Protein AF-A0A1V6ETL9-F1 (afdb_monomer_lite)

Structure (mmCIF, N/CA/C/O backbone):
data_AF-A0A1V6ETL9-F1
#
_entry.id   AF-A0A1V6ETL9-F1
#
loop_
_atom_site.group_PDB
_atom_site.id
_atom_site.type_symbol
_atom_site.label_atom_id
_atom_site.label_alt_id
_atom_site.label_comp_id
_atom_site.label_asym_id
_atom_site.label_entity_id
_atom_site.label_seq_id
_atom_site.pdbx_PDB_ins_code
_atom_site.Cartn_x
_atom_site.Cartn_y
_atom_site.Cartn_z
_atom_site.occupancy
_atom_site.B_iso_or_equiv
_atom_site.auth_seq_id
_atom_site.auth_comp_id
_atom_site.auth_asym_id
_atom_site.auth_atom_id
_atom_site.pdbx_PDB_model_num
ATOM 1 N N . MET A 1 1 ? 26.598 -9.818 -0.416 1.00 44.31 1 MET A N 1
ATOM 2 C CA . MET A 1 1 ? 27.061 -9.008 0.733 1.00 44.31 1 MET A CA 1
ATOM 3 C C . MET A 1 1 ? 27.744 -7.713 0.305 1.00 44.31 1 MET A C 1
ATOM 5 O O . MET A 1 1 ? 27.160 -6.670 0.529 1.00 44.31 1 MET A O 1
ATOM 9 N N . VAL A 1 2 ? 28.927 -7.724 -0.332 1.00 45.59 2 VAL A N 1
ATOM 10 C CA . VAL A 1 2 ? 29.583 -6.463 -0.763 1.00 45.59 2 VAL A CA 1
ATOM 11 C C . VAL A 1 2 ? 28.734 -5.708 -1.789 1.00 45.59 2 VAL A C 1
ATOM 13 O O . VAL A 1 2 ? 28.521 -4.519 -1.621 1.00 45.59 2 VAL A O 1
ATOM 16 N N . CYS A 1 3 ? 28.168 -6.389 -2.791 1.00 44.50 3 CYS A N 1
ATOM 17 C CA . CYS A 1 3 ? 27.261 -5.746 -3.750 1.00 44.50 3 CYS A CA 1
ATOM 18 C C . CYS A 1 3 ? 25.991 -5.187 -3.086 1.00 44.50 3 CYS A C 1
ATOM 20 O O . CYS A 1 3 ? 25.572 -4.095 -3.435 1.00 44.50 3 CYS A O 1
ATOM 22 N N . ASP A 1 4 ? 25.432 -5.874 -2.088 1.00 44.09 4 ASP A N 1
ATOM 23 C CA . ASP A 1 4 ? 24.243 -5.399 -1.362 1.00 44.09 4 ASP A CA 1
ATOM 24 C C . ASP A 1 4 ? 24.560 -4.163 -0.510 1.00 44.09 4 ASP A C 1
ATOM 26 O O . ASP A 1 4 ? 23.783 -3.216 -0.486 1.00 44.09 4 ASP A O 1
ATOM 30 N N . ILE A 1 5 ? 25.736 -4.128 0.132 1.00 51.41 5 ILE A N 1
ATOM 31 C CA . ILE A 1 5 ? 26.245 -2.951 0.855 1.00 51.41 5 ILE A CA 1
ATOM 32 C C . ILE A 1 5 ? 26.462 -1.785 -0.112 1.00 51.41 5 ILE A C 1
ATOM 34 O O . ILE A 1 5 ? 26.080 -0.662 0.201 1.00 51.41 5 ILE A O 1
ATOM 38 N N . LEU A 1 6 ? 27.029 -2.046 -1.294 1.00 53.72 6 LEU A N 1
ATOM 39 C CA . LEU A 1 6 ? 27.211 -1.039 -2.338 1.00 53.72 6 LEU A CA 1
ATOM 40 C C . LEU A 1 6 ? 25.861 -0.483 -2.800 1.00 53.72 6 LEU A C 1
ATOM 42 O O . LEU A 1 6 ? 25.680 0.727 -2.801 1.00 53.72 6 LEU A O 1
ATOM 46 N N . MET A 1 7 ? 24.893 -1.343 -3.118 1.00 51.81 7 MET A N 1
ATOM 47 C CA . MET A 1 7 ? 23.551 -0.939 -3.552 1.00 51.81 7 MET A CA 1
ATOM 48 C C . MET A 1 7 ? 22.804 -0.138 -2.478 1.00 51.81 7 MET A C 1
ATOM 50 O O . MET A 1 7 ? 22.186 0.878 -2.787 1.00 51.81 7 MET A O 1
ATOM 54 N N . ASN A 1 8 ? 22.912 -0.545 -1.211 1.00 47.25 8 ASN A N 1
ATOM 55 C CA . ASN A 1 8 ? 22.304 0.153 -0.078 1.00 47.25 8 ASN A CA 1
ATOM 56 C C . ASN A 1 8 ? 22.985 1.516 0.187 1.00 47.25 8 ASN A C 1
ATOM 58 O O . ASN A 1 8 ? 22.327 2.502 0.515 1.00 47.25 8 ASN A O 1
ATOM 62 N N . TYR A 1 9 ? 24.299 1.608 -0.045 1.00 52.78 9 TYR A N 1
ATOM 63 C CA . TYR A 1 9 ? 25.056 2.862 -0.004 1.00 52.78 9 TYR A CA 1
ATOM 64 C C . TYR A 1 9 ? 24.684 3.805 -1.167 1.00 52.78 9 TYR A C 1
ATOM 66 O O . TYR A 1 9 ? 24.487 4.998 -0.943 1.00 52.78 9 TYR A O 1
ATOM 74 N N . TYR A 1 10 ? 24.509 3.275 -2.385 1.00 53.69 10 TYR A N 1
ATOM 75 C CA . TYR A 1 10 ? 24.085 4.028 -3.575 1.00 53.69 10 TYR A CA 1
ATOM 76 C C . TYR A 1 10 ? 22.643 4.561 -3.486 1.00 53.69 10 TYR A C 1
ATOM 78 O O . TYR A 1 10 ? 22.361 5.620 -4.043 1.00 53.69 10 TYR A O 1
ATOM 86 N N . GLY A 1 11 ? 21.735 3.855 -2.800 1.00 46.53 11 GLY A N 1
ATOM 87 C CA . GLY A 1 11 ? 20.334 4.270 -2.634 1.00 46.53 11 GLY A CA 1
ATOM 88 C C . GLY A 1 11 ? 20.096 5.333 -1.552 1.00 46.53 11 GLY A C 1
ATOM 89 O O . GLY A 1 11 ? 19.171 6.133 -1.679 1.00 46.53 11 GLY A O 1
ATOM 90 N N . ASN A 1 12 ? 20.934 5.375 -0.509 1.00 43.81 12 ASN A N 1
ATOM 91 C CA . ASN A 1 12 ? 20.675 6.189 0.688 1.00 43.81 12 ASN A CA 1
ATOM 92 C C . ASN A 1 12 ? 21.522 7.461 0.817 1.00 43.81 12 ASN A C 1
ATOM 94 O O . ASN A 1 12 ? 21.097 8.404 1.484 1.00 43.81 12 ASN A O 1
ATOM 98 N N . TYR A 1 13 ? 22.707 7.532 0.205 1.00 42.78 13 TYR A N 1
ATOM 99 C CA . TYR A 1 13 ? 23.596 8.675 0.415 1.00 42.78 13 TYR A CA 1
ATOM 100 C C . TYR A 1 13 ? 23.508 9.693 -0.722 1.00 42.78 13 TYR A C 1
ATOM 102 O O . TYR A 1 13 ? 24.013 9.492 -1.827 1.00 42.78 13 TYR A O 1
ATOM 110 N N . ARG A 1 14 ? 22.890 10.841 -0.405 1.00 38.94 14 ARG A N 1
ATOM 111 C CA . ARG A 1 14 ? 23.014 12.089 -1.168 1.00 38.94 14 ARG A CA 1
ATOM 112 C C . ARG A 1 14 ? 24.491 12.351 -1.450 1.00 38.94 14 ARG A C 1
ATOM 114 O O . ARG A 1 14 ? 25.249 12.563 -0.513 1.00 38.94 14 ARG A O 1
ATOM 121 N N . GLY A 1 15 ? 24.842 12.355 -2.735 1.00 45.22 15 GLY A N 1
ATOM 122 C CA . GLY A 1 15 ? 26.060 12.933 -3.295 1.00 45.22 15 GLY A CA 1
ATOM 123 C C . GLY A 1 15 ? 27.327 12.719 -2.476 1.00 45.22 15 GLY A C 1
ATOM 124 O O . GLY A 1 15 ? 27.657 13.551 -1.647 1.00 45.22 15 GLY A O 1
ATOM 125 N N . ASN A 1 16 ? 28.091 11.677 -2.784 1.00 36.69 16 ASN A N 1
ATOM 126 C CA . ASN A 1 16 ? 29.542 11.750 -2.672 1.00 36.69 16 ASN A CA 1
ATOM 127 C C . ASN A 1 16 ? 30.191 10.721 -3.592 1.00 36.69 16 ASN A C 1
ATOM 129 O O . ASN A 1 16 ? 29.656 9.639 -3.831 1.00 36.69 16 ASN A O 1
ATOM 133 N N . GLU A 1 17 ? 31.336 11.116 -4.136 1.00 44.88 17 GLU A N 1
ATOM 134 C CA . GLU A 1 17 ? 32.227 10.292 -4.936 1.00 44.88 17 GLU A CA 1
ATOM 135 C C . GLU A 1 17 ? 32.474 8.958 -4.225 1.00 44.88 17 GLU A C 1
ATOM 137 O O . GLU A 1 17 ? 33.097 8.890 -3.167 1.00 44.88 17 GLU A O 1
ATOM 142 N N . PHE A 1 18 ? 31.971 7.873 -4.808 1.00 49.97 18 PHE A N 1
ATOM 143 C CA . PHE A 1 18 ? 32.425 6.543 -4.437 1.00 49.97 18 PHE A CA 1
ATOM 144 C C . PHE A 1 18 ? 33.928 6.453 -4.758 1.00 49.97 18 PHE A C 1
ATOM 146 O O . PHE A 1 18 ? 34.322 6.939 -5.828 1.00 49.97 18 PHE A O 1
ATOM 153 N N . PRO A 1 19 ? 34.787 5.827 -3.929 1.00 55.97 19 PRO A N 1
ATOM 154 C CA . PRO A 1 19 ? 36.166 5.609 -4.330 1.00 55.97 19 PRO A CA 1
ATOM 155 C C . PRO A 1 19 ? 36.135 4.636 -5.510 1.00 55.97 19 PRO A C 1
ATOM 157 O O . PRO A 1 19 ? 35.959 3.431 -5.331 1.00 55.97 19 PRO A O 1
ATOM 160 N N . ARG A 1 20 ? 36.269 5.164 -6.736 1.00 61.97 20 ARG A N 1
ATOM 161 C CA . ARG A 1 20 ? 36.406 4.392 -7.989 1.00 61.97 20 ARG A CA 1
ATOM 162 C C . ARG A 1 20 ? 37.391 3.232 -7.817 1.00 61.97 20 ARG A C 1
ATOM 164 O O . ARG A 1 20 ? 37.166 2.150 -8.342 1.00 61.97 20 ARG A O 1
ATOM 171 N N . GLU A 1 21 ? 38.387 3.433 -6.960 1.00 66.00 21 GLU A N 1
ATOM 172 C CA . GLU A 1 21 ? 39.357 2.452 -6.483 1.00 66.00 21 GLU A CA 1
ATOM 173 C C . GLU A 1 21 ? 38.742 1.140 -5.965 1.00 66.00 21 GLU A C 1
ATOM 175 O O . GLU A 1 21 ? 39.240 0.067 -6.295 1.00 66.00 21 GLU A O 1
ATOM 180 N N . ALA A 1 22 ? 37.648 1.178 -5.200 1.00 69.88 22 ALA A N 1
ATOM 181 C CA . ALA A 1 22 ? 37.005 -0.033 -4.687 1.00 69.88 22 ALA A CA 1
ATOM 182 C C . ALA A 1 22 ? 36.289 -0.822 -5.797 1.00 69.88 22 ALA A C 1
ATOM 184 O O . ALA A 1 22 ? 36.377 -2.049 -5.829 1.00 69.88 22 ALA A O 1
ATOM 185 N N . VAL A 1 23 ? 35.648 -0.140 -6.753 1.00 74.75 23 VAL A N 1
ATOM 186 C CA . VAL A 1 23 ? 35.071 -0.797 -7.941 1.00 74.75 23 VAL A CA 1
ATOM 187 C C . VAL A 1 23 ? 36.177 -1.344 -8.839 1.00 74.75 23 VAL A C 1
ATOM 189 O O . VAL A 1 23 ? 36.079 -2.470 -9.316 1.00 74.75 23 VAL A O 1
ATOM 192 N N . ASP A 1 24 ? 37.266 -0.603 -9.024 1.00 80.44 24 ASP A N 1
ATOM 193 C CA . ASP A 1 24 ? 38.406 -1.047 -9.825 1.00 80.44 24 ASP A CA 1
ATOM 194 C C . ASP A 1 24 ? 39.110 -2.264 -9.212 1.00 80.44 24 ASP A C 1
ATOM 196 O O . ASP A 1 24 ? 39.585 -3.133 -9.944 1.00 80.44 24 ASP A O 1
ATOM 200 N N . LEU A 1 25 ? 39.141 -2.381 -7.881 1.00 79.25 25 LEU A N 1
ATOM 201 C CA . LEU A 1 25 ? 39.588 -3.594 -7.193 1.00 79.25 25 LEU A CA 1
ATOM 202 C C . LEU A 1 25 ? 38.633 -4.769 -7.434 1.00 79.25 25 LEU A C 1
ATOM 204 O O . LEU A 1 25 ? 39.093 -5.880 -7.698 1.00 79.25 25 LEU A O 1
ATOM 208 N N . LEU A 1 26 ? 37.319 -4.535 -7.398 1.00 80.81 26 LEU A N 1
ATOM 209 C CA . LEU A 1 26 ? 36.315 -5.570 -7.656 1.00 80.81 26 LEU A CA 1
ATOM 210 C C . LEU A 1 26 ? 36.333 -6.046 -9.116 1.00 80.81 26 LEU A C 1
ATOM 212 O O . LEU A 1 26 ? 36.283 -7.252 -9.350 1.00 80.81 26 LEU A O 1
ATOM 216 N N . ARG A 1 27 ? 36.514 -5.141 -10.087 1.00 85.62 27 ARG A N 1
ATOM 217 C CA . ARG A 1 27 ? 36.647 -5.453 -11.524 1.00 85.62 27 ARG A CA 1
ATOM 218 C C . ARG A 1 27 ? 37.817 -6.384 -11.844 1.00 85.62 27 ARG A C 1
ATOM 220 O O . ARG A 1 27 ? 37.773 -7.089 -12.847 1.00 85.62 27 ARG A O 1
ATOM 227 N N . ARG A 1 28 ? 38.860 -6.411 -11.004 1.00 86.62 28 ARG A N 1
ATOM 228 C CA . ARG A 1 28 ? 39.998 -7.342 -11.147 1.00 86.62 28 ARG A CA 1
ATOM 229 C C . ARG A 1 28 ? 39.635 -8.780 -10.783 1.00 86.62 28 ARG A C 1
ATOM 231 O O . ARG A 1 28 ? 40.381 -9.695 -11.125 1.00 86.62 28 ARG A O 1
ATOM 238 N N . SER A 1 29 ? 38.517 -8.994 -10.090 1.00 83.25 29 SER A N 1
ATOM 239 C CA . SER A 1 29 ? 38.016 -10.333 -9.812 1.00 83.25 29 SER A CA 1
ATOM 240 C C . SER A 1 29 ? 37.419 -10.947 -11.083 1.00 83.25 29 SER A C 1
ATOM 242 O O . SER A 1 29 ? 36.517 -10.351 -11.677 1.00 83.25 29 SER A O 1
ATOM 244 N N . PRO A 1 30 ? 37.818 -12.171 -11.474 1.00 81.88 30 PRO A N 1
ATOM 245 C CA . PRO A 1 30 ? 37.239 -12.857 -12.631 1.00 81.88 30 PRO A CA 1
ATOM 246 C C . PRO A 1 30 ? 35.741 -13.161 -12.459 1.00 81.88 30 PRO A C 1
ATOM 248 O O . PRO A 1 30 ? 35.046 -13.417 -13.438 1.00 81.88 30 PRO A O 1
ATOM 251 N N . HIS A 1 31 ? 35.221 -13.103 -11.229 1.00 80.62 31 HIS A N 1
ATOM 252 C CA . HIS A 1 31 ? 33.806 -13.330 -10.941 1.00 80.62 31 HIS A CA 1
ATOM 253 C C . HIS A 1 31 ? 32.931 -12.093 -11.185 1.00 80.62 31 HIS A C 1
ATOM 255 O O . HIS A 1 31 ? 31.740 -12.253 -11.454 1.00 80.62 31 HIS A O 1
ATOM 261 N N . TRP A 1 32 ? 33.499 -10.879 -11.162 1.00 82.31 32 TRP A N 1
ATOM 262 C CA . TRP A 1 32 ? 32.748 -9.622 -11.282 1.00 82.31 32 TRP A CA 1
ATOM 263 C C . TRP A 1 32 ? 31.901 -9.572 -12.556 1.00 82.31 32 TRP A C 1
ATOM 265 O O . TRP A 1 32 ? 30.695 -9.362 -12.489 1.00 82.31 32 TRP A O 1
ATOM 275 N N . ALA A 1 33 ? 32.491 -9.893 -13.710 1.00 76.38 33 ALA A N 1
ATOM 276 C CA . ALA A 1 33 ? 31.796 -9.863 -15.001 1.00 76.38 33 ALA A CA 1
ATOM 277 C C . ALA A 1 33 ? 30.604 -10.840 -15.099 1.00 76.38 33 ALA A C 1
ATOM 279 O O . ALA A 1 33 ? 29.715 -10.653 -15.928 1.00 76.38 33 ALA A O 1
ATOM 280 N N . THR A 1 34 ? 30.574 -11.881 -14.261 1.00 78.88 34 THR A N 1
ATOM 281 C CA . THR A 1 34 ? 29.517 -12.906 -14.276 1.00 78.88 34 THR A CA 1
ATOM 282 C C . THR A 1 34 ? 28.376 -12.621 -13.296 1.00 78.88 34 THR A C 1
ATOM 284 O O . THR A 1 34 ? 27.289 -13.181 -13.446 1.00 78.88 34 THR A O 1
ATOM 287 N N . MET A 1 35 ? 28.577 -11.719 -12.330 1.00 76.88 35 MET A N 1
ATOM 288 C CA . MET A 1 35 ? 27.582 -11.396 -11.305 1.00 76.88 35 MET A CA 1
ATOM 289 C C . MET A 1 35 ? 26.475 -10.486 -11.859 1.00 76.88 35 MET A C 1
ATOM 291 O O . MET A 1 35 ? 26.727 -9.544 -12.617 1.00 76.88 35 MET A O 1
ATOM 295 N N . LYS A 1 36 ? 25.218 -10.756 -11.486 1.00 70.25 36 LYS A N 1
ATOM 296 C CA . LYS A 1 36 ? 24.065 -9.922 -11.877 1.00 70.25 36 LYS A CA 1
ATOM 297 C C . LYS A 1 36 ? 24.149 -8.548 -11.207 1.00 70.25 36 LYS A C 1
ATOM 299 O O . LYS A 1 36 ? 23.885 -7.530 -11.837 1.00 70.25 36 LYS A O 1
ATOM 304 N N . GLU A 1 37 ? 24.583 -8.533 -9.956 1.00 68.62 37 GLU A N 1
ATOM 305 C CA . GLU A 1 37 ? 24.701 -7.355 -9.105 1.00 68.62 37 GLU A CA 1
ATOM 306 C C . GLU A 1 37 ? 25.828 -6.434 -9.592 1.00 68.62 37 GLU A C 1
ATOM 308 O O . GLU A 1 37 ? 25.653 -5.222 -9.657 1.00 68.62 37 GLU A O 1
ATOM 313 N N . ALA A 1 38 ? 26.948 -7.005 -10.046 1.00 74.19 38 ALA A N 1
ATOM 314 C CA . ALA A 1 38 ? 28.032 -6.250 -10.673 1.00 74.19 38 ALA A CA 1
ATOM 315 C C . ALA A 1 38 ? 27.551 -5.495 -11.919 1.00 74.19 38 ALA A C 1
ATOM 317 O O . ALA A 1 38 ? 27.838 -4.314 -12.075 1.00 74.19 38 ALA A O 1
ATOM 318 N N . ARG A 1 39 ? 26.735 -6.132 -12.773 1.00 73.62 39 ARG A N 1
ATOM 319 C CA . ARG A 1 39 ? 26.127 -5.462 -13.938 1.00 73.62 39 ARG A CA 1
ATOM 320 C C . ARG A 1 39 ? 25.214 -4.299 -13.551 1.00 73.62 39 ARG A C 1
ATOM 322 O O . ARG A 1 39 ? 25.076 -3.360 -14.330 1.00 73.62 39 ARG A O 1
ATOM 329 N N . MET A 1 40 ? 24.572 -4.362 -12.387 1.00 67.56 40 MET A N 1
ATOM 330 C CA . MET A 1 40 ? 23.737 -3.275 -11.874 1.00 67.56 40 MET A CA 1
ATOM 331 C C . MET A 1 40 ? 24.598 -2.107 -11.373 1.00 67.56 40 MET A C 1
ATOM 333 O O . MET A 1 40 ? 24.333 -0.967 -11.743 1.00 67.56 40 MET A O 1
ATOM 337 N N . VAL A 1 41 ? 25.685 -2.391 -10.646 1.00 72.19 41 VAL A N 1
ATOM 338 C CA . VAL A 1 41 ? 26.674 -1.380 -10.224 1.00 72.19 41 VAL A CA 1
ATOM 339 C C . VAL A 1 41 ? 27.321 -0.695 -11.433 1.00 72.19 41 VAL A C 1
ATOM 341 O O . VAL A 1 41 ? 27.388 0.528 -11.484 1.00 72.19 41 VAL A O 1
ATOM 344 N N . GLU A 1 42 ? 27.746 -1.457 -12.442 1.00 78.31 42 GLU A N 1
ATOM 345 C CA . GLU A 1 42 ? 28.337 -0.904 -13.669 1.00 78.31 42 GLU A CA 1
ATOM 346 C C . GLU A 1 42 ? 27.354 -0.008 -14.434 1.00 78.31 42 GLU A C 1
ATOM 348 O O . GLU A 1 42 ? 27.731 1.068 -14.894 1.00 78.31 42 GLU A O 1
ATOM 353 N N . ARG A 1 43 ? 26.077 -0.406 -14.531 1.00 73.50 43 ARG A N 1
ATOM 354 C CA . ARG A 1 43 ? 25.031 0.433 -15.136 1.00 73.50 43 ARG A CA 1
ATOM 355 C C . ARG A 1 43 ? 24.808 1.720 -14.350 1.00 73.50 43 ARG A C 1
ATOM 357 O O . ARG A 1 43 ? 24.688 2.775 -14.958 1.00 73.50 43 ARG A O 1
ATOM 364 N N . PHE A 1 44 ? 24.802 1.646 -13.022 1.00 70.31 44 PHE A N 1
ATOM 365 C CA . PHE A 1 44 ? 24.663 2.823 -12.169 1.00 70.31 44 PHE A CA 1
ATOM 366 C C . PHE A 1 44 ? 25.825 3.813 -12.354 1.00 70.31 44 PHE A C 1
ATOM 368 O O . PHE A 1 44 ? 25.604 5.016 -12.443 1.00 70.31 44 PHE A O 1
ATOM 375 N N . LEU A 1 45 ? 27.063 3.325 -12.488 1.00 73.81 45 LEU A N 1
ATOM 376 C CA . LEU A 1 45 ? 28.238 4.174 -12.744 1.00 73.81 45 LEU A CA 1
ATOM 377 C C . LEU A 1 45 ? 28.212 4.870 -14.112 1.00 73.81 45 LEU A C 1
ATOM 379 O O . LEU A 1 45 ? 28.902 5.872 -14.295 1.00 73.81 45 LEU A O 1
ATOM 383 N N . LEU A 1 46 ? 27.452 4.328 -15.064 1.00 78.69 46 LEU A N 1
ATOM 384 C CA . LEU A 1 46 ? 27.263 4.882 -16.406 1.00 78.69 46 LEU A CA 1
ATOM 385 C C . LEU A 1 46 ? 25.992 5.735 -16.532 1.00 78.69 46 LEU A C 1
ATOM 387 O O . LEU A 1 46 ? 25.718 6.225 -17.625 1.00 78.69 46 LEU A O 1
ATOM 391 N N . MET A 1 47 ? 25.231 5.900 -15.446 1.00 81.81 47 MET A N 1
ATOM 392 C CA . MET A 1 47 ? 23.982 6.657 -15.429 1.00 81.81 47 MET A CA 1
ATOM 393 C C . MET A 1 47 ? 24.211 8.111 -15.856 1.00 81.81 47 MET A C 1
ATOM 395 O O . MET A 1 47 ? 25.017 8.828 -15.255 1.00 81.81 47 MET A O 1
ATOM 399 N N . ASP A 1 48 ? 23.451 8.565 -16.850 1.00 85.44 48 ASP A N 1
ATOM 400 C CA . ASP A 1 48 ? 23.358 9.972 -17.229 1.00 85.44 48 ASP A CA 1
ATOM 401 C C . ASP A 1 48 ? 22.110 10.604 -16.603 1.00 85.44 48 ASP A C 1
ATOM 403 O O . ASP A 1 48 ? 21.031 10.012 -16.563 1.00 85.44 48 ASP A O 1
ATOM 407 N N . ARG A 1 49 ? 22.217 11.860 -16.157 1.00 83.25 49 ARG A N 1
ATOM 408 C CA . ARG A 1 49 ? 21.075 12.580 -15.566 1.00 83.25 49 ARG A CA 1
ATOM 409 C C . ARG A 1 49 ? 19.908 12.768 -16.538 1.00 83.25 49 ARG A C 1
ATOM 411 O O . ARG A 1 49 ? 18.810 13.072 -16.091 1.00 83.25 49 ARG A O 1
ATOM 418 N N . ASN A 1 50 ? 20.106 12.586 -17.842 1.00 88.88 50 ASN A N 1
ATOM 419 C CA . ASN A 1 50 ? 19.062 12.658 -18.860 1.00 88.88 50 ASN A CA 1
ATOM 420 C C . ASN A 1 50 ? 18.530 11.288 -19.300 1.00 88.88 50 ASN A C 1
ATOM 422 O O . ASN A 1 50 ? 17.729 11.254 -20.237 1.00 88.88 50 ASN A O 1
ATOM 426 N N . ASP A 1 51 ? 18.938 10.178 -18.679 1.00 89.50 51 ASP A N 1
ATOM 427 C CA . ASP A 1 51 ? 18.473 8.845 -19.083 1.00 89.50 51 ASP A CA 1
ATOM 428 C C . ASP A 1 51 ? 16.947 8.698 -18.975 1.00 89.50 51 ASP A C 1
ATOM 430 O O . ASP A 1 51 ? 16.344 8.034 -19.819 1.00 89.50 51 ASP A O 1
ATOM 434 N N . TRP A 1 52 ? 16.293 9.428 -18.063 1.00 91.81 52 TRP A N 1
ATOM 435 C CA . TRP A 1 52 ? 14.828 9.513 -17.989 1.00 91.81 52 TRP A CA 1
ATOM 436 C C . TRP A 1 52 ? 14.153 9.931 -19.309 1.00 91.81 52 TRP A C 1
ATOM 438 O O . TRP A 1 52 ? 12.999 9.576 -19.541 1.00 91.81 52 TRP A O 1
ATOM 448 N N . LYS A 1 53 ? 14.844 10.662 -20.199 1.00 92.94 53 LYS A N 1
ATOM 449 C CA . LYS A 1 53 ? 14.307 11.076 -21.512 1.00 92.94 53 LYS A CA 1
ATOM 450 C C . LYS A 1 53 ? 14.178 9.915 -22.496 1.00 92.94 53 LYS A C 1
ATOM 452 O O . LYS A 1 53 ? 13.511 10.058 -23.513 1.00 92.94 53 LYS A O 1
ATOM 457 N N . ARG A 1 54 ? 14.860 8.797 -22.234 1.00 93.56 54 ARG A N 1
ATOM 458 C CA . ARG A 1 54 ? 14.832 7.592 -23.077 1.00 93.56 54 ARG A CA 1
ATOM 459 C C . ARG A 1 54 ? 13.703 6.638 -22.700 1.00 93.56 54 ARG A C 1
ATOM 461 O O . ARG A 1 54 ? 13.477 5.670 -23.420 1.00 93.56 54 ARG A O 1
ATOM 468 N N . LEU A 1 55 ? 13.025 6.890 -21.582 1.00 95.06 55 LEU A N 1
ATOM 469 C CA . LEU A 1 55 ? 11.855 6.122 -21.178 1.00 95.06 55 LEU A CA 1
ATOM 470 C C . LEU A 1 55 ? 10.714 6.321 -22.194 1.00 95.06 55 LEU A C 1
ATOM 472 O O . LEU A 1 55 ? 10.585 7.412 -22.758 1.00 95.06 55 LEU A O 1
ATOM 476 N N . PRO A 1 56 ? 9.888 5.288 -22.438 1.00 96.25 56 PRO A N 1
ATOM 477 C CA . PRO A 1 56 ? 8.817 5.321 -23.434 1.00 96.25 56 PRO A CA 1
ATOM 478 C C . PRO A 1 56 ? 7.601 6.112 -22.926 1.00 96.25 56 PRO A C 1
ATOM 480 O O . PRO A 1 56 ? 6.541 5.548 -22.664 1.00 96.25 56 PRO A O 1
ATOM 483 N N . TRP A 1 57 ? 7.767 7.422 -22.745 1.00 96.44 57 TRP A N 1
ATOM 484 C CA . TRP A 1 57 ? 6.698 8.312 -22.305 1.00 96.44 57 TRP A CA 1
ATOM 485 C C . TRP A 1 57 ? 5.655 8.508 -23.403 1.00 96.44 57 TRP A C 1
ATOM 487 O O . TRP A 1 57 ? 5.972 8.946 -24.509 1.00 96.44 57 TRP A O 1
ATOM 497 N N . HIS A 1 58 ? 4.398 8.263 -23.059 1.00 96.69 58 HIS A N 1
ATOM 498 C CA . HIS A 1 58 ? 3.255 8.828 -23.764 1.00 96.69 58 HIS A CA 1
ATOM 499 C C . HIS A 1 58 ? 3.053 10.292 -23.359 1.00 96.69 58 HIS A C 1
ATOM 501 O O . HIS A 1 58 ? 3.373 10.683 -22.235 1.00 96.69 58 HIS A O 1
ATOM 507 N N . ASP A 1 59 ? 2.483 11.080 -24.264 1.00 89.31 59 ASP A N 1
ATOM 508 C CA . ASP A 1 59 ? 2.083 12.482 -24.065 1.00 89.31 59 ASP A CA 1
ATOM 509 C C . ASP A 1 59 ? 0.599 12.633 -23.670 1.00 89.31 59 ASP A C 1
ATOM 511 O O . ASP A 1 59 ? 0.158 13.698 -23.232 1.00 89.31 59 ASP A O 1
ATOM 515 N N . SER A 1 60 ? -0.179 11.552 -23.796 1.00 89.62 60 SER A N 1
ATOM 516 C CA . SER A 1 60 ? -1.609 11.516 -23.506 1.00 89.62 60 SER A CA 1
ATOM 517 C C . SER A 1 60 ? -1.985 10.326 -22.615 1.00 89.62 60 SER A C 1
ATOM 519 O O . SER A 1 60 ? -1.588 9.188 -22.887 1.00 89.62 60 SER A O 1
ATOM 521 N N . PRO A 1 61 ? -2.826 10.531 -21.582 1.00 91.25 61 PRO A N 1
ATOM 522 C CA . PRO A 1 61 ? -3.391 9.425 -20.813 1.00 91.25 61 PRO A CA 1
ATOM 523 C C . PRO A 1 61 ? -4.183 8.434 -21.673 1.00 91.25 61 PRO A C 1
ATOM 525 O O . PRO A 1 61 ? -4.176 7.241 -21.388 1.00 91.25 61 PRO A O 1
ATOM 528 N N . ASP A 1 62 ? -4.841 8.889 -22.741 1.00 91.62 62 ASP A N 1
ATOM 529 C CA . ASP A 1 62 ? -5.687 8.024 -23.568 1.00 91.62 62 ASP A CA 1
ATOM 530 C C . ASP A 1 62 ? -4.871 7.017 -24.387 1.00 91.62 62 ASP A C 1
ATOM 532 O O . ASP A 1 62 ? -5.295 5.872 -24.571 1.00 91.62 62 ASP A O 1
ATOM 536 N N . THR A 1 63 ? -3.700 7.418 -24.892 1.00 95.06 63 THR A N 1
ATOM 537 C CA . THR A 1 63 ? -2.793 6.502 -25.600 1.00 95.06 63 THR A CA 1
ATOM 538 C C . THR A 1 63 ? -2.164 5.517 -24.624 1.00 95.06 63 THR A C 1
ATOM 540 O O . THR A 1 63 ? -2.150 4.315 -24.900 1.00 95.06 63 THR A O 1
ATOM 543 N N . ALA A 1 64 ? -1.762 6.002 -23.447 1.00 96.81 64 ALA A N 1
ATOM 544 C CA . ALA A 1 64 ? -1.218 5.169 -22.385 1.00 96.81 64 ALA A CA 1
ATOM 545 C C . ALA A 1 64 ? -2.226 4.112 -21.901 1.00 96.81 64 ALA A C 1
ATOM 547 O O . ALA A 1 64 ? -1.885 2.937 -21.794 1.00 96.81 64 ALA A O 1
ATOM 548 N N . LEU A 1 65 ? -3.493 4.486 -21.689 1.00 96.62 65 LEU A N 1
ATOM 549 C CA . LEU A 1 65 ? -4.546 3.560 -21.254 1.00 96.62 65 LEU A CA 1
ATOM 550 C C . LEU A 1 65 ? -4.873 2.494 -22.310 1.00 96.62 65 LEU A C 1
ATOM 552 O O . LEU A 1 65 ? -5.162 1.347 -21.969 1.00 96.62 65 LEU A O 1
ATOM 556 N N . LYS A 1 66 ? -4.801 2.828 -23.605 1.00 96.31 66 LYS A N 1
ATOM 557 C CA . LYS A 1 66 ? -4.963 1.834 -24.683 1.00 96.31 66 LYS A CA 1
ATOM 558 C C . LYS A 1 66 ? -3.844 0.792 -24.666 1.00 96.31 66 LYS A C 1
ATOM 560 O O . LYS A 1 66 ? -4.117 -0.403 -24.811 1.00 96.31 66 LYS A O 1
ATOM 565 N N . GLU A 1 67 ? -2.601 1.227 -24.474 1.00 96.69 67 GLU A N 1
ATOM 566 C CA . GLU A 1 67 ? -1.471 0.308 -24.325 1.00 96.69 67 GLU A CA 1
ATOM 567 C C . GLU A 1 67 ? -1.598 -0.523 -23.040 1.00 96.69 67 GLU A C 1
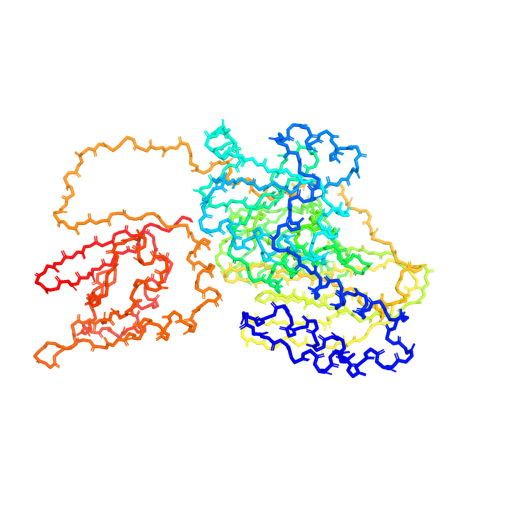ATOM 569 O O . GLU A 1 67 ? -1.437 -1.741 -23.090 1.00 96.69 67 GLU A O 1
ATOM 574 N N . ALA A 1 68 ? -1.973 0.102 -21.921 1.00 96.38 68 ALA A N 1
ATOM 575 C CA . ALA A 1 68 ? -2.134 -0.549 -20.621 1.00 96.38 68 ALA A CA 1
ATOM 576 C C . ALA A 1 68 ? -3.149 -1.696 -20.672 1.00 96.38 68 ALA A C 1
ATOM 578 O O . ALA A 1 68 ? -2.866 -2.795 -20.195 1.00 96.38 68 ALA A O 1
ATOM 579 N N . LYS A 1 69 ? -4.287 -1.495 -21.353 1.00 95.19 69 LYS A N 1
ATOM 580 C CA . LYS A 1 69 ? -5.282 -2.554 -21.611 1.00 95.19 69 LYS A CA 1
ATOM 581 C C . LYS A 1 69 ? -4.724 -3.706 -22.441 1.00 95.19 69 LYS A C 1
ATOM 583 O O . LYS A 1 69 ? -5.074 -4.856 -22.206 1.00 95.19 69 LYS A O 1
ATOM 588 N N . THR A 1 70 ? -3.856 -3.407 -23.405 1.00 95.00 70 THR A N 1
ATOM 589 C CA . THR A 1 70 ? -3.240 -4.421 -24.274 1.00 95.00 70 THR A CA 1
ATOM 590 C C . THR A 1 70 ? -2.175 -5.227 -23.527 1.00 95.00 70 THR A C 1
ATOM 592 O O . THR A 1 70 ? -2.089 -6.442 -23.690 1.00 95.00 70 THR A O 1
ATOM 595 N N . ARG A 1 71 ? -1.371 -4.558 -22.692 1.00 93.19 71 ARG A N 1
ATOM 596 C CA . ARG A 1 71 ? -0.300 -5.164 -21.884 1.00 93.19 71 ARG A CA 1
ATOM 597 C C . ARG A 1 71 ? -0.792 -5.772 -20.568 1.00 93.19 71 ARG A C 1
ATOM 599 O O . ARG A 1 71 ? -0.029 -6.495 -19.933 1.00 93.19 71 ARG A O 1
ATOM 606 N N . ASN A 1 72 ? -2.035 -5.496 -20.169 1.00 89.88 72 ASN A N 1
ATOM 607 C CA . ASN A 1 72 ? -2.600 -5.843 -18.865 1.00 89.88 72 ASN A CA 1
ATOM 608 C C . ASN A 1 72 ? -1.702 -5.381 -17.700 1.00 89.88 72 ASN A C 1
ATOM 610 O O . ASN A 1 72 ? -1.340 -6.162 -16.817 1.00 89.88 72 ASN A O 1
ATOM 614 N N . CYS A 1 73 ? -1.296 -4.111 -17.730 1.00 91.00 73 CYS A N 1
ATOM 615 C CA . CYS A 1 73 ? -0.446 -3.512 -16.707 1.00 91.00 73 CYS A CA 1
ATOM 616 C C . CYS A 1 73 ? -0.929 -2.099 -16.324 1.00 91.00 73 CYS A C 1
ATOM 618 O O . CYS A 1 73 ? -1.655 -1.476 -17.098 1.00 91.00 73 CYS A O 1
ATOM 620 N N . PRO A 1 74 ? -0.583 -1.601 -15.124 1.00 93.44 74 PRO A N 1
ATOM 621 C CA . PRO A 1 74 ? -0.963 -0.261 -14.680 1.00 93.44 74 PRO A CA 1
ATOM 622 C C . PRO A 1 74 ? -0.271 0.861 -15.473 1.00 93.44 74 PRO A C 1
ATOM 624 O O . PRO A 1 74 ? 0.765 0.665 -16.111 1.00 93.44 74 PRO A O 1
ATOM 627 N N . VAL A 1 75 ? -0.826 2.071 -15.379 1.00 95.88 75 VAL A N 1
ATOM 628 C CA . VAL A 1 75 ? -0.233 3.300 -15.926 1.00 95.88 75 VAL A CA 1
ATOM 629 C C . VAL A 1 75 ? 0.478 4.067 -14.816 1.00 95.88 75 VAL A C 1
ATOM 631 O O . VAL A 1 75 ? -0.100 4.289 -13.755 1.00 95.88 75 VAL A O 1
ATOM 634 N N . PHE A 1 76 ? 1.707 4.508 -15.077 1.00 95.06 76 PHE A N 1
ATOM 635 C CA . PHE A 1 76 ? 2.429 5.491 -14.274 1.00 95.06 76 PHE A CA 1
ATOM 636 C C . PHE A 1 76 ? 2.281 6.864 -14.935 1.00 95.06 76 PHE A C 1
ATOM 638 O O . PHE A 1 76 ? 2.870 7.116 -15.989 1.00 95.06 76 PHE A O 1
ATOM 645 N N . LEU A 1 77 ? 1.482 7.741 -14.331 1.00 94.88 77 LEU A N 1
ATOM 646 C CA . LEU A 1 77 ? 1.209 9.092 -14.808 1.00 94.88 77 LEU A CA 1
ATOM 647 C C . LEU A 1 77 ? 1.977 10.114 -13.972 1.00 94.88 77 LEU A C 1
ATOM 649 O O . LEU A 1 77 ? 1.766 10.242 -12.768 1.00 94.88 77 LEU A O 1
ATOM 653 N N . LEU A 1 78 ? 2.852 10.863 -14.639 1.00 92.62 78 LEU A N 1
ATOM 654 C CA . LEU A 1 78 ? 3.559 12.012 -14.087 1.00 92.62 78 LEU A CA 1
ATOM 655 C C . LEU A 1 78 ? 2.885 13.296 -14.576 1.00 92.62 78 LEU A C 1
ATOM 657 O O . LEU A 1 78 ? 3.060 13.684 -15.732 1.00 92.62 78 LEU A O 1
ATOM 661 N N . LEU A 1 79 ? 2.120 13.950 -13.700 1.00 86.75 79 LEU A N 1
ATOM 662 C CA . LEU A 1 79 ? 1.504 15.249 -13.979 1.00 86.75 79 LEU A CA 1
ATOM 663 C C . LEU A 1 79 ? 2.391 16.335 -13.384 1.00 86.75 79 LEU A C 1
ATOM 665 O O . LEU A 1 79 ? 2.624 16.353 -12.174 1.00 86.75 79 LEU A O 1
ATOM 669 N N . ALA A 1 80 ? 2.921 17.226 -14.214 1.00 82.00 80 ALA A N 1
ATOM 670 C CA . ALA A 1 80 ? 3.912 18.186 -13.750 1.00 82.00 80 ALA A CA 1
ATOM 671 C C . ALA A 1 80 ? 3.960 19.462 -14.591 1.00 82.00 80 ALA A C 1
ATOM 673 O O . ALA A 1 80 ? 3.515 19.482 -15.731 1.00 82.00 80 ALA A O 1
ATOM 674 N N . ILE A 1 81 ? 4.580 20.508 -14.039 1.00 76.12 81 ILE A N 1
ATOM 675 C CA . ILE A 1 81 ? 5.011 21.689 -14.799 1.00 76.12 81 ILE A CA 1
ATOM 676 C C . ILE A 1 81 ? 6.443 21.416 -15.298 1.00 76.12 81 ILE A C 1
ATOM 678 O O . ILE A 1 81 ? 7.306 21.168 -14.447 1.00 76.12 81 ILE A O 1
ATOM 682 N N . PRO A 1 82 ? 6.731 21.457 -16.617 1.00 65.25 82 PRO A N 1
ATOM 683 C CA . PRO A 1 82 ? 7.957 20.924 -17.225 1.00 65.25 82 PRO A CA 1
ATOM 684 C C . PRO A 1 82 ? 9.296 21.397 -16.647 1.00 65.25 82 PRO A C 1
ATOM 686 O O . PRO A 1 82 ? 10.271 20.653 -16.770 1.00 65.25 82 PRO A O 1
ATOM 689 N N . ASP A 1 83 ? 9.331 22.548 -15.968 1.00 68.69 83 ASP A N 1
ATOM 690 C CA . ASP A 1 83 ? 10.553 23.196 -15.474 1.00 68.69 83 ASP A CA 1
ATOM 691 C C . ASP A 1 83 ? 10.576 23.467 -13.956 1.00 68.69 83 ASP A C 1
ATOM 693 O O . ASP A 1 83 ? 11.373 24.276 -13.471 1.00 68.69 83 ASP A O 1
ATOM 697 N N . SER A 1 84 ? 9.737 22.793 -13.163 1.00 65.19 84 SER A N 1
ATOM 698 C CA . SER A 1 84 ? 9.781 22.971 -11.706 1.00 65.19 84 SER A CA 1
ATOM 699 C C . SER A 1 84 ? 11.048 22.351 -11.087 1.00 65.19 84 SER A C 1
ATOM 701 O O . SER A 1 84 ? 11.507 21.273 -11.474 1.00 65.19 84 SER A O 1
ATOM 703 N N . GLY A 1 85 ? 11.634 23.019 -10.084 1.00 60.44 85 GLY A N 1
ATOM 704 C CA . GLY A 1 85 ? 12.813 22.498 -9.370 1.00 60.44 85 GLY A CA 1
ATOM 705 C C . GLY A 1 85 ? 12.550 21.144 -8.695 1.00 60.44 85 GLY A C 1
ATOM 706 O O . GLY A 1 85 ? 13.407 20.263 -8.716 1.00 60.44 85 GLY A O 1
ATOM 707 N N . ALA A 1 86 ? 11.329 20.964 -8.189 1.00 62.28 86 ALA A N 1
ATOM 708 C CA . ALA A 1 86 ? 10.781 19.717 -7.664 1.00 62.28 86 ALA A CA 1
ATOM 709 C C . ALA A 1 86 ? 10.881 18.543 -8.655 1.00 62.28 86 ALA A C 1
ATOM 711 O O . ALA A 1 86 ? 11.338 17.453 -8.314 1.00 62.28 86 ALA A O 1
ATOM 712 N N . LEU A 1 87 ? 10.510 18.790 -9.912 1.00 74.62 87 LEU A N 1
ATOM 713 C CA . LEU A 1 87 ? 10.509 17.789 -10.973 1.00 74.62 87 LEU A CA 1
ATOM 714 C C . LEU A 1 87 ? 11.920 17.403 -11.425 1.00 74.62 87 LEU A C 1
ATOM 716 O O . LEU A 1 87 ? 12.146 16.275 -11.867 1.00 74.62 87 LEU A O 1
ATOM 720 N N . ARG A 1 88 ? 12.882 18.327 -11.306 1.00 78.50 88 ARG A N 1
ATOM 721 C CA . ARG A 1 88 ? 14.270 18.085 -11.710 1.00 78.50 88 ARG A CA 1
ATOM 722 C C . ARG A 1 88 ? 14.890 16.934 -10.928 1.00 78.50 88 ARG A C 1
ATOM 724 O O . ARG A 1 88 ? 15.506 16.070 -11.537 1.00 78.50 88 ARG A O 1
ATOM 731 N N . PHE A 1 89 ? 14.707 16.901 -9.609 1.00 79.25 89 PHE A N 1
ATOM 732 C CA . PHE A 1 89 ? 15.259 15.830 -8.780 1.00 79.25 89 PHE A CA 1
ATOM 733 C C . PHE A 1 89 ? 14.658 14.468 -9.147 1.00 79.25 89 PHE A C 1
ATOM 735 O O . PHE A 1 89 ? 15.397 13.524 -9.428 1.00 79.25 89 PHE A O 1
ATOM 742 N N . LEU A 1 90 ? 13.326 14.392 -9.228 1.00 83.75 90 LEU A N 1
ATOM 743 C CA . LEU A 1 90 ? 12.617 13.180 -9.630 1.00 83.75 90 LEU A CA 1
ATOM 744 C C . LEU A 1 90 ? 13.130 12.660 -10.983 1.00 83.75 90 LEU A C 1
ATOM 746 O O . LEU A 1 90 ? 13.463 11.489 -11.106 1.00 83.75 90 LEU A O 1
ATOM 750 N N . ARG A 1 91 ? 13.266 13.526 -11.989 1.00 88.06 91 ARG A N 1
ATOM 751 C CA . ARG A 1 91 ? 13.758 13.133 -13.316 1.00 88.06 91 ARG A CA 1
ATOM 752 C C . ARG A 1 91 ? 15.228 12.726 -13.315 1.00 88.06 91 ARG A C 1
ATOM 754 O O . ARG A 1 91 ? 15.564 11.640 -13.772 1.00 88.06 91 ARG A O 1
ATOM 761 N N . GLU A 1 92 ? 16.104 13.594 -12.816 1.00 85.75 92 GLU A N 1
ATOM 762 C CA . GLU A 1 92 ? 17.553 13.431 -12.966 1.00 85.75 92 GLU A CA 1
ATOM 763 C C . GLU A 1 92 ? 18.154 12.367 -12.048 1.00 85.75 92 GLU A C 1
ATOM 765 O O . GLU A 1 92 ? 19.229 11.851 -12.353 1.00 85.75 92 GLU A O 1
ATOM 770 N N . VAL A 1 93 ? 17.491 12.059 -10.930 1.00 80.31 93 VAL A N 1
ATOM 771 C CA . VAL A 1 93 ? 18.018 11.156 -9.899 1.00 80.31 93 VAL A CA 1
ATOM 772 C C . VAL A 1 93 ? 17.199 9.875 -9.801 1.00 80.31 93 VAL A C 1
ATOM 774 O O . VAL A 1 93 ? 17.773 8.790 -9.836 1.00 80.31 93 VAL A O 1
ATOM 777 N N . ILE A 1 94 ? 15.874 9.984 -9.685 1.00 85.56 94 ILE A N 1
ATOM 778 C CA . ILE A 1 94 ? 15.008 8.820 -9.456 1.00 85.56 94 ILE A CA 1
ATOM 779 C C . ILE A 1 94 ? 14.703 8.111 -10.775 1.00 85.56 94 ILE A C 1
ATOM 781 O O . ILE A 1 94 ? 15.023 6.938 -10.933 1.00 85.56 94 ILE A O 1
ATOM 785 N N . LEU A 1 95 ? 14.133 8.822 -11.749 1.00 89.88 95 LEU A N 1
ATOM 786 C CA . LEU A 1 95 ? 13.706 8.226 -13.015 1.00 89.88 95 LEU A CA 1
ATOM 787 C C . LEU A 1 95 ? 14.894 7.841 -13.897 1.00 89.88 95 LEU A C 1
ATOM 789 O O . LEU A 1 95 ? 14.805 6.837 -14.588 1.00 89.88 95 LEU A O 1
ATOM 793 N N . SER A 1 96 ? 16.019 8.561 -13.837 1.00 89.25 96 SER A N 1
ATOM 794 C CA . SER A 1 96 ? 17.262 8.157 -14.516 1.00 89.25 96 SER A CA 1
ATOM 795 C C . SER A 1 96 ? 17.967 6.961 -13.867 1.00 89.25 96 SER A C 1
ATOM 797 O O . SER A 1 96 ? 18.877 6.404 -14.476 1.00 89.25 96 SER A O 1
ATOM 799 N N . ASN A 1 97 ? 17.580 6.537 -12.657 1.00 85.69 97 ASN A N 1
ATOM 800 C CA . ASN A 1 97 ? 18.192 5.375 -12.021 1.00 85.69 97 ASN A CA 1
ATOM 801 C C . ASN A 1 97 ? 17.926 4.112 -12.868 1.00 85.69 97 ASN A C 1
ATOM 803 O O . ASN A 1 97 ? 16.759 3.784 -13.091 1.00 85.69 97 ASN A O 1
ATOM 807 N N . PRO A 1 98 ? 18.959 3.361 -13.302 1.00 81.94 98 PRO A N 1
ATOM 808 C CA . PRO A 1 98 ? 18.776 2.232 -14.212 1.00 81.94 98 PRO A CA 1
ATOM 809 C C . PRO A 1 98 ? 17.843 1.140 -13.683 1.00 81.94 98 PRO A C 1
ATOM 811 O O . PRO A 1 98 ? 17.060 0.592 -14.454 1.00 81.94 98 PRO A O 1
ATOM 814 N N . SER A 1 99 ? 17.896 0.840 -12.382 1.00 78.25 99 SER A N 1
ATOM 815 C CA . SER A 1 99 ? 17.045 -0.186 -11.769 1.00 78.25 99 SER A CA 1
ATOM 816 C C . SER A 1 99 ? 15.583 0.252 -11.718 1.00 78.25 99 SER A C 1
ATOM 818 O O . SER A 1 99 ? 14.693 -0.551 -11.979 1.00 78.25 99 SER A O 1
ATOM 820 N N . ILE A 1 100 ? 15.335 1.532 -11.426 1.00 85.31 100 ILE A N 1
ATOM 821 C CA . ILE A 1 100 ? 13.983 2.103 -11.406 1.00 85.31 100 ILE A CA 1
ATOM 822 C C . ILE A 1 100 ? 13.434 2.218 -12.831 1.00 85.31 100 ILE A C 1
ATOM 824 O O . ILE A 1 100 ? 12.315 1.793 -13.087 1.00 85.31 100 ILE A O 1
ATOM 828 N N . SER A 1 101 ? 14.225 2.737 -13.771 1.00 89.06 101 SER A N 1
ATOM 829 C CA . SER A 1 101 ? 13.878 2.829 -15.195 1.00 89.06 101 SER A CA 1
ATOM 830 C C . SER A 1 101 ? 13.479 1.477 -15.796 1.00 89.06 101 SER A C 1
ATOM 832 O O . SER A 1 101 ? 12.453 1.374 -16.473 1.00 89.06 101 SER A O 1
ATOM 834 N N . GLU A 1 102 ? 14.293 0.442 -15.557 1.00 85.88 102 GLU A N 1
ATOM 835 C CA . GLU A 1 102 ? 14.046 -0.922 -16.039 1.00 85.88 102 GLU A CA 1
ATOM 836 C C . GLU A 1 102 ? 12.731 -1.457 -15.463 1.00 85.88 102 GLU A C 1
ATOM 838 O O . GLU A 1 102 ? 11.853 -1.875 -16.216 1.00 85.88 102 GLU A O 1
ATOM 843 N N . PHE A 1 103 ? 12.547 -1.317 -14.150 1.00 86.25 103 PHE A N 1
ATOM 844 C CA . PHE A 1 103 ? 11.331 -1.732 -13.464 1.00 86.25 103 PHE A CA 1
ATOM 845 C C . PHE A 1 103 ? 10.073 -1.005 -13.963 1.00 86.25 103 PHE A C 1
ATOM 847 O O . PHE A 1 103 ? 9.059 -1.636 -14.260 1.00 86.25 103 PHE A O 1
ATOM 854 N N . LEU A 1 104 ? 10.130 0.325 -14.083 1.00 91.31 104 LEU A N 1
ATOM 855 C CA . LEU A 1 104 ? 9.016 1.137 -14.570 1.00 91.31 104 LEU A CA 1
ATOM 856 C C . LEU A 1 104 ? 8.607 0.713 -15.983 1.00 91.31 104 LEU A C 1
ATOM 858 O O . LEU A 1 104 ? 7.422 0.568 -16.265 1.00 91.31 104 LEU A O 1
ATOM 862 N N . THR A 1 105 ? 9.582 0.452 -16.852 1.00 92.19 105 THR A N 1
ATOM 863 C CA . THR A 1 105 ? 9.325 0.014 -18.230 1.00 92.19 105 THR A CA 1
ATOM 864 C C . THR A 1 105 ? 8.731 -1.397 -18.283 1.00 92.19 105 THR A C 1
ATOM 866 O O . THR A 1 105 ? 7.835 -1.663 -19.089 1.00 92.19 105 THR A O 1
ATOM 869 N N . GLU A 1 106 ? 9.199 -2.302 -17.420 1.00 90.12 106 GLU A N 1
ATOM 870 C CA . GLU A 1 106 ? 8.713 -3.681 -17.335 1.00 90.12 106 GLU A CA 1
ATOM 871 C C . GLU A 1 106 ? 7.260 -3.746 -16.840 1.00 90.12 106 GLU A C 1
ATOM 873 O O . GLU A 1 106 ? 6.432 -4.455 -17.418 1.00 90.12 106 GLU A O 1
ATOM 878 N N . HIS A 1 107 ? 6.928 -2.966 -15.809 1.00 90.56 107 HIS A N 1
ATOM 879 C CA . HIS A 1 107 ? 5.675 -3.121 -15.072 1.00 90.56 107 HIS A CA 1
ATOM 880 C C . HIS A 1 107 ? 4.601 -2.076 -15.368 1.00 90.56 107 HIS A C 1
ATOM 882 O O . HIS A 1 107 ? 3.442 -2.320 -15.029 1.00 90.56 107 HIS A O 1
ATOM 888 N N . PHE A 1 108 ? 4.943 -0.955 -16.006 1.00 94.38 108 PHE A N 1
ATOM 889 C CA . PHE A 1 108 ? 4.005 0.134 -16.264 1.00 94.38 108 PHE A CA 1
ATOM 890 C C . PHE A 1 108 ? 3.998 0.573 -17.730 1.00 94.38 108 PHE A C 1
ATOM 892 O O . PHE A 1 108 ? 4.958 0.392 -18.486 1.00 94.38 108 PHE A O 1
ATOM 899 N N . VAL A 1 109 ? 2.892 1.201 -18.122 1.00 97.31 109 VAL A N 1
ATOM 900 C CA . VAL A 1 109 ? 2.876 2.146 -19.243 1.00 97.31 109 VAL A CA 1
ATOM 901 C C . VAL A 1 109 ? 3.138 3.539 -18.689 1.00 97.31 109 VAL A C 1
ATOM 903 O O . VAL A 1 109 ? 2.480 3.960 -17.741 1.00 97.31 109 VAL A O 1
ATOM 906 N N . LEU A 1 110 ? 4.107 4.251 -19.258 1.00 97.62 110 LEU A N 1
ATOM 907 C CA . LEU A 1 110 ? 4.554 5.539 -18.734 1.00 97.62 110 LEU A CA 1
ATOM 908 C C . LEU A 1 110 ? 3.892 6.678 -19.500 1.00 97.62 110 LEU A C 1
ATOM 910 O O . LEU A 1 110 ? 3.916 6.696 -20.727 1.00 97.62 110 LEU A O 1
ATOM 914 N N . VAL A 1 111 ? 3.333 7.654 -18.793 1.00 96.94 111 VAL A N 1
ATOM 915 C CA . VAL A 1 111 ? 2.777 8.868 -19.395 1.00 96.94 111 VAL A CA 1
ATOM 916 C C . VAL A 1 111 ? 3.232 10.087 -18.617 1.00 96.94 111 VAL A C 1
ATOM 918 O O . VAL A 1 111 ? 3.229 10.098 -17.386 1.00 96.94 111 VAL A O 1
ATOM 921 N N . GLN A 1 112 ? 3.642 11.116 -19.347 1.00 94.06 112 GLN A N 1
ATOM 922 C CA . GLN A 1 112 ? 3.981 12.404 -18.775 1.00 94.06 112 GLN A CA 1
ATOM 923 C C . GLN A 1 112 ? 3.069 13.462 -19.378 1.00 94.06 112 GLN A C 1
ATOM 925 O O . GLN A 1 112 ? 2.969 13.586 -20.594 1.00 94.06 112 GLN A O 1
ATOM 930 N N . VAL A 1 113 ? 2.439 14.241 -18.509 1.00 91.31 113 VAL A N 1
ATOM 931 C CA . VAL A 1 113 ? 1.474 15.265 -18.890 1.00 91.31 113 VAL A CA 1
ATOM 932 C C . VAL A 1 113 ? 1.938 16.609 -18.344 1.00 91.31 113 VAL A C 1
ATOM 934 O O . VAL A 1 113 ? 2.269 16.724 -17.159 1.00 91.31 113 VAL A O 1
ATOM 937 N N . ASP A 1 114 ? 1.941 17.626 -19.203 1.00 86.19 114 ASP A N 1
ATOM 938 C CA . ASP A 1 114 ? 2.087 19.013 -18.774 1.00 86.19 114 ASP A CA 1
ATOM 939 C C . ASP A 1 114 ? 0.773 19.511 -18.154 1.00 86.19 114 ASP A C 1
ATOM 941 O O . ASP A 1 114 ? -0.257 19.620 -18.824 1.00 86.19 114 ASP A O 1
ATOM 945 N N . ALA A 1 115 ? 0.819 19.831 -16.862 1.00 80.62 115 ALA A N 1
ATOM 946 C CA . ALA A 1 115 ? -0.326 20.343 -16.118 1.00 80.62 115 ALA A CA 1
ATOM 947 C C . ALA A 1 115 ? -0.830 21.707 -16.626 1.00 80.62 115 ALA A C 1
ATOM 949 O O . ALA A 1 115 ? -1.990 22.047 -16.400 1.00 80.62 115 ALA A O 1
ATOM 950 N N . MET A 1 116 ? 0.018 22.490 -17.302 1.00 75.94 116 MET A N 1
ATOM 951 C CA . MET A 1 116 ? -0.345 23.786 -17.880 1.00 75.94 116 MET A CA 1
ATOM 952 C C . MET A 1 116 ? -1.108 23.639 -19.197 1.00 75.94 116 MET A C 1
ATOM 954 O O . MET A 1 116 ? -1.979 24.464 -19.486 1.00 75.94 116 MET A O 1
ATOM 958 N N . GLU A 1 117 ? -0.788 22.604 -19.978 1.00 80.69 117 GLU A N 1
ATOM 959 C CA . GLU A 1 117 ? -1.431 22.319 -21.264 1.00 80.69 117 GLU A CA 1
ATOM 960 C C . GLU A 1 117 ? -2.725 21.511 -21.099 1.00 80.69 117 GLU A C 1
ATOM 962 O O . GLU A 1 117 ? -3.683 21.752 -21.830 1.00 80.69 117 GLU A O 1
ATOM 967 N N . GLN A 1 118 ? -2.777 20.591 -20.128 1.00 79.56 118 GLN A N 1
ATOM 968 C CA . GLN A 1 118 ? -3.920 19.699 -19.879 1.00 79.56 118 GLN A CA 1
ATOM 969 C C . GLN A 1 118 ? -4.492 19.906 -18.464 1.00 79.56 118 GLN A C 1
ATOM 971 O O . GLN A 1 118 ? -4.442 19.031 -17.592 1.00 79.56 118 GLN A O 1
ATOM 976 N N . GLN A 1 119 ? -5.016 21.111 -18.222 1.00 74.00 119 GLN A N 1
ATOM 977 C CA . GLN A 1 119 ? -5.465 21.586 -16.903 1.00 74.00 119 GLN A CA 1
ATOM 978 C C . GLN A 1 119 ? -6.634 20.776 -16.321 1.00 74.00 119 GLN A C 1
ATOM 980 O O . GLN A 1 119 ? -6.839 20.756 -15.109 1.00 74.00 119 GLN A O 1
ATOM 985 N N . GLU A 1 120 ? -7.400 20.083 -17.161 1.00 78.69 120 GLU A N 1
ATOM 986 C CA . GLU A 1 120 ? -8.542 19.261 -16.768 1.00 78.69 120 GLU A CA 1
ATOM 987 C C . GLU A 1 120 ? -8.145 17.951 -16.074 1.00 78.69 120 GLU A C 1
ATOM 989 O O . GLU A 1 120 ? -8.952 17.372 -15.342 1.00 78.69 120 GLU A O 1
ATOM 994 N N . ILE A 1 121 ? -6.911 17.474 -16.271 1.00 78.75 121 ILE A N 1
ATOM 995 C CA . ILE A 1 121 ? -6.464 16.184 -15.731 1.00 78.75 121 ILE A CA 1
ATOM 996 C C . ILE A 1 121 ? -6.356 16.223 -14.208 1.00 78.75 121 ILE A C 1
ATOM 998 O O . ILE A 1 121 ? -6.786 15.271 -13.556 1.00 78.75 121 ILE A O 1
ATOM 1002 N N . GLY A 1 122 ? -5.830 17.316 -13.647 1.00 74.25 122 GLY A N 1
ATOM 1003 C CA . GLY A 1 122 ? -5.681 17.487 -12.200 1.00 74.25 122 GLY A CA 1
ATOM 1004 C C . GLY A 1 122 ? -7.012 17.322 -11.456 1.00 74.25 122 GLY A C 1
ATOM 1005 O O . GLY A 1 122 ? -7.160 16.366 -10.692 1.00 74.25 122 GLY A O 1
ATOM 1006 N N . PRO A 1 123 ? -8.024 18.167 -11.738 1.00 71.50 123 PRO A N 1
ATOM 1007 C CA . PRO A 1 123 ? -9.350 18.062 -11.133 1.00 71.50 123 PRO A CA 1
ATOM 1008 C C . PRO A 1 123 ? -10.044 16.725 -11.405 1.00 71.50 123 PRO A C 1
ATOM 1010 O O . PRO A 1 123 ? -10.649 16.158 -10.498 1.00 71.50 123 PRO A O 1
ATOM 1013 N N . ARG A 1 124 ? -9.930 16.184 -12.629 1.00 76.06 124 ARG A N 1
ATOM 1014 C CA . ARG A 1 124 ? -10.540 14.894 -12.994 1.00 76.06 124 ARG A CA 1
ATOM 1015 C C . ARG A 1 124 ? -10.027 13.745 -12.130 1.00 76.06 124 ARG A C 1
ATOM 1017 O O . ARG A 1 124 ? -10.787 12.834 -11.817 1.00 76.06 124 ARG A O 1
ATOM 1024 N N . LEU A 1 125 ? -8.746 13.781 -11.774 1.00 72.50 125 LEU A N 1
ATOM 1025 C CA . LEU A 1 125 ? -8.104 12.763 -10.950 1.00 72.50 125 LEU A CA 1
ATOM 1026 C C . LEU A 1 125 ? -8.089 13.133 -9.459 1.00 72.50 125 LEU A C 1
ATOM 1028 O O . LEU A 1 125 ? -7.657 12.318 -8.654 1.00 72.50 125 LEU A O 1
ATOM 1032 N N . GLY A 1 126 ? -8.574 14.315 -9.064 1.00 69.44 126 GLY A N 1
ATOM 1033 C CA . GLY A 1 126 ? -8.550 14.769 -7.670 1.00 69.44 126 GLY A CA 1
ATOM 1034 C C . GLY A 1 126 ? -7.146 15.102 -7.156 1.00 69.44 126 GLY A C 1
ATOM 1035 O O . GLY A 1 126 ? -6.868 14.893 -5.980 1.00 69.44 126 GLY A O 1
ATOM 1036 N N . ILE A 1 127 ? -6.263 15.578 -8.036 1.00 68.50 127 ILE A N 1
ATOM 1037 C CA . ILE A 1 127 ? -4.887 15.964 -7.708 1.00 68.50 127 ILE A CA 1
ATOM 1038 C C . ILE A 1 127 ? -4.884 17.405 -7.190 1.00 68.50 127 ILE A C 1
ATOM 1040 O O . ILE A 1 127 ? -5.317 18.314 -7.900 1.00 68.50 127 ILE A O 1
ATOM 1044 N N . SER A 1 128 ? -4.376 17.609 -5.974 1.00 58.44 128 SER A N 1
ATOM 1045 C CA . SER A 1 128 ? -4.233 18.928 -5.337 1.00 58.44 128 SER A CA 1
ATOM 1046 C C . SER A 1 128 ? -2.851 19.554 -5.517 1.00 58.44 128 SER A C 1
ATOM 1048 O O . SER A 1 128 ? -2.739 20.777 -5.518 1.00 58.44 128 SER A O 1
ATOM 1050 N N . ASP A 1 129 ? -1.814 18.733 -5.704 1.00 62.69 129 ASP A N 1
ATOM 1051 C CA . ASP A 1 129 ? -0.413 19.158 -5.634 1.00 62.69 129 ASP A CA 1
ATOM 1052 C C . ASP A 1 129 ? 0.391 18.693 -6.846 1.00 62.69 129 ASP A C 1
ATOM 1054 O O . ASP A 1 129 ? 0.120 17.646 -7.430 1.00 62.69 129 ASP A O 1
ATOM 1058 N N . LEU A 1 130 ? 1.410 19.470 -7.221 1.00 66.50 130 LEU A N 1
ATOM 1059 C CA . LEU A 1 130 ? 2.286 19.176 -8.354 1.00 66.50 130 LEU A CA 1
ATOM 1060 C C . LEU A 1 130 ? 3.770 19.274 -7.964 1.00 66.50 130 LEU A C 1
ATOM 1062 O O . LEU A 1 130 ? 4.142 20.148 -7.181 1.00 66.50 130 LEU A O 1
ATOM 1066 N N . PRO A 1 131 ? 4.653 18.488 -8.607 1.00 77.06 131 PRO A N 1
ATOM 1067 C CA . PRO A 1 131 ? 4.336 17.362 -9.488 1.00 77.06 131 PRO A CA 1
ATOM 1068 C C . PRO A 1 131 ? 3.667 16.190 -8.754 1.00 77.06 131 PRO A C 1
ATOM 1070 O O . PRO A 1 131 ? 4.003 15.892 -7.612 1.00 77.06 131 PRO A O 1
ATOM 1073 N N . ALA A 1 132 ? 2.739 15.519 -9.435 1.00 78.44 132 ALA A N 1
ATOM 1074 C CA . ALA A 1 132 ? 2.017 14.366 -8.911 1.00 78.44 132 ALA A CA 1
ATOM 1075 C C . ALA A 1 132 ? 2.437 13.082 -9.624 1.00 78.44 132 ALA A C 1
ATOM 1077 O O . ALA A 1 132 ? 2.523 13.039 -10.856 1.00 78.44 132 ALA A O 1
ATOM 1078 N N . LEU A 1 133 ? 2.639 12.029 -8.834 1.00 87.12 133 LEU A N 1
ATOM 1079 C CA . LEU A 1 133 ? 2.773 10.659 -9.306 1.00 87.12 133 LEU A CA 1
ATOM 1080 C C . LEU A 1 133 ? 1.447 9.944 -9.103 1.00 87.12 133 LEU A C 1
ATOM 1082 O O . LEU A 1 133 ? 0.996 9.767 -7.973 1.00 87.12 133 LEU A O 1
ATOM 1086 N N . VAL A 1 134 ? 0.818 9.521 -10.191 1.00 88.50 134 VAL A N 1
ATOM 1087 C CA . VAL A 1 134 ? -0.480 8.852 -10.147 1.00 88.50 134 VAL A CA 1
ATOM 1088 C C . VAL A 1 134 ? -0.377 7.500 -10.820 1.00 88.50 134 VAL A C 1
ATOM 1090 O O . VAL A 1 134 ? 0.066 7.390 -11.959 1.00 88.50 134 VAL A O 1
ATOM 1093 N N . LEU A 1 135 ? -0.804 6.460 -10.115 1.00 90.50 135 LEU A N 1
ATOM 1094 C CA . LEU A 1 135 ? -0.886 5.114 -10.656 1.00 90.50 135 LEU A CA 1
ATOM 1095 C C . LEU A 1 135 ? -2.339 4.808 -10.972 1.00 90.50 135 LEU A C 1
ATOM 1097 O O . LEU A 1 135 ? -3.197 4.900 -10.091 1.00 90.50 135 LEU A O 1
ATOM 1101 N N . LEU A 1 136 ? -2.599 4.452 -12.223 1.00 91.69 136 LEU A N 1
ATOM 1102 C CA . LEU A 1 136 ? -3.928 4.094 -12.703 1.00 91.69 136 LEU A CA 1
ATOM 1103 C C . LEU A 1 136 ? -3.977 2.605 -13.041 1.00 91.69 136 LEU A C 1
ATOM 1105 O O . LEU A 1 136 ? -2.968 2.022 -13.449 1.00 91.69 136 LEU A O 1
ATOM 1109 N N . ASP A 1 137 ? -5.149 1.995 -12.906 1.00 90.81 137 ASP A N 1
ATOM 1110 C CA . ASP A 1 137 ? -5.408 0.716 -13.565 1.00 90.81 137 ASP A CA 1
ATOM 1111 C C . ASP A 1 137 ? -5.588 0.907 -15.082 1.00 90.81 137 ASP A C 1
ATOM 1113 O O . ASP A 1 137 ? -5.540 2.023 -15.609 1.00 90.81 137 ASP A O 1
ATOM 1117 N N . ALA A 1 138 ? -5.767 -0.199 -15.806 1.00 90.44 138 ALA A N 1
ATOM 1118 C CA . ALA A 1 138 ? -5.942 -0.165 -17.254 1.00 90.44 138 ALA A CA 1
ATOM 1119 C C . ALA A 1 138 ? -7.261 0.521 -17.669 1.00 90.44 138 ALA A C 1
ATOM 1121 O O . ALA A 1 138 ? -7.402 0.979 -18.804 1.00 90.44 138 ALA A O 1
ATOM 1122 N N . GLU A 1 139 ? -8.231 0.618 -16.763 1.00 89.75 139 GLU A N 1
ATOM 1123 C CA . GLU A 1 139 ? -9.517 1.282 -16.955 1.00 89.75 139 GLU A CA 1
ATOM 1124 C C . GLU A 1 139 ? -9.445 2.798 -16.714 1.00 89.75 139 GLU A C 1
ATOM 1126 O O . GLU A 1 139 ? -10.334 3.520 -17.169 1.00 89.75 139 GLU A O 1
ATOM 1131 N N . GLY A 1 140 ? -8.375 3.282 -16.079 1.00 88.69 140 GLY A N 1
ATOM 1132 C CA . GLY A 1 140 ? -8.151 4.689 -15.757 1.00 88.69 140 GLY A CA 1
ATOM 1133 C C . GLY A 1 140 ? -8.614 5.090 -14.357 1.00 88.69 140 GLY A C 1
ATOM 1134 O O . GLY A 1 140 ? -8.650 6.284 -14.057 1.00 88.69 140 GLY A O 1
ATOM 1135 N N . ASN A 1 141 ? -8.958 4.131 -13.495 1.00 87.44 141 ASN A N 1
ATOM 1136 C CA . ASN A 1 141 ? -9.250 4.409 -12.095 1.00 87.44 141 ASN A CA 1
ATOM 1137 C C . ASN A 1 141 ? -7.950 4.673 -11.339 1.00 87.44 141 ASN A C 1
ATOM 1139 O O . ASN A 1 141 ? -6.936 4.005 -11.553 1.00 87.44 141 ASN A O 1
ATOM 1143 N N . VAL A 1 142 ? -7.994 5.628 -10.414 1.00 84.75 142 VAL A N 1
ATOM 1144 C CA . VAL A 1 142 ? -6.858 5.941 -9.550 1.00 84.75 142 VAL A CA 1
ATOM 1145 C C . VAL A 1 142 ? -6.643 4.792 -8.573 1.00 84.75 142 VAL A C 1
ATOM 1147 O O . VAL A 1 142 ? -7.457 4.547 -7.688 1.00 84.75 142 VAL A O 1
ATOM 1150 N N . LEU A 1 143 ? -5.511 4.109 -8.713 1.00 82.25 143 LEU A N 1
ATOM 1151 C CA . LEU A 1 143 ? -5.044 3.146 -7.726 1.00 82.25 143 LEU A CA 1
ATOM 1152 C C . LEU A 1 143 ? -4.328 3.869 -6.597 1.00 82.25 143 LEU A C 1
ATOM 1154 O O . LEU A 1 143 ? -4.570 3.569 -5.435 1.00 82.25 143 LEU A O 1
ATOM 1158 N N . ARG A 1 144 ? -3.440 4.810 -6.933 1.00 82.12 144 ARG A N 1
ATOM 1159 C CA . ARG A 1 144 ? -2.552 5.468 -5.973 1.00 82.12 144 ARG A CA 1
ATOM 1160 C C . ARG A 1 144 ? -2.172 6.869 -6.443 1.00 82.12 144 ARG A C 1
ATOM 1162 O O . ARG A 1 144 ? -2.002 7.087 -7.637 1.00 82.12 144 ARG A O 1
ATOM 1169 N N . GLN A 1 145 ? -2.004 7.787 -5.497 1.00 78.12 145 GLN A N 1
ATOM 1170 C CA . GLN A 1 145 ? -1.434 9.115 -5.721 1.00 78.12 145 GLN A CA 1
ATOM 1171 C C . GLN A 1 145 ? -0.346 9.358 -4.693 1.00 78.12 145 GLN A C 1
ATOM 1173 O O . GLN A 1 145 ? -0.538 9.044 -3.520 1.00 78.12 145 GLN A O 1
ATOM 1178 N N . GLU A 1 146 ? 0.771 9.899 -5.148 1.00 73.00 146 GLU A N 1
ATOM 1179 C CA . GLU A 1 146 ? 1.904 10.262 -4.318 1.00 73.00 146 GLU A CA 1
ATOM 1180 C C . GLU A 1 146 ? 2.480 11.604 -4.772 1.00 73.00 146 GLU A C 1
ATOM 1182 O O . GLU A 1 146 ? 2.330 12.017 -5.928 1.00 73.00 146 GLU A O 1
ATOM 1187 N N . ASN A 1 147 ? 3.159 12.282 -3.850 1.00 64.69 147 ASN A N 1
ATOM 1188 C CA . ASN A 1 147 ? 3.926 13.479 -4.174 1.00 64.69 147 ASN A CA 1
ATOM 1189 C C . ASN A 1 147 ? 5.268 13.098 -4.837 1.00 64.69 147 ASN A C 1
ATOM 1191 O O . ASN A 1 147 ? 5.491 11.957 -5.223 1.00 64.69 147 ASN A O 1
ATOM 1195 N N . TYR A 1 148 ? 6.167 14.060 -5.024 1.00 66.00 148 TYR A N 1
ATOM 1196 C CA . TYR A 1 148 ? 7.432 13.858 -5.739 1.00 66.00 148 TYR A CA 1
ATOM 1197 C C . TYR A 1 148 ? 8.660 13.726 -4.829 1.00 66.00 148 TYR A C 1
ATOM 1199 O O . TYR A 1 148 ? 9.782 13.623 -5.334 1.00 66.00 148 TYR A O 1
ATOM 1207 N N . ASN A 1 149 ? 8.485 13.793 -3.507 1.00 67.94 149 ASN A N 1
ATOM 1208 C CA . ASN A 1 149 ? 9.597 13.896 -2.569 1.00 67.94 149 ASN A CA 1
ATOM 1209 C C . ASN A 1 149 ? 10.033 12.514 -2.076 1.00 67.94 149 ASN A C 1
ATOM 1211 O O . ASN A 1 149 ? 9.748 12.134 -0.949 1.00 67.94 149 ASN A O 1
ATOM 1215 N N . PHE A 1 150 ? 10.729 11.778 -2.939 1.00 68.94 150 PHE A N 1
ATOM 1216 C CA . PHE A 1 150 ? 11.242 10.446 -2.628 1.00 68.94 150 PHE A CA 1
ATOM 1217 C C . PHE A 1 150 ? 12.762 10.408 -2.680 1.00 68.94 150 PHE A C 1
ATOM 1219 O O . PHE A 1 150 ? 13.359 10.853 -3.655 1.00 68.94 150 PHE A O 1
ATOM 1226 N N . SER A 1 151 ? 13.407 9.792 -1.697 1.00 70.88 151 SER A N 1
ATOM 1227 C CA . SER A 1 151 ? 14.725 9.188 -1.890 1.00 70.88 151 SER A CA 1
ATOM 1228 C C . SER A 1 151 ? 14.631 7.974 -2.824 1.00 70.88 151 SER A C 1
ATOM 1230 O O . SER A 1 151 ? 13.552 7.439 -3.084 1.00 70.88 151 SER A O 1
ATOM 1232 N N . ILE A 1 152 ? 15.774 7.497 -3.327 1.00 71.06 152 ILE A N 1
ATOM 1233 C CA . ILE A 1 152 ? 15.812 6.277 -4.150 1.00 71.06 152 ILE A CA 1
ATOM 1234 C C . ILE A 1 152 ? 15.273 5.087 -3.349 1.00 71.06 152 ILE A C 1
ATOM 1236 O O . ILE A 1 152 ? 14.478 4.312 -3.871 1.00 71.06 152 ILE A O 1
ATOM 1240 N N . SER A 1 153 ? 15.675 4.951 -2.084 1.00 65.25 153 SER A N 1
ATOM 1241 C CA . SER A 1 153 ? 15.237 3.851 -1.221 1.00 65.25 153 SER A CA 1
ATOM 1242 C C . SER A 1 153 ? 13.739 3.881 -0.945 1.00 65.25 153 SER A C 1
ATOM 1244 O O . SER A 1 153 ? 13.098 2.837 -1.034 1.00 65.25 153 SER A O 1
ATOM 1246 N N . GLU A 1 154 ? 13.173 5.058 -0.670 1.00 68.50 154 GLU A N 1
ATOM 1247 C CA . GLU A 1 154 ? 11.724 5.212 -0.495 1.00 68.50 154 GLU A CA 1
ATOM 1248 C C . GLU A 1 154 ? 10.989 4.897 -1.792 1.00 68.50 154 GLU A C 1
ATOM 1250 O O . GLU A 1 154 ? 10.036 4.130 -1.768 1.00 68.50 154 GLU A O 1
ATOM 1255 N N . PHE A 1 155 ? 11.465 5.387 -2.942 1.00 77.38 155 PHE A N 1
ATOM 1256 C CA . PHE A 1 155 ? 10.847 5.053 -4.224 1.00 77.38 155 PHE A CA 1
ATOM 1257 C C . PHE A 1 155 ? 10.874 3.540 -4.485 1.00 77.38 155 PHE A C 1
ATOM 1259 O O . PHE A 1 155 ? 9.872 2.953 -4.887 1.00 77.38 155 PHE A O 1
ATOM 1266 N N . CYS A 1 156 ? 12.004 2.880 -4.223 1.00 74.25 156 CYS A N 1
ATOM 1267 C CA . CYS A 1 156 ? 12.122 1.430 -4.341 1.00 74.25 156 CYS A CA 1
ATOM 1268 C C . CYS A 1 156 ? 11.160 0.703 -3.392 1.00 74.25 156 CYS A C 1
ATOM 1270 O O . CYS A 1 156 ? 10.432 -0.193 -3.813 1.00 74.25 156 CYS A O 1
ATOM 1272 N N . TRP A 1 157 ? 11.117 1.084 -2.119 1.00 68.19 157 TRP A N 1
ATOM 1273 C CA . TRP A 1 157 ? 10.197 0.473 -1.168 1.00 68.19 157 TRP A CA 1
ATOM 1274 C C . TRP A 1 157 ? 8.739 0.676 -1.586 1.00 68.19 157 TRP A C 1
ATOM 1276 O O . TRP A 1 157 ? 7.975 -0.280 -1.652 1.00 68.19 157 TRP A O 1
ATOM 1286 N N . GLU A 1 158 ? 8.362 1.896 -1.944 1.00 70.25 158 GLU A N 1
ATOM 1287 C CA . GLU A 1 158 ? 6.974 2.247 -2.211 1.00 70.25 158 GLU A CA 1
ATOM 1288 C C . GLU A 1 158 ? 6.467 1.711 -3.552 1.00 70.25 158 GLU A C 1
ATOM 1290 O O . GLU A 1 158 ? 5.328 1.250 -3.627 1.00 70.25 158 GLU A O 1
ATOM 1295 N N . PHE A 1 159 ? 7.286 1.746 -4.607 1.00 74.81 159 PHE A N 1
ATOM 1296 C CA . PHE A 1 159 ? 6.855 1.406 -5.967 1.00 74.81 159 PHE A CA 1
ATOM 1297 C C . PHE A 1 159 ? 7.323 0.028 -6.437 1.00 74.81 159 PHE A C 1
ATOM 1299 O O . PHE A 1 159 ? 6.643 -0.573 -7.269 1.00 74.81 159 PHE A O 1
ATOM 1306 N N . LEU A 1 160 ? 8.456 -0.484 -5.937 1.00 75.06 160 LEU A N 1
ATOM 1307 C CA . LEU A 1 160 ? 9.025 -1.748 -6.420 1.00 75.06 160 LEU A CA 1
ATOM 1308 C C . LEU A 1 160 ? 8.613 -2.939 -5.553 1.00 75.06 160 LEU A C 1
ATOM 1310 O O . LEU A 1 160 ? 8.309 -4.002 -6.095 1.00 75.06 160 LEU A O 1
ATOM 1314 N N . SER A 1 161 ? 8.549 -2.774 -4.228 1.00 69.81 161 SER A N 1
ATOM 1315 C CA . SER A 1 161 ? 8.316 -3.905 -3.311 1.00 69.81 161 SER A CA 1
ATOM 1316 C C . SER A 1 161 ? 6.968 -4.597 -3.528 1.00 69.81 161 SER A C 1
ATOM 1318 O O . SER A 1 161 ? 6.861 -5.813 -3.390 1.00 69.81 161 SER A O 1
ATOM 1320 N N . GLY A 1 162 ? 5.935 -3.857 -3.945 1.00 70.88 162 GLY A N 1
ATOM 1321 C CA . GLY A 1 162 ? 4.612 -4.432 -4.171 1.00 70.88 162 GLY A CA 1
ATOM 1322 C C . GLY A 1 162 ? 4.536 -5.406 -5.357 1.00 70.88 162 GLY A C 1
ATOM 1323 O O . GLY A 1 162 ? 3.586 -6.188 -5.462 1.00 70.88 162 GLY A O 1
ATOM 1324 N N . PHE A 1 163 ? 5.550 -5.401 -6.228 1.00 73.62 163 PHE A N 1
ATOM 1325 C CA . PHE A 1 163 ? 5.662 -6.306 -7.368 1.00 73.62 163 PHE A CA 1
ATOM 1326 C C . PHE A 1 163 ? 6.502 -7.555 -7.080 1.00 73.62 163 PHE A C 1
ATOM 1328 O O . PHE A 1 163 ? 6.502 -8.467 -7.912 1.00 73.62 163 PHE A O 1
ATOM 1335 N N . ASP A 1 164 ? 7.138 -7.647 -5.908 1.00 64.88 164 ASP A N 1
ATOM 1336 C CA . ASP A 1 164 ? 7.773 -8.881 -5.448 1.00 64.88 164 ASP A CA 1
ATOM 1337 C C . ASP A 1 164 ? 6.681 -9.851 -4.956 1.00 64.88 164 ASP A C 1
ATOM 1339 O O . ASP A 1 164 ? 6.103 -9.721 -3.877 1.00 64.88 164 ASP A O 1
ATOM 1343 N N . LYS A 1 165 ? 6.250 -10.736 -5.863 1.00 59.44 165 LYS A N 1
ATOM 1344 C CA . LYS A 1 165 ? 4.907 -11.351 -5.832 1.00 59.44 165 LYS A CA 1
ATOM 1345 C C . LYS A 1 165 ? 4.860 -12.801 -5.405 1.00 59.44 165 LYS A C 1
ATOM 1347 O O . LYS A 1 165 ? 3.762 -13.324 -5.237 1.00 59.44 165 LYS A O 1
ATOM 1352 N N . ALA A 1 166 ? 5.996 -13.477 -5.310 1.00 62.84 166 ALA A N 1
ATOM 1353 C CA . ALA A 1 166 ? 5.990 -14.930 -5.354 1.00 62.84 166 ALA A CA 1
ATOM 1354 C C . ALA A 1 166 ? 5.143 -15.508 -4.195 1.00 62.84 166 ALA A C 1
ATOM 1356 O O . ALA A 1 166 ? 4.264 -16.339 -4.404 1.00 62.84 166 ALA A O 1
ATOM 1357 N N . THR A 1 167 ? 5.338 -15.002 -2.980 1.00 75.31 167 THR A N 1
ATOM 1358 C CA . THR A 1 167 ? 4.762 -15.578 -1.756 1.00 75.31 167 THR A CA 1
ATOM 1359 C C . THR A 1 167 ? 3.793 -14.655 -1.019 1.00 75.31 167 THR A C 1
ATOM 1361 O O . THR A 1 167 ? 3.362 -14.976 0.090 1.00 75.31 167 THR A O 1
ATOM 1364 N N . ARG A 1 168 ? 3.449 -13.505 -1.603 1.00 84.38 168 ARG A N 1
ATOM 1365 C CA . ARG A 1 168 ? 2.590 -12.505 -0.964 1.00 84.38 168 ARG A CA 1
ATOM 1366 C C . ARG A 1 168 ? 1.110 -12.825 -1.158 1.00 84.38 168 ARG A C 1
ATOM 1368 O O . ARG A 1 168 ? 0.655 -13.085 -2.271 1.00 84.38 168 ARG A O 1
ATOM 1375 N N . LEU A 1 169 ? 0.339 -12.720 -0.078 1.00 87.94 169 LEU A N 1
ATOM 1376 C CA . LEU A 1 169 ? -1.119 -12.795 -0.128 1.00 87.94 169 LEU A CA 1
ATOM 1377 C C . LEU A 1 169 ? -1.708 -11.419 -0.459 1.00 87.94 169 LEU A C 1
ATOM 1379 O O . LEU A 1 169 ? -1.604 -10.475 0.327 1.00 87.94 169 LEU A O 1
ATOM 1383 N N . ASN A 1 170 ? -2.330 -11.309 -1.633 1.00 88.50 170 ASN A N 1
ATOM 1384 C CA . ASN A 1 170 ? -2.912 -10.055 -2.126 1.00 88.50 170 ASN A CA 1
ATOM 1385 C C . ASN A 1 170 ? -4.440 -10.054 -2.138 1.00 88.50 170 ASN A C 1
ATOM 1387 O O . ASN A 1 170 ? -5.038 -8.982 -2.104 1.00 88.50 170 ASN A O 1
ATOM 1391 N N . ASP A 1 171 ? -5.060 -11.228 -2.154 1.00 91.44 171 ASP A N 1
ATOM 1392 C CA . ASP A 1 171 ? -6.506 -11.383 -2.211 1.00 91.44 171 ASP A CA 1
ATOM 1393 C C . ASP A 1 171 ? -7.073 -11.640 -0.815 1.00 91.44 171 ASP A C 1
ATOM 1395 O O . ASP A 1 171 ? -6.714 -12.610 -0.145 1.00 91.44 171 ASP A O 1
ATOM 1399 N N . TRP A 1 172 ? -7.972 -10.758 -0.386 1.00 95.12 172 TRP A N 1
ATOM 1400 C CA . TRP A 1 172 ? -8.529 -10.739 0.958 1.00 95.12 172 TRP A CA 1
ATOM 1401 C C . TRP A 1 172 ? -10.046 -10.573 0.939 1.00 95.12 172 TRP A C 1
ATOM 1403 O O . TRP A 1 172 ? -10.606 -9.765 0.201 1.00 95.12 172 TRP A O 1
ATOM 1413 N N . CYS A 1 173 ? -10.723 -11.288 1.826 1.00 96.19 173 CYS A N 1
ATOM 1414 C CA . CYS A 1 173 ? -12.027 -10.888 2.336 1.00 96.19 173 CYS A CA 1
ATOM 1415 C C . CYS A 1 173 ? -11.775 -9.995 3.549 1.00 96.19 173 CYS A C 1
ATOM 1417 O O . CYS A 1 173 ? -11.079 -10.416 4.466 1.00 96.19 173 CYS A O 1
ATOM 1419 N N . ILE A 1 174 ? -12.309 -8.778 3.575 1.00 96.38 174 ILE A N 1
ATOM 1420 C CA . ILE A 1 174 ? -12.098 -7.818 4.664 1.00 96.38 174 ILE A CA 1
ATOM 1421 C C . ILE A 1 174 ? -13.447 -7.431 5.264 1.00 96.38 174 ILE A C 1
ATOM 1423 O O . ILE A 1 174 ? -14.409 -7.199 4.532 1.00 96.38 174 ILE A O 1
ATOM 1427 N N . ILE A 1 175 ? -13.508 -7.329 6.590 1.00 95.81 175 ILE A N 1
ATOM 1428 C CA . ILE A 1 175 ? -14.670 -6.831 7.329 1.00 95.81 175 ILE A CA 1
ATOM 1429 C C . ILE A 1 175 ? -14.237 -5.847 8.418 1.00 95.81 175 ILE A C 1
ATOM 1431 O O . ILE A 1 175 ? -13.246 -6.050 9.120 1.00 95.81 175 ILE A O 1
ATOM 1435 N N . GLY A 1 176 ? -14.994 -4.764 8.554 1.00 93.25 176 GLY A N 1
ATOM 1436 C CA . GLY A 1 176 ? -14.737 -3.694 9.508 1.00 93.25 176 GLY A CA 1
ATOM 1437 C C . GLY A 1 176 ? -15.475 -2.411 9.119 1.00 93.25 176 GLY A C 1
ATOM 1438 O O . GLY A 1 176 ? -16.158 -2.368 8.099 1.00 93.25 176 GLY A O 1
ATOM 1439 N N . LEU A 1 177 ? -15.387 -1.350 9.915 1.00 92.75 177 LEU A N 1
ATOM 1440 C CA . LEU A 1 177 ? -14.613 -1.249 11.159 1.00 92.75 177 LEU A CA 1
ATOM 1441 C C . LEU A 1 177 ? -15.445 -1.643 12.386 1.00 92.75 177 LEU A C 1
ATOM 1443 O O . LEU A 1 177 ? -16.643 -1.374 12.453 1.00 92.75 177 LEU A O 1
ATOM 1447 N N . PHE A 1 178 ? -14.792 -2.249 13.372 1.00 95.00 178 PHE A N 1
ATOM 1448 C CA . PHE A 1 178 ? -15.318 -2.530 14.707 1.00 95.00 178 PHE A CA 1
ATOM 1449 C C . PHE A 1 178 ? -14.693 -1.580 15.733 1.00 95.00 178 PHE A C 1
ATOM 1451 O O . PHE A 1 178 ? -13.667 -0.949 15.466 1.00 95.00 178 PHE A O 1
ATOM 1458 N N . GLY A 1 179 ? -15.315 -1.478 16.909 1.00 91.75 179 GLY A N 1
ATOM 1459 C CA . GLY A 1 179 ? -14.700 -0.823 18.065 1.00 91.75 179 GLY A CA 1
ATOM 1460 C C . GLY A 1 179 ? -13.468 -1.586 18.583 1.00 91.75 179 GLY A C 1
ATOM 1461 O O . GLY A 1 179 ? -13.157 -2.664 18.071 1.00 91.75 179 GLY A O 1
ATOM 1462 N N . PRO A 1 180 ? -12.785 -1.065 19.617 1.00 89.50 180 PRO A N 1
ATOM 1463 C CA . PRO A 1 180 ? -11.538 -1.641 20.136 1.00 89.50 180 PRO A CA 1
ATOM 1464 C C . PRO A 1 180 ? -11.680 -3.090 20.628 1.00 89.50 180 PRO A C 1
ATOM 1466 O O . PRO A 1 180 ? -10.740 -3.870 20.507 1.00 89.50 180 PRO A O 1
ATOM 1469 N N . GLU A 1 181 ? -12.866 -3.472 21.108 1.00 90.56 181 GLU A N 1
ATOM 1470 C CA . GLU A 1 181 ? -13.170 -4.841 21.554 1.00 90.56 181 GLU A CA 1
ATOM 1471 C C . GLU A 1 181 ? -13.219 -5.861 20.400 1.00 90.56 181 GLU A C 1
ATOM 1473 O O . GLU A 1 181 ? -13.122 -7.069 20.619 1.00 90.56 181 GLU A O 1
ATOM 1478 N N . GLY A 1 182 ? -13.366 -5.397 19.154 1.00 93.88 182 GLY A N 1
ATOM 1479 C CA . GLY A 1 182 ? -13.513 -6.264 17.990 1.00 93.88 182 GLY A CA 1
ATOM 1480 C C . GLY A 1 182 ? -14.829 -7.055 17.980 1.00 93.88 182 GLY A C 1
ATOM 1481 O O . GLY A 1 182 ? -15.871 -6.575 18.426 1.00 93.88 182 GLY A O 1
ATOM 1482 N N . CYS A 1 183 ? -14.794 -8.266 17.423 1.00 96.12 183 CYS A N 1
ATOM 1483 C CA . CYS A 1 183 ? -15.927 -9.181 17.334 1.00 96.12 183 CYS A CA 1
ATOM 1484 C C . CYS A 1 183 ? -15.482 -10.627 17.614 1.00 96.12 183 CYS A C 1
ATOM 1486 O O . CYS A 1 183 ? -14.875 -11.282 16.765 1.00 96.12 183 CYS A O 1
ATOM 1488 N N . ALA A 1 184 ? -15.816 -11.141 18.801 1.00 94.94 184 ALA A N 1
ATOM 1489 C CA . ALA A 1 184 ? -15.387 -12.466 19.255 1.00 94.94 184 ALA A CA 1
ATOM 1490 C C . ALA A 1 184 ? -15.852 -13.609 18.335 1.00 94.94 184 ALA A C 1
ATOM 1492 O O . ALA A 1 184 ? -15.093 -14.538 18.071 1.00 94.94 184 ALA A O 1
ATOM 1493 N N . GLU A 1 185 ? -17.074 -13.531 17.808 1.00 94.75 185 GLU A N 1
ATOM 1494 C CA . GLU A 1 185 ? -17.633 -14.569 16.936 1.00 94.75 185 GLU A CA 1
ATOM 1495 C C . GLU A 1 185 ? -16.899 -14.642 15.587 1.00 94.75 185 GLU A C 1
ATOM 1497 O O . GLU A 1 185 ? -16.570 -15.739 15.124 1.00 94.75 185 GLU A O 1
ATOM 1502 N N . ILE A 1 186 ? -16.559 -13.489 14.991 1.00 96.06 186 ILE A N 1
ATOM 1503 C CA . ILE A 1 186 ? -15.708 -13.415 13.791 1.00 96.06 186 ILE A CA 1
ATOM 1504 C C . ILE A 1 186 ? -14.315 -13.962 14.093 1.00 96.06 186 ILE A C 1
ATOM 1506 O O . ILE A 1 186 ? -13.747 -14.686 13.282 1.00 96.06 186 ILE A O 1
ATOM 1510 N N . GLU A 1 187 ? -13.756 -13.659 15.262 1.00 95.44 187 GLU A N 1
ATOM 1511 C CA . GLU A 1 187 ? -12.449 -14.186 15.637 1.00 95.44 187 GLU A CA 1
ATOM 1512 C C . GLU A 1 187 ? -12.454 -15.710 15.789 1.00 95.44 187 GLU A C 1
ATOM 1514 O O . GLU A 1 187 ? -11.541 -16.374 15.304 1.00 95.44 187 GLU A O 1
ATOM 1519 N N . THR A 1 188 ? -13.465 -16.288 16.438 1.00 94.50 188 THR A N 1
ATOM 1520 C CA . THR A 1 188 ? -13.586 -17.746 16.588 1.00 94.50 188 THR A CA 1
ATOM 1521 C C . THR A 1 188 ? -13.782 -18.443 15.238 1.00 94.50 188 THR A C 1
ATOM 1523 O O . THR A 1 188 ? -13.110 -19.437 14.941 1.00 94.50 188 THR A O 1
ATOM 1526 N N . SER A 1 189 ? -14.679 -17.922 14.402 1.00 93.69 189 SER A N 1
ATOM 1527 C CA . SER A 1 189 ? -14.961 -18.484 13.075 1.00 93.69 189 SER A CA 1
ATOM 1528 C C . SER A 1 189 ? -13.786 -18.303 12.109 1.00 93.69 189 SER A C 1
ATOM 1530 O O . SER A 1 189 ? -13.388 -19.257 11.443 1.00 93.69 189 SER A O 1
ATOM 1532 N N . GLY A 1 190 ? -13.154 -17.130 12.103 1.00 92.12 190 GLY A N 1
ATOM 1533 C CA . GLY A 1 190 ? -11.987 -16.814 11.282 1.00 92.12 190 GLY A CA 1
ATOM 1534 C C . GLY A 1 190 ? -10.778 -17.688 11.600 1.00 92.12 190 GLY A C 1
ATOM 1535 O O . GLY A 1 190 ? -10.192 -18.272 10.691 1.00 92.12 190 GLY A O 1
ATOM 1536 N N . LYS A 1 191 ? -10.457 -17.872 12.890 1.00 92.69 191 LYS A N 1
ATOM 1537 C CA . LYS A 1 191 ? -9.362 -18.756 13.338 1.00 92.69 191 LYS A CA 1
ATOM 1538 C C . LYS A 1 191 ? -9.586 -20.217 12.932 1.00 92.69 191 LYS A C 1
ATOM 1540 O O . LYS A 1 191 ? -8.619 -20.933 12.713 1.00 92.69 191 LYS A O 1
ATOM 1545 N N . SER A 1 192 ? -10.837 -20.665 12.821 1.00 87.88 192 SER A N 1
ATOM 1546 C CA . SER A 1 192 ? -11.170 -22.039 12.414 1.00 87.88 192 SER A CA 1
ATOM 1547 C C . SER A 1 192 ? -11.446 -22.206 10.915 1.00 87.88 192 SER A C 1
ATOM 1549 O O . SER A 1 192 ? -11.683 -23.328 10.475 1.00 87.88 192 SER A O 1
ATOM 1551 N N . GLY A 1 193 ? -11.435 -21.121 10.131 1.00 86.50 193 GLY A N 1
ATOM 1552 C CA . GLY A 1 193 ? -11.788 -21.131 8.707 1.00 86.50 193 GLY A CA 1
ATOM 1553 C C . GLY A 1 193 ? -13.288 -21.292 8.410 1.00 86.50 193 GLY A C 1
ATOM 1554 O O . GLY A 1 193 ? -13.674 -21.333 7.245 1.00 86.50 193 GLY A O 1
ATOM 1555 N N . ASN A 1 194 ? -14.145 -21.347 9.434 1.00 89.75 194 ASN A N 1
ATOM 1556 C CA . ASN A 1 194 ? -15.591 -21.563 9.312 1.00 89.75 194 ASN A CA 1
ATOM 1557 C C . ASN A 1 194 ? -16.360 -20.234 9.271 1.00 89.75 194 ASN A C 1
ATOM 1559 O O . ASN A 1 194 ? -17.195 -19.962 10.133 1.00 89.75 194 ASN A O 1
ATOM 1563 N N . LEU A 1 195 ? -16.038 -19.383 8.297 1.00 90.56 195 LEU A N 1
ATOM 1564 C CA . LEU A 1 195 ? -16.658 -18.067 8.136 1.00 90.56 195 LEU A CA 1
ATOM 1565 C C . LEU A 1 195 ? -17.970 -18.135 7.348 1.00 90.56 195 LEU A C 1
ATOM 1567 O O . LEU A 1 195 ? -18.029 -18.731 6.273 1.00 90.56 195 LEU A O 1
ATOM 1571 N N . ASP A 1 196 ? -18.993 -17.438 7.845 1.00 90.75 196 ASP A N 1
ATOM 1572 C CA . ASP A 1 196 ? -20.183 -17.094 7.066 1.00 90.75 196 ASP A CA 1
ATOM 1573 C C . ASP A 1 196 ? -20.003 -15.702 6.444 1.00 90.75 196 ASP A C 1
ATOM 1575 O O . ASP A 1 196 ? -20.064 -14.673 7.123 1.00 90.75 196 ASP A O 1
ATOM 1579 N N . PHE A 1 197 ? -19.773 -15.670 5.131 1.00 93.38 197 PHE A N 1
ATOM 1580 C CA . PHE A 1 197 ? -19.593 -14.422 4.392 1.00 93.38 197 PHE A CA 1
ATOM 1581 C C . PHE A 1 197 ? -20.902 -13.663 4.127 1.00 93.38 197 PHE A C 1
ATOM 1583 O O . PHE A 1 197 ? -20.850 -12.495 3.745 1.00 93.38 197 PHE A O 1
ATOM 1590 N N . SER A 1 198 ? -22.062 -14.299 4.320 1.00 90.44 198 SER A N 1
ATOM 1591 C CA . SER A 1 198 ? -23.379 -13.692 4.082 1.00 90.44 198 SER A CA 1
ATOM 1592 C C . SER A 1 198 ? -23.897 -12.883 5.275 1.00 90.44 198 SER A C 1
ATOM 1594 O O . SER A 1 198 ? -24.789 -12.045 5.127 1.00 90.44 198 SER A O 1
ATOM 1596 N N . GLN A 1 199 ? -23.335 -13.114 6.463 1.00 92.62 199 GLN A N 1
ATOM 1597 C CA . GLN A 1 199 ? -23.782 -12.487 7.696 1.00 92.62 199 GLN A CA 1
ATOM 1598 C C . GLN A 1 199 ? -23.335 -11.021 7.798 1.00 92.62 199 GLN A C 1
ATOM 1600 O O . GLN A 1 199 ? -22.196 -10.656 7.499 1.00 92.62 199 GLN A O 1
ATOM 1605 N N . THR A 1 200 ? -24.236 -10.177 8.307 1.00 94.81 200 THR A N 1
ATOM 1606 C CA . THR A 1 200 ? -23.938 -8.791 8.691 1.00 94.81 200 THR A CA 1
ATOM 1607 C C . THR A 1 200 ? -23.721 -8.670 10.192 1.00 94.81 200 THR A C 1
ATOM 1609 O O . THR A 1 200 ? -24.434 -9.303 10.971 1.00 94.81 200 THR A O 1
ATOM 1612 N N . TRP A 1 201 ? -22.834 -7.767 10.592 1.00 95.12 201 TRP A N 1
ATOM 1613 C CA . TRP A 1 201 ? -22.411 -7.585 11.976 1.00 95.12 201 TRP A CA 1
ATOM 1614 C C . TRP A 1 201 ? -22.597 -6.139 12.435 1.00 95.12 201 TRP A C 1
ATOM 1616 O O . TRP A 1 201 ? -22.490 -5.229 11.611 1.00 95.12 201 TRP A O 1
ATOM 1626 N N . PRO A 1 202 ? -22.861 -5.884 13.727 1.00 94.81 202 PRO A N 1
ATOM 1627 C CA . PRO A 1 202 ? -22.767 -4.536 14.270 1.00 94.81 202 PRO A CA 1
ATOM 1628 C C . PRO A 1 202 ? -21.298 -4.091 14.257 1.00 94.81 202 PRO A C 1
ATOM 1630 O O . PRO A 1 202 ? -20.455 -4.672 14.936 1.00 94.81 202 PRO A O 1
ATOM 1633 N N . GLY A 1 203 ? -20.989 -3.081 13.450 1.00 93.31 203 GLY A N 1
ATOM 1634 C CA . GLY A 1 203 ? -19.700 -2.400 13.436 1.00 93.31 203 GLY A CA 1
ATOM 1635 C C . GLY A 1 203 ? -19.748 -1.093 14.223 1.00 93.31 203 GLY A C 1
ATOM 1636 O O . GLY A 1 203 ? -20.739 -0.754 14.869 1.00 93.31 203 GLY A O 1
ATOM 1637 N N . LYS A 1 204 ? -18.653 -0.342 14.149 1.00 89.50 204 LYS A N 1
ATOM 1638 C CA . LYS A 1 204 ? -18.435 0.888 14.914 1.00 89.50 204 LYS A CA 1
ATOM 1639 C C . LYS A 1 204 ? -19.361 2.036 14.508 1.00 89.50 204 LYS A C 1
ATOM 1641 O O . LYS A 1 204 ? -19.889 2.729 15.368 1.00 89.50 204 LYS A O 1
ATOM 1646 N N . GLU A 1 205 ? -19.556 2.220 13.206 1.00 86.12 205 GLU A N 1
ATOM 1647 C CA . GLU A 1 205 ? -20.341 3.329 12.631 1.00 86.12 205 GLU A CA 1
ATOM 1648 C C . GLU A 1 205 ? -21.603 2.834 11.906 1.00 86.12 205 GLU A C 1
ATOM 1650 O O . GLU A 1 205 ? -22.287 3.583 11.215 1.00 86.12 205 GLU A O 1
ATOM 1655 N N . GLY A 1 206 ? -21.932 1.550 12.056 1.00 89.94 206 GLY A N 1
ATOM 1656 C CA . GLY A 1 206 ? -23.062 0.928 11.380 1.00 89.94 206 GLY A CA 1
ATOM 1657 C C . GLY A 1 206 ? -22.854 -0.562 11.170 1.00 89.94 206 GLY A C 1
ATOM 1658 O O . GLY A 1 206 ? -21.880 -1.147 11.638 1.00 89.94 206 GLY A O 1
ATOM 1659 N N . LYS A 1 207 ? -23.788 -1.198 10.460 1.00 94.38 207 LYS A N 1
ATOM 1660 C CA . LYS A 1 207 ? -23.645 -2.611 10.104 1.00 94.38 207 LYS A CA 1
ATOM 1661 C C . LYS A 1 207 ? -22.524 -2.793 9.083 1.00 94.38 207 LYS A C 1
ATOM 1663 O O . LYS A 1 207 ? -22.449 -2.050 8.109 1.00 94.38 207 LYS A O 1
ATOM 1668 N N . VAL A 1 208 ? -21.708 -3.816 9.286 1.00 94.56 208 VAL A N 1
ATOM 1669 C CA . VAL A 1 208 ? -20.592 -4.187 8.412 1.00 94.56 208 VAL A CA 1
ATOM 1670 C C . VAL A 1 208 ? -20.794 -5.601 7.877 1.00 94.56 208 VAL A C 1
ATOM 1672 O O . VAL A 1 208 ? -21.509 -6.412 8.467 1.00 94.56 208 VAL A O 1
ATOM 1675 N N . GLN A 1 209 ? -20.178 -5.892 6.738 1.00 95.69 209 GLN A N 1
ATOM 1676 C CA . GLN A 1 209 ? -20.221 -7.193 6.074 1.00 95.69 209 GLN A CA 1
ATOM 1677 C C . GLN A 1 209 ? -18.879 -7.465 5.399 1.00 95.69 209 GLN A C 1
ATOM 1679 O O . GLN A 1 209 ? -18.100 -6.535 5.174 1.00 95.69 209 GLN A O 1
ATOM 1684 N N . TRP A 1 210 ? -18.624 -8.725 5.058 1.00 96.50 210 TRP A N 1
ATOM 1685 C CA . TRP A 1 210 ? -17.426 -9.104 4.322 1.00 96.50 210 TRP A CA 1
ATOM 1686 C C . TRP A 1 210 ? -17.424 -8.505 2.919 1.00 96.50 210 TRP A C 1
ATOM 1688 O O . TRP A 1 210 ? -18.436 -8.491 2.217 1.00 96.50 210 TRP A O 1
ATOM 1698 N N . ARG A 1 211 ? -16.258 -8.020 2.501 1.00 95.62 211 ARG A N 1
ATOM 1699 C CA . ARG A 1 211 ? -16.034 -7.462 1.171 1.00 95.62 211 ARG A CA 1
ATOM 1700 C C . ARG A 1 211 ? -14.767 -8.034 0.561 1.00 95.62 211 ARG A C 1
ATOM 1702 O O . ARG A 1 211 ? -13.778 -8.229 1.260 1.00 95.62 211 ARG A O 1
ATOM 1709 N N . ALA A 1 212 ? -14.792 -8.281 -0.741 1.00 95.19 212 ALA A N 1
ATOM 1710 C CA . ALA A 1 212 ? -13.628 -8.761 -1.477 1.00 95.19 212 ALA A CA 1
ATOM 1711 C C . ALA A 1 212 ? -12.680 -7.598 -1.794 1.00 95.19 212 ALA A C 1
ATOM 1713 O O . ALA A 1 212 ? -13.122 -6.547 -2.258 1.00 95.19 212 ALA A O 1
ATOM 1714 N N . TYR A 1 213 ? -11.384 -7.787 -1.583 1.00 93.19 213 TYR A N 1
ATOM 1715 C CA . TYR A 1 213 ? -10.342 -6.825 -1.910 1.00 93.19 213 TYR A CA 1
ATOM 1716 C C . TYR A 1 213 ? -9.123 -7.546 -2.476 1.00 93.19 213 TYR A C 1
ATOM 1718 O O . TYR A 1 213 ? -8.566 -8.428 -1.830 1.00 93.19 213 TYR A O 1
ATOM 1726 N N . SER A 1 214 ? -8.682 -7.122 -3.653 1.00 90.12 214 SER A N 1
ATOM 1727 C CA . SER A 1 214 ? -7.399 -7.526 -4.220 1.00 90.12 214 SER A CA 1
ATOM 1728 C C . SER A 1 214 ? -6.458 -6.342 -4.097 1.00 90.12 214 SER A C 1
ATOM 1730 O O . SER A 1 214 ? -6.680 -5.318 -4.741 1.00 90.12 214 SER A O 1
ATOM 1732 N N . CYS A 1 215 ? -5.431 -6.461 -3.256 1.00 88.75 215 CYS A N 1
ATOM 1733 C CA . CYS A 1 215 ? -4.427 -5.423 -3.080 1.00 88.75 215 CYS A CA 1
ATOM 1734 C C . CYS A 1 215 ? -3.691 -5.203 -4.405 1.00 88.75 215 CYS A C 1
ATOM 1736 O O . CYS A 1 215 ? -3.004 -6.120 -4.869 1.00 88.75 215 CYS A O 1
ATOM 1738 N N . PRO A 1 216 ? -3.795 -4.012 -5.021 1.00 85.12 216 PRO A N 1
ATOM 1739 C CA . PRO A 1 216 ? -3.055 -3.734 -6.236 1.00 85.12 216 PRO A CA 1
ATOM 1740 C C . PRO A 1 216 ? -1.546 -3.875 -5.980 1.00 85.12 216 PRO A C 1
ATOM 1742 O O . PRO A 1 216 ? -1.069 -3.461 -4.919 1.00 85.12 216 PRO A O 1
ATOM 1745 N N . PRO A 1 217 ? -0.769 -4.394 -6.947 1.00 79.50 217 PRO A N 1
ATOM 1746 C CA . PRO A 1 217 ? 0.678 -4.581 -6.789 1.00 79.50 217 PRO A CA 1
ATOM 1747 C C . PRO A 1 217 ? 1.438 -3.260 -6.635 1.00 79.50 217 PRO A C 1
ATOM 1749 O O . PRO A 1 217 ? 2.596 -3.246 -6.250 1.00 79.50 217 PRO A O 1
ATOM 1752 N N . VAL A 1 218 ? 0.778 -2.136 -6.904 1.00 80.25 218 VAL A N 1
ATOM 1753 C CA . VAL A 1 218 ? 1.315 -0.794 -6.686 1.00 80.25 218 VAL A CA 1
ATOM 1754 C C . VAL A 1 218 ? 1.336 -0.363 -5.214 1.00 80.25 218 VAL A C 1
ATOM 1756 O O . VAL A 1 218 ? 1.766 0.749 -4.905 1.00 80.25 218 VAL A O 1
ATOM 1759 N N . PHE A 1 219 ? 0.849 -1.215 -4.309 1.00 81.38 219 PHE A N 1
ATOM 1760 C CA . PHE A 1 219 ? 0.899 -0.992 -2.872 1.00 81.38 219 PHE A CA 1
ATOM 1761 C C . PHE A 1 219 ? 1.814 -2.005 -2.179 1.00 81.38 219 PHE A C 1
ATOM 1763 O O . PHE A 1 219 ? 1.634 -3.218 -2.362 1.00 81.38 219 PHE A O 1
ATOM 1770 N N . PRO A 1 220 ? 2.721 -1.546 -1.299 1.00 76.69 220 PRO A N 1
ATOM 1771 C CA . PRO A 1 220 ? 3.524 -2.445 -0.485 1.00 76.69 220 PRO A CA 1
ATOM 1772 C C . PRO A 1 220 ? 2.658 -3.222 0.507 1.00 76.69 220 PRO A C 1
ATOM 1774 O O . PRO A 1 220 ? 2.977 -4.357 0.805 1.00 76.69 220 PRO A O 1
ATOM 1777 N N . ASN A 1 221 ? 1.524 -2.686 0.962 1.00 86.56 221 ASN A N 1
ATOM 1778 C CA . ASN A 1 221 ? 0.663 -3.299 1.977 1.00 86.56 221 ASN A CA 1
ATOM 1779 C C . ASN A 1 221 ? -0.828 -3.050 1.702 1.00 86.56 221 ASN A C 1
ATOM 1781 O O . ASN A 1 221 ? -1.202 -2.147 0.953 1.00 86.56 221 ASN A O 1
ATOM 1785 N N . VAL A 1 222 ? -1.700 -3.819 2.356 1.00 89.06 222 VAL A N 1
ATOM 1786 C CA . VAL A 1 222 ? -3.119 -3.463 2.453 1.00 89.06 222 VAL A CA 1
ATOM 1787 C C . VAL A 1 222 ? -3.226 -2.260 3.385 1.00 89.06 222 VAL A C 1
ATOM 1789 O O . VAL A 1 222 ? -2.808 -2.339 4.539 1.00 89.06 222 VAL A O 1
ATOM 1792 N N . CYS A 1 223 ? -3.760 -1.145 2.888 1.00 86.25 223 CYS A N 1
ATOM 1793 C CA . CYS A 1 223 ? -3.910 0.098 3.642 1.00 86.25 223 CYS A CA 1
ATOM 1794 C C . CYS A 1 223 ? -5.393 0.340 3.936 1.00 86.25 223 CYS A C 1
ATOM 1796 O O . CYS A 1 223 ? -6.111 0.914 3.117 1.00 86.25 223 CYS A O 1
ATOM 1798 N N . LEU A 1 224 ? -5.878 -0.122 5.093 1.00 86.31 224 LEU A N 1
ATOM 1799 C CA . LEU A 1 224 ? -7.296 0.000 5.447 1.00 86.31 224 LEU A CA 1
ATOM 1800 C C . LEU A 1 224 ? -7.797 1.456 5.498 1.00 86.31 224 LEU A C 1
ATOM 1802 O O . LEU A 1 224 ? -8.934 1.669 5.076 1.00 86.31 224 LEU A O 1
ATOM 1806 N N . PRO A 1 225 ? -6.996 2.465 5.906 1.00 82.12 225 PRO A N 1
ATOM 1807 C CA . PRO A 1 225 ? -7.407 3.868 5.818 1.00 82.12 225 PRO A CA 1
ATOM 1808 C C . PRO A 1 225 ? -7.703 4.378 4.404 1.00 82.12 225 PRO A C 1
ATOM 1810 O O . PRO A 1 225 ? -8.444 5.342 4.253 1.00 82.12 225 PRO A O 1
ATOM 1813 N N . LYS A 1 226 ? -7.169 3.731 3.360 1.00 78.81 226 LYS A N 1
ATOM 1814 C CA . LYS A 1 226 ? -7.509 4.043 1.960 1.00 78.81 226 LYS A CA 1
ATOM 1815 C C . LYS A 1 226 ? -8.786 3.331 1.482 1.00 78.81 226 LYS A C 1
ATOM 1817 O O . LYS A 1 226 ? -9.311 3.662 0.421 1.00 78.81 226 LYS A O 1
ATOM 1822 N N . LEU A 1 227 ? -9.282 2.352 2.244 1.00 81.56 227 LEU A N 1
ATOM 1823 C CA . LEU A 1 227 ? -10.452 1.524 1.911 1.00 81.56 227 LEU A CA 1
ATOM 1824 C C . LEU A 1 227 ? -11.697 1.875 2.738 1.00 81.56 227 LEU A C 1
ATOM 1826 O O . LEU A 1 227 ? -12.820 1.618 2.304 1.00 81.56 227 LEU A O 1
ATOM 1830 N N . TYR A 1 228 ? -11.501 2.445 3.926 1.00 78.69 228 TYR A N 1
ATOM 1831 C CA . TYR A 1 228 ? -12.545 2.820 4.873 1.00 78.69 228 TYR A CA 1
ATOM 1832 C C . TYR A 1 228 ? -12.299 4.233 5.401 1.00 78.69 228 TYR A C 1
ATOM 1834 O O . TYR A 1 228 ? -11.152 4.650 5.542 1.00 78.69 228 TYR A O 1
ATOM 1842 N N . SER A 1 229 ? -13.366 4.927 5.799 1.00 73.75 229 SER A N 1
ATOM 1843 C CA . SER A 1 229 ? -13.280 6.126 6.640 1.00 73.75 229 SER A CA 1
ATOM 1844 C C . SER A 1 229 ? -12.744 5.738 8.023 1.00 73.75 229 SER A C 1
ATOM 1846 O O . SER A 1 229 ? -13.498 5.426 8.940 1.00 73.75 229 SER A O 1
ATOM 1848 N N . TRP A 1 230 ? -11.420 5.652 8.151 1.00 70.88 230 TRP A N 1
ATOM 1849 C CA . TRP A 1 230 ? -10.773 5.101 9.337 1.00 70.88 230 TRP A CA 1
ATOM 1850 C C . TRP A 1 230 ? -10.879 6.040 10.535 1.00 70.88 230 TRP A C 1
ATOM 1852 O O . TRP A 1 230 ? -10.281 7.118 10.556 1.00 70.88 230 TRP A O 1
ATOM 1862 N N . SER A 1 231 ? -11.603 5.604 11.566 1.00 69.88 231 SER A N 1
ATOM 1863 C CA . SER A 1 231 ? -11.695 6.314 12.841 1.00 69.88 231 SER A CA 1
ATOM 1864 C C . SER A 1 231 ? -10.745 5.715 13.893 1.00 69.88 231 SER A C 1
ATOM 1866 O O . SER A 1 231 ? -10.491 4.508 13.868 1.00 69.88 231 SER A O 1
ATOM 1868 N N . PRO A 1 232 ? -10.209 6.501 14.845 1.00 77.88 232 PRO A N 1
ATOM 1869 C CA . PRO A 1 232 ? -9.247 5.998 15.828 1.00 77.88 232 PRO A CA 1
ATOM 1870 C C . PRO A 1 232 ? -9.779 4.869 16.707 1.00 77.88 232 PRO A C 1
ATOM 1872 O O . PRO A 1 232 ? -10.956 4.881 17.051 1.00 77.88 232 PRO A O 1
ATOM 1875 N N . GLN A 1 233 ? -8.913 3.934 17.114 1.00 80.31 233 GLN A N 1
ATOM 1876 C CA . GLN A 1 233 ? -9.276 2.743 17.901 1.00 80.31 233 GLN A CA 1
ATOM 1877 C C . GLN A 1 233 ? -10.260 1.850 17.137 1.00 80.31 233 GLN A C 1
ATOM 1879 O O . GLN A 1 233 ? -11.339 1.505 17.623 1.00 80.31 233 GLN A O 1
ATOM 1884 N N . SER A 1 234 ? -9.910 1.539 15.892 1.00 89.19 234 SER A N 1
ATOM 1885 C CA . SER A 1 234 ? -10.695 0.644 15.047 1.00 89.19 234 SER A CA 1
ATOM 1886 C C . SER A 1 234 ? -10.021 -0.708 14.914 1.00 89.19 234 SER A C 1
ATOM 1888 O O . SER A 1 234 ? -8.794 -0.804 14.831 1.00 89.19 234 SER A O 1
ATOM 1890 N N . VAL A 1 235 ? -10.854 -1.744 14.857 1.00 94.56 235 VAL A N 1
ATOM 1891 C CA . VAL A 1 235 ? -10.446 -3.113 14.548 1.00 94.56 235 VAL A CA 1
ATOM 1892 C C . VAL A 1 235 ? -11.056 -3.528 13.215 1.00 94.56 235 VAL A C 1
ATOM 1894 O O . VAL A 1 235 ? -12.217 -3.240 12.927 1.00 94.56 235 VAL A O 1
ATOM 1897 N N . ALA A 1 236 ? -10.276 -4.224 12.402 1.00 96.12 236 ALA A N 1
ATOM 1898 C CA . ALA A 1 236 ? -10.731 -4.879 11.189 1.00 96.12 236 ALA A CA 1
ATOM 1899 C C . ALA A 1 236 ? -10.163 -6.294 11.122 1.00 96.12 236 ALA A C 1
ATOM 1901 O O . ALA A 1 236 ? -9.131 -6.600 11.725 1.00 96.12 236 ALA A O 1
ATOM 1902 N N . TYR A 1 237 ? -10.831 -7.138 10.348 1.00 97.31 237 TYR A N 1
ATOM 1903 C CA . TYR A 1 237 ? -10.403 -8.505 10.106 1.00 97.31 237 TYR A CA 1
ATOM 1904 C C . TYR A 1 237 ? -10.216 -8.731 8.615 1.00 97.31 237 TYR A C 1
ATOM 1906 O O . TYR A 1 237 ? -11.021 -8.269 7.804 1.00 97.31 237 TYR A O 1
ATOM 1914 N N . ALA A 1 238 ? -9.162 -9.459 8.268 1.00 97.25 238 ALA A N 1
ATOM 1915 C CA . ALA A 1 238 ? -8.917 -9.925 6.919 1.00 97.25 238 ALA A CA 1
ATOM 1916 C C . ALA A 1 238 ? -8.784 -11.446 6.915 1.00 97.25 238 ALA A C 1
ATOM 1918 O O . ALA A 1 238 ? -8.172 -12.042 7.800 1.00 97.25 238 ALA A O 1
ATOM 1919 N N . TYR A 1 239 ? -9.373 -12.070 5.908 1.00 97.12 239 TYR A N 1
ATOM 1920 C CA . TYR A 1 239 ? -9.332 -13.501 5.690 1.00 97.12 239 TYR A CA 1
ATOM 1921 C C . TYR A 1 239 ? -8.843 -13.790 4.275 1.00 97.12 239 TYR A C 1
ATOM 1923 O O . TYR A 1 239 ? -9.329 -13.202 3.309 1.00 97.12 239 TYR A O 1
ATOM 1931 N N . GLY A 1 240 ? -7.902 -14.715 4.160 1.00 94.94 240 GLY A N 1
ATOM 1932 C CA . GLY A 1 240 ? -7.427 -15.266 2.900 1.00 94.94 240 GLY A CA 1
ATOM 1933 C C . GLY A 1 240 ? -7.327 -16.782 3.003 1.00 94.94 240 GLY A C 1
ATOM 1934 O O . GLY A 1 240 ? -7.374 -17.356 4.091 1.00 94.94 240 GLY A O 1
ATOM 1935 N N . CYS A 1 241 ? -7.177 -17.456 1.870 1.00 92.38 241 CYS A N 1
ATOM 1936 C CA . CYS A 1 241 ? -6.801 -18.862 1.879 1.00 92.38 241 CYS A CA 1
ATOM 1937 C C . CYS A 1 241 ? -5.942 -19.218 0.675 1.00 92.38 241 CYS A C 1
ATOM 1939 O O . CYS A 1 241 ? -5.874 -18.479 -0.311 1.00 92.38 241 CYS A O 1
ATOM 1941 N N . PHE A 1 242 ? -5.276 -20.360 0.775 1.00 91.44 242 PHE A N 1
ATOM 1942 C CA . PHE A 1 242 ? -4.468 -20.916 -0.295 1.00 91.44 242 PHE A CA 1
ATOM 1943 C C . PHE A 1 242 ? -4.447 -22.438 -0.223 1.00 91.44 242 PHE A C 1
ATOM 1945 O O . PHE A 1 242 ? -4.599 -23.026 0.846 1.00 91.44 242 PHE A O 1
ATOM 1952 N N . ASP A 1 243 ? -4.225 -23.068 -1.367 1.00 90.62 243 ASP A N 1
ATOM 1953 C CA . ASP A 1 243 ? -4.093 -24.509 -1.497 1.00 90.62 243 ASP A CA 1
ATOM 1954 C C . ASP A 1 243 ? -2.613 -24.886 -1.694 1.00 90.62 243 ASP A C 1
ATOM 1956 O O . ASP A 1 243 ? -1.864 -24.222 -2.420 1.00 90.62 243 ASP A O 1
ATOM 1960 N N . THR A 1 244 ? -2.189 -25.972 -1.046 1.00 90.00 244 THR A N 1
ATOM 1961 C CA . THR A 1 244 ? -0.870 -26.593 -1.194 1.00 90.00 244 THR A CA 1
ATOM 1962 C C . THR A 1 244 ? -0.994 -27.946 -1.892 1.00 90.00 244 THR A C 1
ATOM 1964 O O . THR A 1 244 ? -1.855 -28.771 -1.574 1.00 90.00 244 THR A O 1
ATOM 1967 N N . THR A 1 245 ? -0.128 -28.218 -2.870 1.00 89.06 245 THR A N 1
ATOM 1968 C CA . THR A 1 245 ? -0.177 -29.483 -3.637 1.00 89.06 245 THR A CA 1
ATOM 1969 C C . THR A 1 245 ? 0.532 -30.645 -2.940 1.00 89.06 245 THR A C 1
ATOM 1971 O O . THR A 1 245 ? 0.283 -31.811 -3.265 1.00 89.06 245 THR A O 1
ATOM 1974 N N . GLN A 1 246 ? 1.379 -30.332 -1.963 1.00 88.38 246 GLN A N 1
ATOM 1975 C CA . GLN A 1 246 ? 2.190 -31.252 -1.172 1.00 88.38 246 GLN A CA 1
ATOM 1976 C C . GLN A 1 246 ? 2.459 -30.649 0.210 1.00 88.38 246 GLN A C 1
ATOM 1978 O O . GLN A 1 246 ? 2.152 -29.484 0.446 1.00 88.38 246 GLN A O 1
ATOM 1983 N N . GLU A 1 247 ? 3.050 -31.434 1.108 1.00 90.19 247 GLU A N 1
ATOM 1984 C CA . GLU A 1 247 ? 3.544 -30.898 2.375 1.00 90.19 247 GLU A CA 1
ATOM 1985 C C . GLU A 1 247 ? 4.651 -29.864 2.124 1.00 90.19 247 GLU A C 1
ATOM 1987 O O . GLU A 1 247 ? 5.571 -30.101 1.335 1.00 90.19 247 GLU A O 1
ATOM 1992 N N . ILE A 1 248 ? 4.544 -28.706 2.774 1.00 87.19 248 ILE A N 1
ATOM 1993 C CA . ILE A 1 248 ? 5.504 -27.609 2.650 1.00 87.19 248 ILE A CA 1
ATOM 1994 C C . ILE A 1 248 ? 5.832 -27.017 4.017 1.00 87.19 248 ILE A C 1
ATOM 1996 O O . ILE A 1 248 ? 4.992 -26.973 4.909 1.00 87.19 248 ILE A O 1
ATOM 2000 N N . THR A 1 249 ? 7.047 -26.498 4.164 1.00 87.81 249 THR A N 1
ATOM 2001 C CA . THR A 1 249 ? 7.415 -25.635 5.290 1.00 87.81 249 THR A CA 1
ATOM 2002 C C . THR A 1 249 ? 7.460 -24.192 4.806 1.00 87.81 249 THR A C 1
ATOM 2004 O O . THR A 1 249 ? 8.053 -23.916 3.760 1.00 87.81 249 THR A O 1
ATOM 2007 N N . ILE A 1 250 ? 6.830 -23.299 5.564 1.00 87.12 250 ILE A N 1
ATOM 2008 C CA . ILE A 1 250 ? 6.787 -21.854 5.322 1.00 87.12 250 ILE A CA 1
ATOM 2009 C C . ILE A 1 250 ? 7.456 -21.091 6.471 1.00 87.12 250 ILE A C 1
ATOM 2011 O O . ILE A 1 250 ? 7.484 -21.579 7.602 1.00 87.12 250 ILE A O 1
ATOM 2015 N N . GLU A 1 251 ? 7.940 -19.890 6.176 1.00 88.31 251 GLU A N 1
ATOM 2016 C CA . GLU A 1 251 ? 8.382 -18.837 7.096 1.00 88.31 251 GLU A CA 1
ATOM 2017 C C . GLU A 1 251 ? 7.420 -17.647 6.929 1.00 88.31 251 GLU A C 1
ATOM 2019 O O . GLU A 1 251 ? 7.622 -16.793 6.068 1.00 88.31 251 GLU A O 1
ATOM 2024 N N . PRO A 1 252 ? 6.290 -17.642 7.655 1.00 88.19 252 PRO A N 1
ATOM 2025 C CA . PRO A 1 252 ? 5.282 -16.605 7.511 1.00 88.19 252 PRO A CA 1
ATOM 2026 C C . PRO A 1 252 ? 5.776 -15.291 8.116 1.00 88.19 252 PRO A C 1
ATOM 2028 O O . PRO A 1 252 ? 6.181 -15.241 9.279 1.00 88.19 252 PRO A O 1
ATOM 2031 N N . GLU A 1 253 ? 5.674 -14.218 7.343 1.00 87.00 253 GLU A N 1
ATOM 2032 C CA . GLU A 1 253 ? 5.990 -12.864 7.773 1.00 87.00 253 GLU A CA 1
ATOM 2033 C C . GLU A 1 253 ? 4.717 -12.023 7.845 1.00 87.00 253 GLU A C 1
ATOM 2035 O O . GLU A 1 253 ? 3.859 -12.061 6.957 1.00 87.00 253 GLU A O 1
ATOM 2040 N N . LEU A 1 254 ? 4.604 -11.265 8.934 1.00 89.25 254 LEU A N 1
ATOM 2041 C CA . LEU A 1 254 ? 3.541 -10.301 9.163 1.00 89.25 254 LEU A CA 1
ATOM 2042 C C . LEU A 1 254 ? 4.171 -8.921 9.301 1.00 89.25 254 LEU A C 1
ATOM 2044 O O . LEU A 1 254 ? 4.844 -8.644 10.293 1.00 89.25 254 LEU A O 1
ATOM 2048 N N . GLU A 1 255 ? 3.893 -8.038 8.350 1.00 87.81 255 GLU A N 1
ATOM 2049 C CA . GLU A 1 255 ? 4.104 -6.612 8.555 1.00 87.81 255 GLU A CA 1
ATOM 2050 C C . GLU A 1 255 ? 2.799 -5.992 9.039 1.00 87.81 255 GLU A C 1
ATOM 2052 O O . GLU A 1 255 ? 1.731 -6.209 8.465 1.00 87.81 255 GLU A O 1
ATOM 2057 N N . LEU A 1 256 ? 2.892 -5.207 10.103 1.00 87.44 256 LEU A N 1
ATOM 2058 C CA . LEU A 1 256 ? 1.803 -4.397 10.622 1.00 87.44 256 LEU A CA 1
ATOM 2059 C C . LEU A 1 256 ? 2.319 -2.969 10.771 1.00 87.44 256 LEU A C 1
ATOM 2061 O O . LEU A 1 256 ? 3.496 -2.757 11.084 1.00 87.44 256 LEU A O 1
ATOM 2065 N N . TRP A 1 257 ? 1.420 -1.990 10.712 1.00 79.62 257 TRP A N 1
ATOM 2066 C CA . TRP A 1 257 ? 1.740 -0.621 11.131 1.00 79.62 257 TRP A CA 1
ATOM 2067 C C . TRP A 1 257 ? 1.483 -0.358 12.625 1.00 79.62 257 TRP A C 1
ATOM 2069 O O . TRP A 1 257 ? 2.343 0.204 13.301 1.00 79.62 257 TRP A O 1
ATOM 2079 N N . GLU A 1 258 ? 0.382 -0.874 13.188 1.00 85.31 258 GLU A N 1
ATOM 2080 C CA . GLU A 1 258 ? 0.075 -0.800 14.632 1.00 85.31 258 GLU A CA 1
ATOM 2081 C C . GLU A 1 258 ? -0.241 -2.173 15.252 1.00 85.31 258 GLU A C 1
ATOM 2083 O O . GLU A 1 258 ? 0.533 -3.109 15.103 1.00 85.31 258 GLU A O 1
ATOM 2088 N N . GLY A 1 259 ? -1.329 -2.338 15.990 1.00 89.69 259 GLY A N 1
ATOM 2089 C CA . GLY A 1 259 ? -1.677 -3.612 16.603 1.00 89.69 259 GLY A CA 1
ATOM 2090 C C . GLY A 1 259 ? -2.180 -4.634 15.585 1.00 89.69 259 GLY A C 1
ATOM 2091 O O . GLY A 1 259 ? -2.748 -4.300 14.541 1.00 89.69 259 GLY A O 1
ATOM 2092 N N . GLY A 1 260 ? -2.005 -5.910 15.901 1.00 93.75 260 GLY A N 1
ATOM 2093 C CA . GLY A 1 260 ? -2.579 -6.983 15.111 1.00 93.75 260 GLY A CA 1
ATOM 2094 C C . GLY A 1 260 ? -2.036 -8.363 15.434 1.00 93.75 260 GLY A C 1
ATOM 2095 O O . GLY A 1 260 ? -1.077 -8.538 16.185 1.00 93.75 260 GLY A O 1
ATOM 2096 N N . GLU A 1 261 ? -2.683 -9.356 14.845 1.00 95.50 261 GLU A N 1
ATOM 2097 C CA . GLU A 1 261 ? -2.424 -10.773 15.070 1.00 95.50 261 GLU A CA 1
ATOM 2098 C C . GLU A 1 261 ? -2.588 -11.530 13.742 1.00 95.50 261 GLU A C 1
ATOM 2100 O O . GLU A 1 261 ? -3.476 -11.213 12.946 1.00 95.50 261 GLU A O 1
ATOM 2105 N N . LEU A 1 262 ? -1.732 -12.528 13.509 1.00 95.94 262 LEU A N 1
ATOM 2106 C CA . LEU A 1 262 ? -1.782 -13.433 12.357 1.00 95.94 262 LEU A CA 1
ATOM 2107 C C . LEU A 1 262 ? -2.002 -14.867 12.829 1.00 95.94 262 LEU A C 1
ATOM 2109 O O . LEU A 1 262 ? -1.228 -15.390 13.638 1.00 95.94 262 LEU A O 1
ATOM 2113 N N . TRP A 1 263 ? -2.992 -15.526 12.233 1.00 96.38 263 TRP A N 1
ATOM 2114 C CA . TRP A 1 263 ? -3.233 -16.954 12.390 1.00 96.38 263 TRP A CA 1
ATOM 2115 C C . TRP A 1 263 ? -3.209 -17.672 11.050 1.00 96.38 263 TRP A C 1
ATOM 2117 O O . TRP A 1 263 ? -3.761 -17.178 10.065 1.00 96.38 263 TRP A O 1
ATOM 2127 N N . ILE A 1 264 ? -2.631 -18.873 11.048 1.00 94.81 264 ILE A N 1
ATOM 2128 C CA . ILE A 1 264 ? -2.766 -19.839 9.955 1.00 94.81 264 ILE A CA 1
ATOM 2129 C C . ILE A 1 264 ? -3.297 -21.145 10.539 1.00 94.81 264 ILE A C 1
ATOM 2131 O O . ILE A 1 264 ? -2.739 -21.656 11.509 1.00 94.81 264 ILE A O 1
ATOM 2135 N N . ASP A 1 265 ? -4.400 -21.655 9.989 1.00 93.81 265 ASP A N 1
ATOM 2136 C CA . ASP A 1 265 ? -5.095 -22.867 10.460 1.00 93.81 265 ASP A CA 1
ATOM 2137 C C . ASP A 1 265 ? -5.332 -22.886 11.985 1.00 93.81 265 ASP A C 1
ATOM 2139 O O . ASP A 1 265 ? -5.151 -23.895 12.668 1.00 93.81 265 ASP A O 1
ATOM 2143 N N . GLY A 1 266 ? -5.693 -21.726 12.541 1.00 93.75 266 GLY A N 1
ATOM 2144 C CA . GLY A 1 266 ? -5.958 -21.533 13.970 1.00 93.75 266 GLY A CA 1
ATOM 2145 C C . GLY A 1 266 ? -4.720 -21.406 14.858 1.00 93.75 266 GLY A C 1
ATOM 2146 O O . GLY A 1 266 ? -4.856 -21.097 16.043 1.00 93.75 266 GLY A O 1
ATOM 2147 N N . VAL A 1 267 ? -3.514 -21.577 14.314 1.00 94.50 267 VAL A N 1
ATOM 2148 C CA . VAL A 1 267 ? -2.253 -21.387 15.041 1.00 94.50 267 VAL A CA 1
ATOM 2149 C C . VAL A 1 267 ? -1.875 -19.908 15.020 1.00 94.50 267 VAL A C 1
ATOM 2151 O O . VAL A 1 267 ? -1.727 -19.327 13.949 1.00 94.50 267 VAL A O 1
ATOM 2154 N N . LEU A 1 268 ? -1.706 -19.291 16.196 1.00 94.81 268 LEU A N 1
ATOM 2155 C CA . LEU A 1 268 ? -1.238 -17.904 16.321 1.00 94.81 268 LEU A CA 1
ATOM 2156 C C . LEU A 1 268 ? 0.264 -17.832 16.028 1.00 94.81 268 LEU A C 1
ATOM 2158 O O . LEU A 1 268 ? 1.070 -18.332 16.813 1.00 94.81 268 LEU A O 1
ATOM 2162 N N . LEU A 1 269 ? 0.637 -17.166 14.940 1.00 93.25 269 LEU A N 1
ATOM 2163 C CA . LEU A 1 269 ? 2.022 -17.111 14.469 1.00 93.25 269 LEU A CA 1
ATOM 2164 C C . LEU A 1 269 ? 2.746 -15.844 14.898 1.00 93.25 269 LEU A C 1
ATOM 2166 O O . LEU A 1 269 ? 3.905 -15.912 15.307 1.00 93.25 269 LEU A O 1
ATOM 2170 N N . ALA A 1 270 ? 2.066 -14.705 14.813 1.00 92.19 270 ALA A N 1
ATOM 2171 C CA . ALA A 1 270 ? 2.642 -13.415 15.141 1.00 92.19 270 ALA A CA 1
ATOM 2172 C C . ALA A 1 270 ? 1.606 -12.504 15.792 1.00 92.19 270 ALA A C 1
ATOM 2174 O O . ALA A 1 270 ? 0.417 -12.568 15.471 1.00 92.19 270 ALA A O 1
ATOM 2175 N N . LYS A 1 271 ? 2.073 -11.662 16.712 1.00 93.38 271 LYS A N 1
ATOM 2176 C CA . LYS A 1 271 ? 1.240 -10.722 17.453 1.00 93.38 271 LYS A CA 1
ATOM 2177 C C . LYS A 1 271 ? 2.007 -9.456 17.808 1.00 93.38 271 LYS A C 1
ATOM 2179 O O . LYS A 1 271 ? 3.160 -9.522 18.227 1.00 93.38 271 LYS A O 1
ATOM 2184 N N . ARG A 1 272 ? 1.331 -8.315 17.722 1.00 90.44 272 ARG A N 1
ATOM 2185 C CA . ARG A 1 272 ? 1.770 -7.046 18.299 1.00 90.44 272 ARG A CA 1
ATOM 2186 C C . ARG A 1 272 ? 0.576 -6.343 18.932 1.00 90.44 272 ARG A C 1
ATOM 2188 O O . ARG A 1 272 ? -0.436 -6.172 18.259 1.00 90.44 272 ARG A O 1
ATOM 2195 N N . GLU A 1 273 ? 0.683 -5.927 20.192 1.00 82.44 273 GLU A N 1
ATOM 2196 C CA . GLU A 1 273 ? -0.416 -5.205 20.853 1.00 82.44 273 GLU A CA 1
ATOM 2197 C C . GLU A 1 273 ? -0.496 -3.759 20.339 1.00 82.44 273 GLU A C 1
ATOM 2199 O O . GLU A 1 273 ? -1.565 -3.294 19.947 1.00 82.44 273 GLU A O 1
ATOM 2204 N N . PHE A 1 274 ? 0.648 -3.063 20.252 1.00 76.12 274 PHE A N 1
ATOM 2205 C CA . PHE A 1 274 ? 0.722 -1.652 19.849 1.00 76.12 274 PHE A CA 1
ATOM 2206 C C . PHE A 1 274 ? 1.956 -1.332 18.994 1.00 76.12 274 PHE A C 1
ATOM 2208 O O . PHE A 1 274 ? 2.944 -2.061 19.005 1.00 76.12 274 PHE A O 1
ATOM 2215 N N . ARG A 1 275 ? 1.934 -0.192 18.283 1.00 70.88 275 ARG A N 1
ATOM 2216 C CA . ARG A 1 275 ? 3.000 0.251 17.353 1.00 70.88 275 ARG A CA 1
ATOM 2217 C C . ARG A 1 275 ? 4.416 0.194 17.934 1.00 70.88 275 ARG A C 1
ATOM 2219 O O . ARG A 1 275 ? 5.341 -0.184 17.226 1.00 70.88 275 ARG A O 1
ATOM 2226 N N . ASN A 1 276 ? 4.575 0.590 19.196 1.00 73.50 276 ASN A N 1
ATOM 2227 C CA . ASN A 1 276 ? 5.885 0.709 19.844 1.00 73.50 276 ASN A CA 1
ATOM 2228 C C . ASN A 1 276 ? 6.369 -0.605 20.473 1.00 73.50 276 ASN A C 1
ATOM 2230 O O . ASN A 1 276 ? 7.451 -0.640 21.057 1.00 73.50 276 ASN A O 1
ATOM 2234 N N . GLU A 1 277 ? 5.581 -1.673 20.375 1.00 78.88 277 GLU A N 1
ATOM 2235 C CA . GLU A 1 277 ? 5.970 -2.987 20.860 1.00 78.88 277 GLU A CA 1
ATOM 2236 C C . GLU A 1 277 ? 6.634 -3.818 19.764 1.00 78.88 277 GLU A C 1
ATOM 2238 O O . GLU A 1 277 ? 6.357 -3.686 18.569 1.00 78.88 277 GLU A O 1
ATOM 2243 N N . ILE A 1 278 ? 7.524 -4.711 20.190 1.00 81.25 278 ILE A N 1
ATOM 2244 C CA . ILE A 1 278 ? 8.182 -5.659 19.297 1.00 81.25 278 ILE A CA 1
ATOM 2245 C C . ILE A 1 278 ? 7.140 -6.675 18.824 1.00 81.25 278 ILE A C 1
ATOM 2247 O O . ILE A 1 278 ? 6.397 -7.242 19.627 1.00 81.25 278 ILE A O 1
ATOM 2251 N N . LEU A 1 279 ? 7.115 -6.932 17.515 1.00 84.81 279 LEU A N 1
ATOM 2252 C CA . LEU A 1 279 ? 6.326 -8.019 16.948 1.00 84.81 279 LEU A CA 1
ATOM 2253 C C . LEU A 1 279 ? 6.791 -9.348 17.560 1.00 84.81 279 LEU A C 1
ATOM 2255 O O . LEU A 1 279 ? 7.916 -9.796 17.336 1.00 84.81 279 LEU A O 1
ATOM 2259 N N . SER A 1 280 ? 5.918 -9.977 18.339 1.00 86.38 280 SER A N 1
ATOM 2260 C CA . SER A 1 280 ? 6.164 -11.287 18.928 1.00 86.38 280 SER A CA 1
ATOM 2261 C C . SER A 1 280 ? 5.928 -12.359 17.875 1.00 86.38 280 SER A C 1
ATOM 2263 O O . SER A 1 280 ? 4.818 -12.488 17.361 1.00 86.38 280 SER A O 1
ATOM 2265 N N . ILE A 1 281 ? 6.971 -13.125 17.555 1.00 87.56 281 ILE A N 1
ATOM 2266 C CA . ILE A 1 281 ? 6.912 -14.249 16.617 1.00 87.56 281 ILE A CA 1
ATOM 2267 C C . ILE A 1 281 ? 6.870 -15.540 17.434 1.00 87.56 281 ILE A C 1
ATOM 2269 O O . ILE A 1 281 ? 7.870 -15.939 18.030 1.00 87.56 281 ILE A O 1
ATOM 2273 N N . ASN A 1 282 ? 5.715 -16.202 17.455 1.00 82.62 282 ASN A N 1
ATOM 2274 C CA . ASN A 1 282 ? 5.524 -17.457 18.185 1.00 82.62 282 ASN A CA 1
ATOM 2275 C C . ASN A 1 282 ? 6.115 -18.649 17.426 1.00 82.62 282 ASN A C 1
ATOM 2277 O O . ASN A 1 282 ? 6.627 -19.590 18.030 1.00 82.62 282 ASN A O 1
ATOM 2281 N N . HIS A 1 283 ? 6.056 -18.602 16.093 1.00 81.81 283 HIS A N 1
ATOM 2282 C CA . HIS A 1 283 ? 6.536 -19.664 15.218 1.00 81.81 283 HIS A CA 1
ATOM 2283 C C . HIS A 1 283 ? 7.267 -19.060 14.023 1.00 81.81 283 HIS A C 1
ATOM 2285 O O . HIS A 1 283 ? 6.650 -18.465 13.147 1.00 81.81 283 HIS A O 1
ATOM 2291 N N . LYS A 1 284 ? 8.593 -19.239 13.978 1.00 83.56 284 LYS A N 1
ATOM 2292 C CA . LYS A 1 284 ? 9.412 -18.787 12.844 1.00 83.56 284 LYS A CA 1
ATOM 2293 C C . LYS A 1 284 ? 9.135 -19.595 11.572 1.00 83.56 284 LYS A C 1
ATOM 2295 O O . LYS A 1 284 ? 9.213 -19.062 10.476 1.00 83.56 284 LYS A O 1
ATOM 2300 N N . THR A 1 285 ? 8.822 -20.880 11.728 1.00 88.75 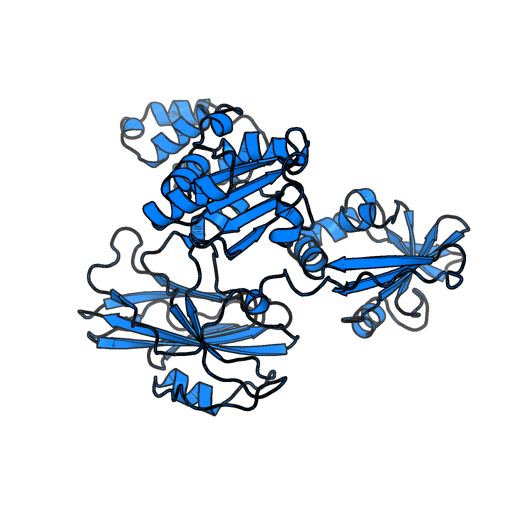285 THR A N 1
ATOM 2301 C CA . THR A 1 285 ? 8.461 -21.786 10.636 1.00 88.75 285 THR A CA 1
ATOM 2302 C C . THR A 1 285 ? 7.190 -22.556 10.978 1.00 88.75 285 THR A C 1
ATOM 2304 O O . THR A 1 285 ? 6.907 -22.827 12.147 1.00 88.75 285 THR A O 1
ATOM 2307 N N . MET A 1 286 ? 6.440 -22.954 9.951 1.00 89.94 286 MET A N 1
ATOM 2308 C CA . MET A 1 286 ? 5.261 -23.812 10.075 1.00 89.94 286 MET A CA 1
ATOM 2309 C C . MET A 1 286 ? 5.261 -24.859 8.961 1.00 89.94 286 MET A C 1
ATOM 2311 O O . MET A 1 286 ? 5.515 -24.533 7.804 1.00 89.94 286 MET A O 1
ATOM 2315 N N . THR A 1 287 ? 4.983 -26.120 9.304 1.00 91.06 287 THR A N 1
ATOM 2316 C CA . THR A 1 287 ? 4.805 -27.191 8.310 1.00 91.06 287 THR A CA 1
ATOM 2317 C C . THR A 1 287 ? 3.322 -27.385 8.034 1.00 91.06 287 THR A C 1
ATOM 2319 O O . THR A 1 287 ? 2.546 -27.676 8.943 1.00 91.06 287 THR A O 1
ATOM 2322 N N . LEU A 1 288 ? 2.948 -27.216 6.773 1.00 90.88 288 LEU A N 1
ATOM 2323 C CA . LEU A 1 288 ? 1.597 -27.312 6.253 1.00 90.88 288 LEU A CA 1
ATOM 2324 C C . LEU A 1 288 ? 1.460 -28.601 5.453 1.00 90.88 288 LEU A C 1
ATOM 2326 O O . LEU A 1 288 ? 2.281 -28.891 4.585 1.00 90.88 288 LEU A O 1
ATOM 2330 N N . ARG A 1 289 ? 0.420 -29.381 5.742 1.00 92.88 289 ARG A N 1
ATOM 2331 C CA . ARG A 1 289 ? 0.091 -30.590 4.974 1.00 92.88 289 ARG A CA 1
ATOM 2332 C C . ARG A 1 289 ? -0.474 -30.209 3.613 1.00 92.88 289 ARG A C 1
ATOM 2334 O O . ARG A 1 289 ? -1.018 -29.133 3.474 1.00 92.88 289 ARG A O 1
ATOM 2341 N N . LYS A 1 290 ? -0.466 -31.136 2.655 1.00 93.06 290 LYS A N 1
ATOM 2342 C CA . LYS A 1 290 ? -1.229 -30.974 1.409 1.00 93.06 290 LYS A CA 1
ATOM 2343 C C . LYS A 1 290 ? -2.697 -30.636 1.708 1.00 93.06 290 LYS A C 1
ATOM 2345 O O . LYS A 1 290 ? -3.373 -31.429 2.367 1.00 93.06 290 LYS A O 1
ATOM 2350 N N . GLY A 1 291 ? -3.204 -29.548 1.139 1.00 93.06 291 GLY A N 1
ATOM 2351 C CA . GLY A 1 291 ? -4.613 -29.178 1.232 1.00 93.06 291 GLY A CA 1
ATOM 2352 C C . GLY A 1 291 ? -4.835 -27.674 1.288 1.00 93.06 291 GLY A C 1
ATOM 2353 O O . GLY A 1 291 ? -3.970 -26.893 0.906 1.00 93.06 291 GLY A O 1
ATOM 2354 N N . ARG A 1 292 ? -6.027 -27.287 1.740 1.00 92.94 292 ARG A N 1
ATOM 2355 C CA . ARG A 1 292 ? -6.405 -25.888 1.929 1.00 92.94 292 ARG A CA 1
ATOM 2356 C C . ARG A 1 292 ? -5.932 -25.382 3.282 1.00 92.94 292 ARG A C 1
ATOM 2358 O O . ARG A 1 292 ? -6.127 -26.070 4.281 1.00 92.94 292 ARG A O 1
ATOM 2365 N N . HIS A 1 293 ? -5.405 -24.165 3.290 1.00 93.38 293 HIS A N 1
ATOM 2366 C CA . HIS A 1 293 ? -4.984 -23.453 4.487 1.00 93.38 293 HIS A CA 1
ATOM 2367 C C . HIS A 1 293 ? -5.653 -22.095 4.574 1.00 93.38 293 HIS A C 1
ATOM 2369 O O . HIS A 1 293 ? -5.828 -21.397 3.572 1.00 93.38 293 HIS A O 1
ATOM 2375 N N . HIS A 1 294 ? -6.004 -21.724 5.794 1.00 94.06 294 HIS A N 1
ATOM 2376 C CA . HIS A 1 294 ? -6.770 -20.533 6.108 1.00 94.06 294 HIS A CA 1
ATOM 2377 C C . HIS A 1 294 ? -5.874 -19.520 6.798 1.00 94.06 294 HIS A C 1
ATOM 2379 O O . HIS A 1 294 ? -5.199 -19.849 7.770 1.00 94.06 294 HIS A O 1
ATOM 2385 N N . VAL A 1 295 ? -5.895 -18.284 6.312 1.00 95.88 295 VAL A N 1
ATOM 2386 C CA . VAL A 1 295 ? -5.142 -17.166 6.875 1.00 95.88 295 VAL A CA 1
ATOM 2387 C C . VAL A 1 295 ? -6.129 -16.167 7.435 1.00 95.88 295 VAL A C 1
ATOM 2389 O O . VAL A 1 295 ? -7.007 -15.683 6.725 1.00 95.88 295 VAL A O 1
ATOM 2392 N N . PHE A 1 296 ? -5.977 -15.850 8.711 1.00 97.62 296 PHE A N 1
ATOM 2393 C CA . PHE A 1 296 ? -6.804 -14.872 9.393 1.00 97.62 296 PHE A CA 1
ATOM 2394 C C . PHE A 1 296 ? -5.906 -13.804 10.001 1.00 97.62 296 PHE A C 1
ATOM 2396 O O . PHE A 1 296 ? -4.881 -14.117 10.606 1.00 97.62 296 PHE A O 1
ATOM 2403 N N . VAL A 1 297 ? -6.277 -12.543 9.818 1.00 97.50 297 VAL A N 1
ATOM 2404 C CA . VAL A 1 297 ? -5.531 -11.389 10.313 1.00 97.50 297 VAL A CA 1
ATOM 2405 C C . VAL A 1 297 ? -6.488 -10.493 11.076 1.00 97.50 297 VAL A C 1
ATOM 2407 O O . VAL A 1 297 ? -7.547 -10.123 10.568 1.00 97.50 297 VAL A O 1
ATOM 2410 N N . LYS A 1 298 ? -6.095 -10.115 12.288 1.00 96.81 298 LYS A N 1
ATOM 2411 C CA . LYS A 1 298 ? -6.709 -9.026 13.047 1.00 96.81 298 LYS A CA 1
ATOM 2412 C C . LYS A 1 298 ? -5.801 -7.819 12.917 1.00 96.81 298 LYS A C 1
ATOM 2414 O O . LYS A 1 298 ? -4.602 -7.930 13.151 1.00 96.81 298 LYS A O 1
ATOM 2419 N N . VAL A 1 299 ? -6.374 -6.675 12.576 1.00 95.06 299 VAL A N 1
ATOM 2420 C CA . VAL A 1 299 ? -5.660 -5.400 12.494 1.00 95.06 299 VAL A CA 1
ATOM 2421 C C . VAL A 1 299 ? -6.342 -4.431 13.440 1.00 95.06 299 VAL A C 1
ATOM 2423 O O . VAL A 1 299 ? -7.550 -4.222 13.346 1.00 95.06 299 VAL A O 1
ATOM 2426 N N . ALA A 1 300 ? -5.575 -3.852 14.354 1.00 90.94 300 ALA A N 1
ATOM 2427 C CA . ALA A 1 300 ? -6.046 -2.877 15.322 1.00 90.94 300 ALA A CA 1
ATOM 2428 C C . ALA A 1 300 ? -5.170 -1.628 15.230 1.00 90.94 300 ALA A C 1
ATOM 2430 O O . ALA A 1 300 ? -3.946 -1.718 15.246 1.00 90.94 300 ALA A O 1
ATOM 2431 N N . GLY A 1 301 ? -5.776 -0.451 15.128 1.00 79.00 301 GLY A N 1
ATOM 2432 C CA . GLY A 1 301 ? -4.996 0.772 14.970 1.00 79.00 301 GLY A CA 1
ATOM 2433 C C . GLY A 1 301 ? -5.707 2.023 15.454 1.00 79.00 301 GLY A C 1
ATOM 2434 O O . GLY A 1 301 ? -6.924 2.183 15.320 1.00 79.00 301 GLY A O 1
ATOM 2435 N N . ARG A 1 302 ? -4.917 2.936 16.010 1.00 71.38 302 ARG A N 1
ATOM 2436 C CA . ARG A 1 302 ? -5.302 4.294 16.373 1.00 71.38 302 ARG A CA 1
ATOM 2437 C C . ARG A 1 302 ? -5.254 5.230 15.169 1.00 71.38 302 ARG A C 1
ATOM 2439 O O . ARG A 1 302 ? -6.162 6.034 15.009 1.00 71.38 302 ARG A O 1
ATOM 2446 N N . TRP A 1 303 ? -4.247 5.112 14.318 1.00 64.06 303 TRP A N 1
ATOM 2447 C CA . TRP A 1 303 ? -4.002 6.040 13.215 1.00 64.06 303 TRP A CA 1
ATOM 2448 C C . TRP A 1 303 ? -4.015 5.348 11.863 1.00 64.06 303 TRP A C 1
ATOM 2450 O O . TRP A 1 303 ? -4.542 5.910 10.908 1.00 64.06 303 TRP A O 1
ATOM 2460 N N . ASP A 1 304 ? -3.461 4.1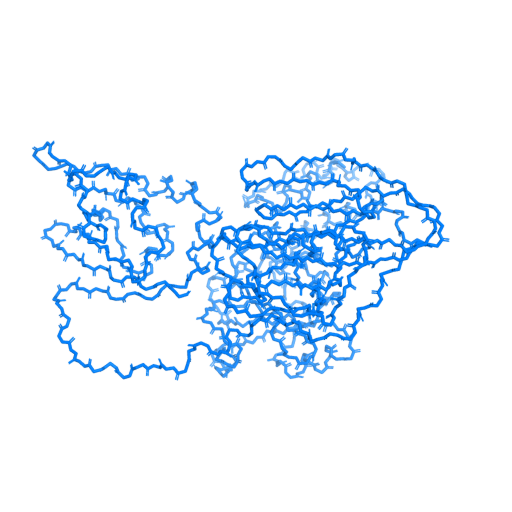39 11.783 1.00 69.00 304 ASP A N 1
ATOM 2461 C CA . ASP A 1 304 ? -3.314 3.438 10.512 1.00 69.00 304 ASP A CA 1
ATOM 2462 C C . ASP A 1 304 ? -3.341 1.912 10.699 1.00 69.00 304 ASP A C 1
ATOM 2464 O O . ASP A 1 304 ? -2.485 1.306 11.348 1.00 69.00 304 ASP A O 1
ATOM 2468 N N . GLY A 1 305 ? -4.385 1.294 10.142 1.00 79.06 305 GLY A N 1
ATOM 2469 C CA . GLY A 1 305 ? -4.556 -0.151 10.066 1.00 79.06 305 GLY A CA 1
ATOM 2470 C C . GLY A 1 305 ? -3.973 -0.697 8.770 1.00 79.06 305 GLY A C 1
ATOM 2471 O O . GLY A 1 305 ? -4.712 -1.012 7.841 1.00 79.06 305 GLY A O 1
ATOM 2472 N N . SER A 1 306 ? -2.654 -0.806 8.694 1.00 87.06 306 SER A N 1
ATOM 2473 C CA . SER A 1 306 ? -1.968 -1.355 7.524 1.00 87.06 306 SER A CA 1
ATOM 2474 C C . SER A 1 306 ? -1.336 -2.707 7.833 1.00 87.06 306 SER A C 1
ATOM 2476 O O . SER A 1 306 ? -0.765 -2.885 8.912 1.00 87.06 306 SER A O 1
ATOM 2478 N N . PHE A 1 307 ? -1.441 -3.654 6.896 1.00 92.19 307 PHE A N 1
ATOM 2479 C CA . PHE A 1 307 ? -0.862 -4.988 7.055 1.00 92.19 307 PHE A CA 1
ATOM 2480 C C . PHE A 1 307 ? -0.368 -5.607 5.742 1.00 92.19 307 PHE A C 1
ATOM 2482 O O . PHE A 1 307 ? -0.871 -5.302 4.656 1.00 92.19 307 PHE A O 1
ATOM 2489 N N . ARG A 1 308 ? 0.592 -6.525 5.854 1.00 91.62 308 ARG A N 1
ATOM 2490 C CA . ARG A 1 308 ? 1.071 -7.395 4.775 1.00 91.62 308 ARG A CA 1
ATOM 2491 C C . ARG A 1 308 ? 1.356 -8.782 5.326 1.00 91.62 308 ARG A C 1
ATOM 2493 O O . ARG A 1 308 ? 1.912 -8.907 6.412 1.00 91.62 308 ARG A O 1
ATOM 2500 N N . VAL A 1 309 ? 0.978 -9.806 4.565 1.00 91.44 309 VAL A N 1
ATOM 2501 C CA . VAL A 1 309 ? 1.304 -11.199 4.879 1.00 91.44 309 VAL A CA 1
ATOM 2502 C C . VAL A 1 309 ? 2.062 -11.812 3.715 1.00 91.44 309 VAL A C 1
ATOM 2504 O O . VAL A 1 309 ? 1.587 -11.802 2.574 1.00 91.44 309 VAL A O 1
ATOM 2507 N N . GLU A 1 310 ? 3.220 -12.375 4.029 1.00 88.38 310 GLU A N 1
ATOM 2508 C CA . GLU A 1 310 ? 4.061 -13.111 3.094 1.00 88.38 310 GLU A CA 1
ATOM 2509 C C . GLU A 1 310 ? 4.351 -14.507 3.627 1.00 88.38 310 GLU A C 1
ATOM 2511 O O . GLU A 1 310 ? 4.501 -14.726 4.825 1.00 88.38 310 GLU A O 1
ATOM 2516 N N . LEU A 1 311 ? 4.407 -15.475 2.720 1.00 85.62 311 LEU A N 1
ATOM 2517 C CA . LEU A 1 311 ? 4.644 -16.880 3.032 1.00 85.62 311 LEU A CA 1
ATOM 2518 C C . LEU A 1 311 ? 6.032 -17.271 2.536 1.00 85.62 311 LEU A C 1
ATOM 2520 O O . LEU A 1 311 ? 6.171 -18.004 1.557 1.00 85.62 311 LEU A O 1
ATOM 2524 N N . VAL A 1 312 ? 7.070 -16.714 3.150 1.00 74.88 312 VAL A N 1
ATOM 2525 C CA . VAL A 1 312 ? 8.429 -16.827 2.626 1.00 74.88 312 VAL A CA 1
ATOM 2526 C C . VAL A 1 312 ? 8.917 -18.272 2.736 1.00 74.88 312 VAL A C 1
ATOM 2528 O O . VAL A 1 312 ? 8.775 -18.956 3.743 1.00 74.88 312 VAL A O 1
ATOM 2531 N N . ARG A 1 313 ? 9.510 -18.767 1.659 1.00 66.94 313 ARG A N 1
ATOM 2532 C CA . ARG A 1 313 ? 10.405 -19.926 1.636 1.00 66.94 313 ARG A CA 1
ATOM 2533 C C . ARG A 1 313 ? 11.477 -19.520 0.650 1.00 66.94 313 ARG A C 1
ATOM 2535 O O . ARG A 1 313 ? 11.082 -19.222 -0.467 1.00 66.94 313 ARG A O 1
ATOM 2542 N N . ASP A 1 314 ? 12.743 -19.443 1.079 1.00 61.75 314 ASP A N 1
ATOM 2543 C CA . ASP A 1 314 ? 13.912 -18.989 0.293 1.00 61.75 314 ASP A CA 1
ATOM 2544 C C . ASP A 1 314 ? 13.539 -18.404 -1.083 1.00 61.75 314 ASP A C 1
ATOM 2546 O O . ASP A 1 314 ? 13.287 -19.156 -2.025 1.00 61.75 314 ASP A O 1
ATOM 2550 N N . ALA A 1 315 ? 13.495 -17.071 -1.196 1.00 54.28 315 ALA A N 1
ATOM 2551 C CA . ALA A 1 315 ? 13.000 -16.335 -2.367 1.00 54.28 315 ALA A CA 1
ATOM 2552 C C . ALA A 1 315 ? 13.600 -16.788 -3.720 1.00 54.28 315 ALA A C 1
ATOM 2554 O O . ALA A 1 315 ? 13.034 -16.518 -4.777 1.00 54.28 315 ALA A O 1
ATOM 2555 N N . ARG A 1 316 ? 14.730 -17.512 -3.710 1.00 52.72 316 ARG A N 1
ATOM 2556 C CA . ARG A 1 316 ? 15.381 -18.090 -4.897 1.00 52.72 316 ARG A CA 1
ATOM 2557 C C . ARG A 1 316 ? 14.817 -19.446 -5.351 1.00 52.72 316 ARG A C 1
ATOM 2559 O O . ARG A 1 316 ? 15.156 -19.884 -6.448 1.00 52.72 316 ARG A O 1
ATOM 2566 N N . THR A 1 317 ? 13.991 -20.120 -4.548 1.00 51.53 317 THR A N 1
ATOM 2567 C CA . THR A 1 317 ? 13.465 -21.480 -4.806 1.00 51.53 317 THR A CA 1
ATOM 2568 C C . THR A 1 317 ? 11.932 -21.610 -4.714 1.00 51.53 317 THR A C 1
ATOM 2570 O O . THR A 1 317 ? 11.404 -22.726 -4.725 1.00 51.53 317 THR A O 1
ATOM 2573 N N . ALA A 1 318 ? 11.180 -20.507 -4.656 1.00 54.44 318 ALA A N 1
ATOM 2574 C CA . ALA A 1 318 ? 9.748 -20.533 -4.346 1.00 54.44 318 ALA A CA 1
ATOM 2575 C C . ALA A 1 318 ? 8.797 -20.875 -5.532 1.00 54.44 318 ALA A C 1
ATOM 2577 O O . ALA A 1 318 ? 8.973 -20.399 -6.649 1.00 54.44 318 ALA A O 1
ATOM 2578 N N . LEU A 1 319 ? 7.725 -21.628 -5.198 1.00 58.47 319 LEU A N 1
ATOM 2579 C CA . LEU A 1 319 ? 6.399 -21.772 -5.864 1.00 58.47 319 LEU A CA 1
ATOM 2580 C C . LEU A 1 319 ? 6.086 -22.880 -6.884 1.00 58.47 319 LEU A C 1
ATOM 2582 O O . LEU A 1 319 ? 5.245 -22.700 -7.759 1.00 58.47 319 LEU A O 1
ATOM 2586 N N . ALA A 1 320 ? 6.577 -24.103 -6.695 1.00 57.38 320 ALA A N 1
ATOM 2587 C CA . ALA A 1 320 ? 6.015 -25.251 -7.428 1.00 57.38 320 ALA A CA 1
ATOM 2588 C C . ALA A 1 320 ? 4.705 -25.838 -6.832 1.00 57.38 320 ALA A C 1
ATOM 2590 O O . ALA A 1 320 ? 4.253 -26.886 -7.288 1.00 57.38 320 ALA A O 1
ATOM 2591 N N . GLY A 1 321 ? 4.082 -25.237 -5.805 1.00 68.75 321 GLY A N 1
ATOM 2592 C CA . GLY A 1 321 ? 2.977 -25.915 -5.104 1.00 68.75 321 GLY A CA 1
ATOM 2593 C C . GLY A 1 321 ? 2.046 -25.075 -4.241 1.00 68.75 321 GLY A C 1
ATOM 2594 O O . GLY A 1 321 ? 1.464 -25.633 -3.318 1.00 68.75 321 GLY A O 1
ATOM 2595 N N . PHE A 1 322 ? 1.918 -23.778 -4.516 1.00 77.44 322 PHE A N 1
ATOM 2596 C CA . PHE A 1 322 ? 1.022 -22.875 -3.796 1.00 77.44 322 PHE A CA 1
ATOM 2597 C C . PHE A 1 322 ? 0.064 -22.202 -4.780 1.00 77.44 322 PHE A C 1
ATOM 2599 O O . PHE A 1 322 ? 0.476 -21.769 -5.857 1.00 77.44 322 PHE A O 1
ATOM 2606 N N . THR A 1 323 ? -1.217 -22.126 -4.435 1.00 85.25 323 THR A N 1
ATOM 2607 C CA . THR A 1 323 ? -2.228 -21.458 -5.260 1.00 85.25 323 THR A CA 1
ATOM 2608 C C . THR A 1 323 ? -3.190 -20.696 -4.352 1.00 85.25 323 THR A C 1
ATOM 2610 O O . THR A 1 323 ? -3.858 -21.336 -3.541 1.00 85.25 323 THR A O 1
ATOM 2613 N N . PRO A 1 324 ? -3.277 -19.355 -4.449 1.00 85.62 324 PRO A N 1
ATOM 2614 C CA . PRO A 1 324 ? -4.290 -18.592 -3.730 1.00 85.62 324 PRO A CA 1
ATOM 2615 C C . PRO A 1 324 ? -5.690 -19.113 -4.044 1.00 85.62 324 PRO A C 1
ATOM 2617 O O . PRO A 1 324 ? -5.996 -19.467 -5.185 1.00 85.62 324 PRO A O 1
ATOM 2620 N N . CYS A 1 325 ? -6.551 -19.144 -3.036 1.00 86.56 325 CYS A N 1
ATOM 2621 C CA . CYS A 1 325 ? -7.957 -19.420 -3.259 1.00 86.56 325 CYS A CA 1
ATOM 2622 C C . CYS A 1 325 ? -8.598 -18.318 -4.115 1.00 86.56 325 CYS A C 1
ATOM 2624 O O . CYS A 1 325 ? -8.275 -17.142 -3.931 1.00 86.56 325 CYS A O 1
ATOM 2626 N N . PRO A 1 326 ? -9.583 -18.652 -4.964 1.00 85.19 326 PRO A N 1
ATOM 2627 C CA . PRO A 1 326 ? -10.428 -17.631 -5.563 1.00 85.19 326 PRO A CA 1
ATOM 2628 C C . PRO A 1 326 ? -11.212 -16.892 -4.471 1.00 85.19 326 PRO A C 1
ATOM 2630 O O . PRO A 1 326 ? -11.711 -17.509 -3.525 1.00 85.19 326 PRO A O 1
ATOM 2633 N N . LEU A 1 327 ? -11.345 -15.573 -4.622 1.00 84.06 327 LEU A N 1
ATOM 2634 C CA . LEU A 1 327 ? -12.201 -14.778 -3.747 1.00 84.06 327 LEU A CA 1
ATOM 2635 C C . LEU A 1 327 ? -13.670 -15.197 -3.921 1.00 84.06 327 LEU A C 1
ATOM 2637 O O . LEU A 1 327 ? -14.117 -15.376 -5.058 1.00 84.06 327 LEU A O 1
ATOM 2641 N N . PRO A 1 328 ? -14.437 -15.333 -2.825 1.00 87.06 328 PRO A N 1
ATOM 2642 C CA . PRO A 1 328 ? -15.876 -15.537 -2.909 1.00 87.06 328 PRO A CA 1
ATOM 2643 C C . PRO A 1 328 ? -16.560 -14.330 -3.566 1.00 87.06 328 PRO A C 1
ATOM 2645 O O . PRO A 1 328 ? -16.040 -13.210 -3.552 1.00 87.06 328 PRO A O 1
ATOM 2648 N N . GLU A 1 329 ? -17.749 -14.552 -4.128 1.00 90.00 329 GLU A N 1
ATOM 2649 C CA . GLU A 1 329 ? -18.570 -13.487 -4.712 1.00 90.00 329 GLU A CA 1
ATOM 2650 C C . GLU A 1 329 ? -19.089 -12.548 -3.614 1.00 90.00 329 GLU A C 1
ATOM 2652 O O . GLU A 1 329 ? -20.143 -12.763 -3.020 1.00 90.00 329 GLU A O 1
ATOM 2657 N N . LEU A 1 330 ? -18.314 -11.501 -3.330 1.00 92.38 330 LEU A N 1
ATOM 2658 C CA . LEU A 1 330 ? -18.630 -10.475 -2.343 1.00 92.38 330 LEU A CA 1
ATOM 2659 C C . LEU A 1 330 ? -18.619 -9.082 -2.973 1.00 92.38 330 LEU A C 1
ATOM 2661 O O . LEU A 1 330 ? -17.921 -8.853 -3.968 1.00 92.38 330 LEU A O 1
ATOM 2665 N N . PRO A 1 331 ? -19.325 -8.109 -2.368 1.00 92.19 331 PRO A N 1
ATOM 2666 C CA . PRO A 1 331 ? -19.181 -6.711 -2.744 1.00 92.19 331 PRO A CA 1
ATOM 2667 C C . PRO A 1 331 ? -17.707 -6.300 -2.688 1.00 92.19 331 PRO A C 1
ATOM 2669 O O . PRO A 1 331 ? -17.033 -6.522 -1.681 1.00 92.19 331 PRO A O 1
ATOM 2672 N N . ARG A 1 332 ? -17.190 -5.695 -3.760 1.00 90.00 332 ARG A N 1
ATOM 2673 C CA . ARG A 1 332 ? -15.776 -5.305 -3.824 1.00 90.00 332 ARG A CA 1
ATOM 2674 C C . ARG A 1 332 ? -15.500 -4.069 -2.981 1.00 90.00 332 ARG A C 1
ATOM 2676 O O . ARG A 1 332 ? -16.292 -3.128 -2.991 1.00 90.00 332 ARG A O 1
ATOM 2683 N N . LEU A 1 333 ? -14.383 -4.063 -2.266 1.00 87.12 333 LEU A N 1
ATOM 2684 C CA . LEU A 1 333 ? -13.717 -2.855 -1.789 1.00 87.12 333 LEU A CA 1
ATOM 2685 C C . LEU A 1 333 ? -12.856 -2.304 -2.919 1.00 87.12 333 LEU A C 1
ATOM 2687 O O . LEU A 1 333 ? -12.131 -3.046 -3.578 1.00 87.12 333 LEU A O 1
ATOM 2691 N N . SER A 1 334 ? -12.919 -0.998 -3.105 1.00 76.31 334 SER A N 1
ATOM 2692 C CA . SER A 1 334 ? -11.983 -0.246 -3.927 1.00 76.31 334 SER A CA 1
ATOM 2693 C C . SER A 1 334 ? -11.357 0.828 -3.053 1.00 76.31 334 SER A C 1
ATOM 2695 O O . SER A 1 334 ? -11.942 1.225 -2.042 1.00 76.31 334 SER A O 1
ATOM 2697 N N . VAL A 1 335 ? -10.183 1.305 -3.453 1.00 68.88 335 VAL A N 1
ATOM 2698 C CA . VAL A 1 335 ? -9.627 2.534 -2.888 1.00 68.88 335 VAL A CA 1
ATOM 2699 C C . VAL A 1 335 ? -10.680 3.628 -3.050 1.00 68.88 335 VAL A C 1
ATOM 2701 O O . VAL A 1 335 ? -11.286 3.756 -4.117 1.00 68.88 335 VAL A O 1
ATOM 2704 N N . ALA A 1 336 ? -10.979 4.343 -1.968 1.00 57.75 336 ALA A N 1
ATOM 2705 C CA . ALA A 1 336 ? -11.900 5.462 -2.046 1.00 57.75 336 ALA A CA 1
ATOM 2706 C C . ALA A 1 336 ? -11.277 6.512 -2.973 1.00 57.75 336 ALA A C 1
ATOM 2708 O O . ALA A 1 336 ? -10.191 7.021 -2.697 1.00 57.75 336 ALA A O 1
ATOM 2709 N N . ASN A 1 337 ? -11.947 6.822 -4.085 1.00 44.72 337 ASN A N 1
ATOM 2710 C CA . ASN A 1 337 ? -11.551 7.956 -4.905 1.00 44.72 337 ASN A CA 1
ATOM 2711 C C . ASN A 1 337 ? -11.679 9.212 -4.032 1.00 44.72 337 ASN A C 1
ATOM 2713 O O . ASN A 1 337 ? -12.770 9.524 -3.559 1.00 44.72 337 ASN A O 1
ATOM 2717 N N . SER A 1 338 ? -10.586 9.956 -3.852 1.00 38.00 338 SER A N 1
ATOM 2718 C CA . SER A 1 338 ? -10.608 11.311 -3.274 1.00 38.00 338 SER A CA 1
ATOM 2719 C C . SER A 1 338 ? -11.484 12.277 -4.090 1.00 38.00 338 SER A C 1
ATOM 2721 O O . SER A 1 338 ? -11.870 13.344 -3.609 1.00 38.00 338 SER A O 1
ATOM 2723 N N . VAL A 1 339 ? -11.858 11.880 -5.312 1.00 32.38 339 VAL A N 1
ATOM 2724 C CA . VAL A 1 339 ? -12.835 12.540 -6.182 1.00 32.38 339 VAL A CA 1
ATOM 2725 C C . VAL A 1 339 ? -14.245 12.385 -5.593 1.00 32.38 339 VAL A C 1
ATOM 2727 O O . VAL A 1 339 ? -15.037 11.547 -6.020 1.00 32.38 339 VAL A O 1
ATOM 2730 N N . GLY A 1 340 ? -14.551 13.178 -4.567 1.00 27.27 340 GLY A N 1
ATOM 2731 C CA . GLY A 1 340 ? -15.882 13.206 -3.956 1.00 27.27 340 GLY A CA 1
ATOM 2732 C C . GLY A 1 340 ? -16.055 14.080 -2.714 1.00 27.27 340 GLY A C 1
ATOM 2733 O O . GLY A 1 340 ? -17.196 14.294 -2.316 1.00 27.27 340 GLY A O 1
ATOM 2734 N N . ALA A 1 341 ? -14.984 14.612 -2.113 1.00 26.44 341 ALA A N 1
ATOM 2735 C CA . ALA A 1 341 ? -15.110 15.436 -0.904 1.00 26.44 341 ALA A CA 1
ATOM 2736 C C . ALA A 1 341 ? -15.167 16.956 -1.151 1.00 26.44 341 ALA A C 1
ATOM 2738 O O . ALA A 1 341 ? -15.618 17.669 -0.267 1.00 26.44 341 ALA A O 1
ATOM 2739 N N . ASN A 1 342 ? -14.804 17.466 -2.336 1.00 28.41 342 ASN A N 1
ATOM 2740 C CA . ASN A 1 342 ? -14.743 18.914 -2.586 1.00 28.41 342 ASN A CA 1
ATOM 2741 C C . ASN A 1 342 ? -15.450 19.334 -3.885 1.00 28.41 342 ASN A C 1
ATOM 2743 O O . ASN A 1 342 ? -14.820 19.659 -4.886 1.00 28.41 342 ASN A O 1
ATOM 2747 N N . THR A 1 343 ? -16.786 19.383 -3.863 1.00 24.23 343 THR A N 1
ATOM 2748 C CA . THR A 1 343 ? -17.580 20.206 -4.807 1.00 24.23 343 THR A CA 1
ATOM 2749 C C . THR A 1 343 ? -18.465 21.223 -4.090 1.00 24.23 343 THR A C 1
ATOM 2751 O O . THR A 1 343 ? -19.503 21.631 -4.604 1.00 24.23 343 THR A O 1
ATOM 2754 N N . GLY A 1 344 ? -18.062 21.655 -2.899 1.00 22.94 344 GLY A N 1
ATOM 2755 C CA . GLY A 1 344 ? -18.672 22.788 -2.223 1.00 22.94 344 GLY A CA 1
ATOM 2756 C C . GLY A 1 344 ? -17.602 23.805 -1.895 1.00 22.94 344 GLY A C 1
ATOM 2757 O O . GLY A 1 344 ? -17.147 23.828 -0.765 1.00 22.94 344 GLY A O 1
ATOM 2758 N N . MET A 1 345 ? -17.208 24.653 -2.851 1.00 22.62 345 MET A N 1
ATOM 2759 C CA . MET A 1 345 ? -16.734 25.977 -2.452 1.00 22.62 345 MET A CA 1
ATOM 2760 C C . MET A 1 345 ? -17.940 26.681 -1.825 1.00 22.62 345 MET A C 1
ATOM 2762 O O . MET A 1 345 ? -18.907 26.949 -2.549 1.00 22.62 345 MET A O 1
ATOM 2766 N N . PRO A 1 346 ? -17.952 26.981 -0.515 1.00 24.61 346 PRO A N 1
ATOM 2767 C CA . PRO A 1 346 ? -18.906 27.938 -0.007 1.00 24.61 346 PRO A CA 1
ATOM 2768 C C . PRO A 1 346 ? -18.476 29.282 -0.588 1.00 24.61 346 PRO A C 1
ATOM 2770 O O . PRO A 1 346 ? -17.324 29.692 -0.441 1.00 24.61 346 PRO A O 1
ATOM 2773 N N . ASN A 1 347 ? -19.400 29.959 -1.270 1.00 23.44 347 ASN A N 1
ATOM 2774 C CA . ASN A 1 347 ? -19.285 31.392 -1.497 1.00 23.44 347 ASN A CA 1
ATOM 2775 C C . ASN A 1 347 ? -18.865 32.033 -0.172 1.00 23.44 347 ASN A C 1
ATOM 2777 O O . ASN A 1 347 ? -19.603 31.941 0.810 1.00 23.44 347 ASN A O 1
ATOM 2781 N N . LEU A 1 348 ? -17.682 32.646 -0.152 1.00 27.78 348 LEU A N 1
ATOM 2782 C CA . LEU A 1 348 ? -17.243 33.493 0.944 1.00 27.78 348 LEU A CA 1
ATOM 2783 C C . LEU A 1 348 ? -18.189 34.695 0.983 1.00 27.78 348 LEU A C 1
ATOM 2785 O O . LEU A 1 348 ? -17.982 35.697 0.303 1.00 27.78 348 LEU A O 1
ATOM 2789 N N . SER A 1 349 ? -19.272 34.566 1.745 1.00 25.59 349 SER A N 1
ATOM 2790 C CA . SER A 1 349 ? -19.970 35.717 2.287 1.00 25.59 349 SER A CA 1
ATOM 2791 C C . SER A 1 349 ? -19.016 36.394 3.262 1.00 25.59 349 SER A C 1
ATOM 2793 O O . SER A 1 349 ? -18.560 35.780 4.227 1.00 25.59 349 SER A O 1
ATOM 2795 N N . GLU A 1 350 ? -18.692 37.646 2.956 1.00 32.47 350 GLU A N 1
ATOM 2796 C CA . GLU A 1 350 ? -17.949 38.567 3.803 1.00 32.47 350 GLU A CA 1
ATOM 2797 C C . GLU A 1 350 ? -18.639 38.713 5.166 1.00 32.47 350 GLU A C 1
ATOM 2799 O O . GLU A 1 350 ? -19.504 39.566 5.343 1.00 32.47 350 GLU A O 1
ATOM 2804 N N . ASP A 1 351 ? -18.225 37.914 6.146 1.00 28.67 351 ASP A N 1
ATOM 2805 C CA . ASP A 1 351 ? -18.488 38.195 7.551 1.00 28.67 351 ASP A CA 1
ATOM 2806 C C . ASP A 1 351 ? -17.165 38.492 8.261 1.00 28.67 351 ASP A C 1
ATOM 2808 O O . ASP A 1 351 ? -16.241 37.684 8.324 1.00 28.67 351 ASP A O 1
ATOM 2812 N N . ARG A 1 352 ? -17.082 39.740 8.728 1.00 35.78 352 ARG A N 1
ATOM 2813 C CA . ARG A 1 352 ? -15.984 40.433 9.419 1.00 35.78 352 ARG A CA 1
ATOM 2814 C C . ARG A 1 352 ? -15.046 39.518 10.224 1.00 35.78 352 ARG A C 1
ATOM 2816 O O . ARG A 1 352 ? -15.260 39.283 11.413 1.00 35.78 352 ARG A O 1
ATOM 2823 N N . VAL A 1 353 ? -13.947 39.104 9.596 1.00 38.47 353 VAL A N 1
ATOM 2824 C CA . VAL A 1 353 ? -12.800 38.473 10.260 1.00 38.47 353 VAL A CA 1
ATOM 2825 C C . VAL A 1 353 ? -12.076 39.533 11.099 1.00 38.47 353 VAL A C 1
ATOM 2827 O O . VAL A 1 353 ? -11.791 40.631 10.618 1.00 38.47 353 VAL A O 1
ATOM 2830 N N . ALA A 1 354 ? -11.814 39.230 12.373 1.00 46.72 354 ALA A N 1
ATOM 2831 C CA . ALA A 1 354 ? -10.995 40.078 13.237 1.00 46.72 354 ALA A CA 1
ATOM 2832 C C . ALA A 1 354 ? -9.613 40.316 12.587 1.00 46.72 354 ALA A C 1
ATOM 2834 O O . ALA A 1 354 ? -9.087 39.401 11.948 1.00 46.72 354 ALA A O 1
ATOM 2835 N N . PRO A 1 355 ? -9.005 41.510 12.719 1.00 53.69 355 PRO A N 1
ATOM 2836 C CA . PRO A 1 355 ? -7.670 41.744 12.175 1.00 53.69 355 PRO A CA 1
ATOM 2837 C C . PRO A 1 355 ? -6.696 40.682 12.717 1.00 53.69 355 PRO A C 1
ATOM 2839 O O . PRO A 1 355 ? -6.691 40.412 13.915 1.00 53.69 355 PRO A O 1
ATOM 2842 N N . ASN A 1 356 ? -5.904 40.077 11.825 1.00 74.44 356 ASN A N 1
ATOM 2843 C CA . ASN A 1 356 ? -4.897 39.034 12.097 1.00 74.44 356 ASN A CA 1
ATOM 2844 C C . ASN A 1 356 ? -5.406 37.607 12.397 1.00 74.44 356 ASN A C 1
ATOM 2846 O O . ASN A 1 356 ? -4.646 36.792 12.929 1.00 74.44 356 ASN A O 1
ATOM 2850 N N . THR A 1 357 ? -6.639 37.259 12.014 1.00 79.31 357 THR A N 1
ATOM 2851 C CA . THR A 1 357 ? -7.085 35.853 11.998 1.00 79.31 357 THR A CA 1
ATOM 2852 C C . THR A 1 357 ? -6.874 35.219 10.621 1.00 79.31 357 THR A C 1
ATOM 2854 O O . THR A 1 357 ? -7.330 35.746 9.608 1.00 79.31 357 THR A O 1
ATOM 2857 N N . VAL A 1 358 ? -6.207 34.065 10.588 1.00 79.00 358 VAL A N 1
ATOM 2858 C CA . VAL A 1 358 ? -5.936 33.258 9.394 1.00 79.00 358 VAL A CA 1
ATOM 2859 C C . VAL A 1 358 ? -6.665 31.925 9.532 1.00 79.00 358 VAL A C 1
ATOM 2861 O O . VAL A 1 358 ? -6.448 31.192 10.496 1.00 79.00 358 VAL A O 1
ATOM 2864 N N . HIS A 1 359 ? -7.524 31.602 8.570 1.00 74.44 359 HIS A N 1
ATOM 2865 C CA . HIS A 1 359 ? -8.164 30.292 8.481 1.00 74.44 359 HIS A CA 1
ATOM 2866 C C . HIS A 1 359 ? -7.350 29.397 7.552 1.00 74.44 359 HIS A C 1
ATOM 2868 O O . HIS A 1 359 ? -7.026 29.793 6.433 1.00 74.44 359 HIS A O 1
ATOM 2874 N N . LEU A 1 360 ? -7.009 28.209 8.035 1.00 73.88 360 LEU A N 1
ATOM 2875 C CA . LEU A 1 360 ? -6.214 27.214 7.337 1.00 73.88 360 LEU A CA 1
ATOM 2876 C C . LEU A 1 360 ? -7.036 25.937 7.209 1.00 73.88 360 LEU A C 1
ATOM 2878 O O . LEU A 1 360 ? -7.636 25.500 8.187 1.00 73.88 360 LEU A O 1
ATOM 2882 N N . THR A 1 361 ? -7.008 25.319 6.036 1.00 73.75 361 THR A N 1
ATOM 2883 C CA . THR A 1 361 ? -7.460 23.940 5.845 1.00 73.75 361 THR A CA 1
ATOM 2884 C C . THR A 1 361 ? -6.234 23.115 5.516 1.00 73.75 361 THR A C 1
ATOM 2886 O O . THR A 1 361 ? -5.511 23.436 4.576 1.00 73.75 361 THR A O 1
ATOM 2889 N N . VAL A 1 362 ? -5.973 22.087 6.314 1.00 65.31 362 VAL A N 1
ATOM 2890 C CA . VAL A 1 362 ? -4.789 21.243 6.193 1.00 65.31 362 VAL A CA 1
ATOM 2891 C C . VAL A 1 362 ? -5.241 19.804 6.028 1.00 65.31 362 VAL A C 1
ATOM 2893 O O . VAL A 1 362 ? -6.013 19.291 6.837 1.00 65.31 362 VAL A O 1
ATOM 2896 N N . ASN A 1 363 ? -4.741 19.136 4.992 1.00 71.69 363 ASN A N 1
ATOM 2897 C CA . ASN A 1 363 ? -5.032 17.728 4.785 1.00 71.69 363 ASN A CA 1
ATOM 2898 C C . ASN A 1 363 ? -4.386 16.896 5.902 1.00 71.69 363 ASN A C 1
ATOM 2900 O O . ASN A 1 363 ? -3.183 16.989 6.166 1.00 71.69 363 ASN A O 1
ATOM 2904 N N . LYS A 1 364 ? -5.174 16.041 6.549 1.00 66.31 364 LYS A N 1
ATOM 2905 C CA . LYS A 1 364 ? -4.726 15.152 7.620 1.00 66.31 364 LYS A CA 1
ATOM 2906 C C . LYS A 1 364 ? -3.570 14.262 7.176 1.00 66.31 364 LYS A C 1
ATOM 2908 O O . LYS A 1 364 ? -2.675 13.996 7.975 1.00 66.31 364 LYS A O 1
ATOM 2913 N N . ASN A 1 365 ? -3.557 13.818 5.920 1.00 59.88 365 ASN A N 1
ATOM 2914 C CA . ASN A 1 365 ? -2.475 12.991 5.394 1.00 59.88 365 ASN A CA 1
ATOM 2915 C C . ASN A 1 365 ? -1.176 13.780 5.217 1.00 59.88 365 ASN A C 1
ATOM 2917 O O . ASN A 1 365 ? -0.113 13.194 5.393 1.00 59.88 365 ASN A O 1
ATOM 2921 N N . ASP A 1 366 ? -1.234 15.086 4.946 1.00 62.22 366 ASP A N 1
ATOM 2922 C CA . ASP A 1 366 ? -0.035 15.927 4.861 1.00 62.22 366 ASP A CA 1
ATOM 2923 C C . ASP A 1 366 ? 0.597 16.115 6.241 1.00 62.22 366 ASP A C 1
ATOM 2925 O O . ASP A 1 366 ? 1.803 15.917 6.394 1.00 62.22 366 ASP A O 1
ATOM 2929 N N . ILE A 1 367 ? -0.228 16.384 7.264 1.00 65.75 367 ILE A N 1
ATOM 2930 C CA . ILE A 1 367 ? 0.222 16.441 8.664 1.00 65.75 367 ILE A CA 1
ATOM 2931 C C . ILE A 1 367 ? 0.824 15.098 9.061 1.00 65.75 367 ILE A C 1
ATOM 2933 O O . ILE A 1 367 ? 1.947 15.039 9.556 1.00 65.75 367 ILE A O 1
ATOM 2937 N N . LEU A 1 368 ? 0.083 14.008 8.839 1.00 58.41 368 LEU A N 1
ATOM 2938 C CA . LEU A 1 368 ? 0.519 12.678 9.234 1.00 58.41 368 LEU A CA 1
ATOM 2939 C C . LEU A 1 368 ? 1.782 12.250 8.498 1.00 58.41 368 LEU A C 1
ATOM 2941 O O . LEU A 1 368 ? 2.594 11.598 9.130 1.00 58.41 368 LEU A O 1
ATOM 2945 N N . ARG A 1 369 ? 1.975 12.597 7.223 1.00 59.16 369 ARG A N 1
ATOM 2946 C CA . ARG A 1 369 ? 3.178 12.258 6.448 1.00 59.16 369 ARG A CA 1
ATOM 2947 C C . ARG A 1 369 ? 4.399 13.033 6.935 1.00 59.16 369 ARG A C 1
ATOM 2949 O O . ARG A 1 369 ? 5.392 12.416 7.306 1.00 59.16 369 ARG A O 1
ATOM 2956 N N . GLU A 1 370 ? 4.292 14.358 7.038 1.00 60.03 370 GLU A N 1
ATOM 2957 C CA . GLU A 1 370 ? 5.397 15.214 7.491 1.00 60.03 370 GLU A CA 1
ATOM 2958 C C . GLU A 1 370 ? 5.806 14.874 8.932 1.00 60.03 370 GLU A C 1
ATOM 2960 O O . GLU A 1 370 ? 6.990 14.732 9.236 1.00 60.03 370 GLU A O 1
ATOM 2965 N N . TRP A 1 371 ? 4.831 14.606 9.806 1.00 62.31 371 TRP A N 1
ATOM 2966 C CA . TRP A 1 371 ? 5.108 14.132 11.160 1.00 62.31 371 TRP A CA 1
ATOM 2967 C C . TRP A 1 371 ? 5.606 12.680 11.189 1.00 62.31 371 TRP A C 1
ATOM 2969 O O . TRP A 1 371 ? 6.469 12.360 11.997 1.00 62.31 371 TRP A O 1
ATOM 2979 N N . ARG A 1 372 ? 5.113 11.778 10.333 1.00 52.06 372 ARG A N 1
ATOM 2980 C CA . ARG A 1 372 ? 5.520 10.357 10.305 1.00 52.06 372 ARG A CA 1
ATOM 2981 C C . ARG A 1 372 ? 6.986 10.182 9.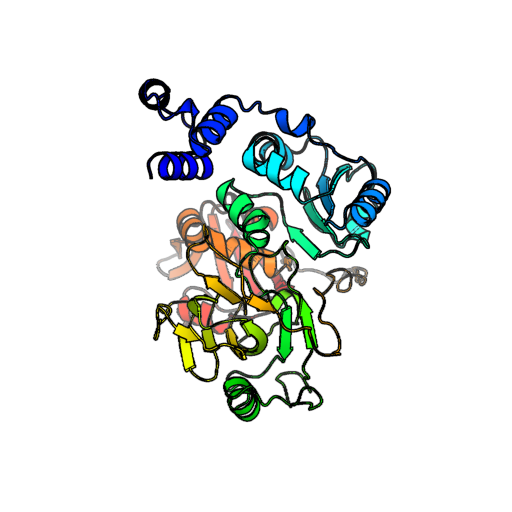926 1.00 52.06 372 ARG A C 1
ATOM 2983 O O . ARG A 1 372 ? 7.637 9.318 10.508 1.00 52.06 372 ARG A O 1
ATOM 2990 N N . GLU A 1 373 ? 7.474 10.971 8.978 1.00 48.00 373 GLU A N 1
ATOM 2991 C CA . GLU A 1 373 ? 8.807 10.813 8.384 1.00 48.00 373 GLU A CA 1
ATOM 2992 C C . GLU A 1 373 ? 9.864 11.664 9.085 1.00 48.00 373 GLU A C 1
ATOM 2994 O O . GLU A 1 373 ? 11.025 11.266 9.173 1.00 48.00 373 GLU A O 1
ATOM 2999 N N . HIS A 1 374 ? 9.461 12.806 9.645 1.00 56.03 374 HIS A N 1
ATOM 3000 C CA . HIS A 1 374 ? 10.403 13.794 10.147 1.00 56.03 374 HIS A CA 1
ATOM 3001 C C . HIS A 1 374 ? 10.143 14.215 11.589 1.00 56.03 374 HIS A C 1
ATOM 3003 O O . HIS A 1 374 ? 10.731 15.197 12.001 1.00 56.03 374 HIS A O 1
ATOM 3009 N N . TYR A 1 375 ? 9.336 13.519 12.405 1.00 58.09 375 TYR A N 1
ATOM 3010 C CA . TYR A 1 375 ? 9.041 13.970 13.782 1.00 58.09 375 TYR A CA 1
ATOM 3011 C C . TYR A 1 375 ? 10.290 14.378 14.583 1.00 58.09 375 TYR A C 1
ATOM 3013 O O . TYR A 1 375 ? 10.331 15.455 15.177 1.00 58.09 375 TYR A O 1
ATOM 3021 N N . GLY A 1 376 ? 11.326 13.531 14.571 1.00 57.91 376 GLY A N 1
ATOM 3022 C CA . GLY A 1 376 ? 12.591 13.812 15.251 1.00 57.91 376 GLY A CA 1
ATOM 3023 C C . GLY A 1 376 ? 13.333 15.010 14.654 1.00 57.91 376 GLY A C 1
ATOM 3024 O O . GLY A 1 376 ? 13.799 15.869 15.399 1.00 57.91 376 GLY A O 1
ATOM 3025 N N . ASP A 1 377 ? 13.383 15.103 13.325 1.00 64.19 377 ASP A N 1
ATOM 3026 C CA . ASP A 1 377 ? 14.056 16.184 12.598 1.00 64.19 377 ASP A CA 1
ATOM 3027 C C . ASP A 1 377 ? 13.296 17.512 12.693 1.00 64.19 377 ASP A C 1
ATOM 3029 O O . ASP A 1 377 ? 13.914 18.563 12.804 1.00 64.19 377 ASP A O 1
ATOM 3033 N N . ILE A 1 378 ? 11.965 17.472 12.716 1.00 65.69 378 ILE A N 1
ATOM 3034 C CA . ILE A 1 378 ? 11.051 18.595 12.922 1.00 65.69 378 ILE A CA 1
ATOM 3035 C C . ILE A 1 378 ? 11.242 19.135 14.328 1.00 65.69 378 ILE A C 1
ATOM 3037 O O . ILE A 1 378 ? 11.456 20.329 14.481 1.00 65.69 378 ILE A O 1
ATOM 3041 N N . LEU A 1 379 ? 11.222 18.285 15.359 1.00 67.38 379 LEU A N 1
ATOM 3042 C CA . LEU A 1 379 ? 11.467 18.735 16.730 1.00 67.38 379 LEU A CA 1
ATOM 3043 C C . LEU A 1 379 ? 12.885 19.291 16.903 1.00 67.38 379 LEU A C 1
ATOM 3045 O O . LEU A 1 379 ? 13.064 20.315 17.565 1.00 67.38 379 LEU A O 1
ATOM 3049 N N . ALA A 1 380 ? 13.883 18.655 16.287 1.00 70.12 380 ALA A N 1
ATOM 3050 C CA . ALA A 1 380 ? 15.263 19.126 16.319 1.00 70.12 380 ALA A CA 1
ATOM 3051 C C . ALA A 1 380 ? 15.450 20.449 15.555 1.00 70.12 380 ALA A C 1
ATOM 3053 O O . ALA A 1 380 ? 16.181 21.324 16.017 1.00 70.12 380 ALA A O 1
ATOM 3054 N N . ALA A 1 381 ? 14.781 20.617 14.412 1.00 68.81 381 ALA A N 1
ATOM 3055 C CA . ALA A 1 381 ? 14.833 21.827 13.598 1.00 68.81 381 ALA A CA 1
ATOM 3056 C C . ALA A 1 381 ? 14.059 22.981 14.241 1.00 68.81 381 ALA A C 1
ATOM 3058 O O . ALA A 1 381 ? 14.604 24.083 14.330 1.00 68.81 381 ALA A O 1
ATOM 3059 N N . LEU A 1 382 ? 12.841 22.712 14.733 1.00 70.12 382 LEU A N 1
ATOM 3060 C CA . LEU A 1 382 ? 12.011 23.677 15.460 1.00 70.12 382 LEU A CA 1
ATOM 3061 C C . LEU A 1 382 ? 12.704 24.193 16.706 1.00 70.12 382 LEU A C 1
ATOM 3063 O O . LEU A 1 382 ? 12.462 25.331 17.102 1.00 70.12 382 LEU A O 1
ATOM 3067 N N . ASN A 1 383 ? 13.517 23.333 17.330 1.00 74.81 383 ASN A N 1
ATOM 3068 C CA . ASN A 1 383 ? 14.219 23.601 18.574 1.00 74.81 383 ASN A CA 1
ATOM 3069 C C . ASN A 1 383 ? 13.329 24.390 19.556 1.00 74.81 383 ASN A C 1
ATOM 3071 O O . ASN A 1 383 ? 13.672 25.521 19.906 1.00 74.81 383 ASN A O 1
ATOM 3075 N N . PRO A 1 384 ? 12.152 23.857 19.938 1.00 80.94 384 PRO A N 1
ATOM 3076 C CA . PRO A 1 384 ? 11.161 24.615 20.686 1.00 80.94 384 PRO A CA 1
ATOM 3077 C C . PRO A 1 384 ? 11.748 25.062 22.024 1.00 80.94 384 PRO A C 1
ATOM 3079 O O . PRO A 1 384 ? 12.127 24.234 22.854 1.00 80.94 384 PRO A O 1
ATOM 3082 N N . GLN A 1 385 ? 11.822 26.375 22.238 1.00 82.94 385 GLN A N 1
ATOM 3083 C CA . GLN A 1 385 ? 12.367 26.947 23.467 1.00 82.94 385 GLN A CA 1
ATOM 3084 C C . GLN A 1 385 ? 11.257 27.612 24.282 1.00 82.94 385 GLN A C 1
ATOM 3086 O O . GLN A 1 385 ? 10.485 28.404 23.732 1.00 82.94 385 GLN A O 1
ATOM 3091 N N . PRO A 1 386 ? 11.168 27.351 25.598 1.00 87.25 386 PRO A N 1
ATOM 3092 C CA . PRO A 1 386 ? 10.277 28.103 26.467 1.00 87.25 386 PRO A CA 1
ATOM 3093 C C . PRO A 1 386 ? 10.613 29.596 26.396 1.00 87.25 386 PRO A C 1
ATOM 3095 O O . PRO A 1 386 ? 11.774 29.992 26.522 1.00 87.25 386 PRO A O 1
ATOM 3098 N N . PHE A 1 387 ? 9.599 30.431 26.204 1.00 88.56 387 PHE A N 1
ATOM 3099 C CA . PHE A 1 387 ? 9.753 31.876 26.167 1.00 88.56 387 PHE A CA 1
ATOM 3100 C C . PHE A 1 387 ? 9.171 32.509 27.428 1.00 88.56 387 PHE A C 1
ATOM 3102 O O . PHE A 1 387 ? 7.996 32.313 27.745 1.00 88.56 387 PHE A O 1
ATOM 3109 N N . PHE A 1 388 ? 10.001 33.281 28.128 1.00 87.06 388 PHE A N 1
ATOM 3110 C CA . PHE A 1 388 ? 9.639 33.946 29.373 1.00 87.06 388 PHE A CA 1
ATOM 3111 C C . PHE A 1 388 ? 9.608 35.466 29.196 1.00 87.06 388 PHE A C 1
ATOM 3113 O O . PHE A 1 388 ? 10.539 36.041 28.632 1.00 87.06 388 PHE A O 1
ATOM 3120 N N . GLU A 1 389 ? 8.588 36.112 29.756 1.00 86.25 389 GLU A N 1
ATOM 3121 C CA . GLU A 1 389 ? 8.555 37.560 29.997 1.00 86.25 389 GLU A CA 1
ATOM 3122 C C . GLU A 1 389 ? 8.398 37.773 31.506 1.00 86.25 389 GLU A C 1
ATOM 3124 O O . GLU A 1 389 ? 7.602 37.092 32.153 1.00 86.25 389 GLU A O 1
ATOM 3129 N N . ASP A 1 390 ? 9.218 38.648 32.094 1.00 86.75 390 ASP A N 1
ATOM 3130 C CA . ASP A 1 390 ? 9.206 38.963 33.533 1.00 86.75 390 ASP A CA 1
ATOM 3131 C C . ASP A 1 390 ? 9.259 37.734 34.467 1.00 86.75 390 ASP A C 1
ATOM 3133 O O . ASP A 1 390 ? 8.687 37.712 35.556 1.00 86.75 390 ASP A O 1
ATOM 3137 N N . GLY A 1 391 ? 9.962 36.681 34.037 1.00 82.31 391 GLY A N 1
ATOM 3138 C CA . GLY A 1 391 ? 10.109 35.431 34.791 1.00 82.31 391 GLY A CA 1
ATOM 3139 C C . GLY A 1 391 ? 8.902 34.488 34.723 1.00 82.31 391 GLY A C 1
ATOM 3140 O O . GLY A 1 391 ? 8.952 33.411 35.316 1.00 82.31 391 GLY A O 1
ATOM 3141 N N . LYS A 1 392 ? 7.844 34.840 33.981 1.00 83.75 392 LYS A N 1
ATOM 3142 C CA . LYS A 1 392 ? 6.682 33.981 33.728 1.00 83.75 392 LYS A CA 1
ATOM 3143 C C . LYS A 1 392 ? 6.778 33.356 32.338 1.00 83.75 392 LYS A C 1
ATOM 3145 O O . LYS A 1 392 ? 7.147 34.026 31.379 1.00 83.75 392 LYS A O 1
ATOM 3150 N N . LEU A 1 393 ? 6.451 32.068 32.229 1.00 84.12 393 LEU A N 1
ATOM 3151 C CA . LEU A 1 393 ? 6.328 31.398 30.934 1.00 84.12 393 LEU A CA 1
ATOM 3152 C C . LEU A 1 393 ? 5.152 32.020 30.168 1.00 84.12 393 LEU A C 1
ATOM 3154 O O . LEU A 1 393 ? 4.048 32.082 30.700 1.00 84.12 393 LEU A O 1
ATOM 3158 N N . VAL A 1 394 ? 5.404 32.491 28.950 1.00 85.81 394 VAL A N 1
ATOM 3159 C CA . VAL A 1 394 ? 4.401 33.126 28.074 1.00 85.81 394 VAL A CA 1
ATOM 3160 C C . VAL A 1 394 ? 4.067 32.246 26.873 1.00 85.81 394 VAL A C 1
ATOM 3162 O O . VAL A 1 394 ? 2.984 32.346 26.302 1.00 85.81 394 VAL A O 1
ATOM 3165 N N . GLY A 1 395 ? 4.994 31.384 26.460 1.00 90.38 395 GLY A N 1
ATOM 3166 C CA . GLY A 1 395 ? 4.799 30.573 25.271 1.00 90.38 395 GLY A CA 1
ATOM 3167 C C . GLY A 1 395 ? 5.965 29.665 24.944 1.00 90.38 395 GLY A C 1
ATOM 3168 O O . GLY A 1 395 ? 6.947 29.573 25.682 1.00 90.38 395 GLY A O 1
ATOM 3169 N N . ILE A 1 396 ? 5.851 29.016 23.794 1.00 89.88 396 ILE A N 1
ATOM 3170 C CA . ILE A 1 396 ? 6.913 28.222 23.187 1.00 89.88 396 ILE A CA 1
ATOM 3171 C C . ILE A 1 396 ? 7.343 28.947 21.920 1.00 89.88 396 ILE A C 1
ATOM 3173 O O . ILE A 1 396 ? 6.537 29.159 21.014 1.00 89.88 396 ILE A O 1
ATOM 3177 N N . ARG A 1 397 ? 8.609 29.351 21.859 1.00 89.69 397 ARG A N 1
ATOM 3178 C CA . ARG A 1 397 ? 9.190 29.932 20.656 1.00 89.69 397 ARG A CA 1
ATOM 3179 C C . ARG A 1 397 ? 9.596 28.822 19.700 1.00 89.69 397 ARG A C 1
ATOM 3181 O O . ARG A 1 397 ? 10.321 27.909 20.096 1.00 89.69 397 ARG A O 1
ATOM 3188 N N . ALA A 1 398 ? 9.151 28.940 18.457 1.00 80.75 398 ALA A N 1
ATOM 3189 C CA . ALA A 1 398 ? 9.569 28.079 17.366 1.00 80.75 398 ALA A CA 1
ATOM 3190 C C . ALA A 1 398 ? 10.688 28.762 16.565 1.00 80.75 398 ALA A C 1
ATOM 3192 O O . ALA A 1 398 ? 10.535 29.892 16.095 1.00 80.75 398 ALA A O 1
ATOM 3193 N N . GLU A 1 399 ? 11.820 28.078 16.423 1.00 78.88 399 GLU A N 1
ATOM 3194 C CA . GLU A 1 399 ? 12.963 28.525 15.627 1.00 78.88 399 GLU A CA 1
ATOM 3195 C C . GLU A 1 399 ? 13.048 27.703 14.330 1.00 78.88 399 GLU A C 1
ATOM 3197 O O . GLU A 1 399 ? 12.585 26.574 14.260 1.00 78.88 399 GLU A O 1
ATOM 3202 N N . ASN A 1 400 ? 13.643 28.254 13.277 1.00 73.38 400 ASN A N 1
ATOM 3203 C CA . ASN A 1 400 ? 13.775 27.647 11.950 1.00 73.38 400 ASN A CA 1
ATOM 3204 C C . ASN A 1 400 ? 12.467 27.113 11.339 1.00 73.38 400 A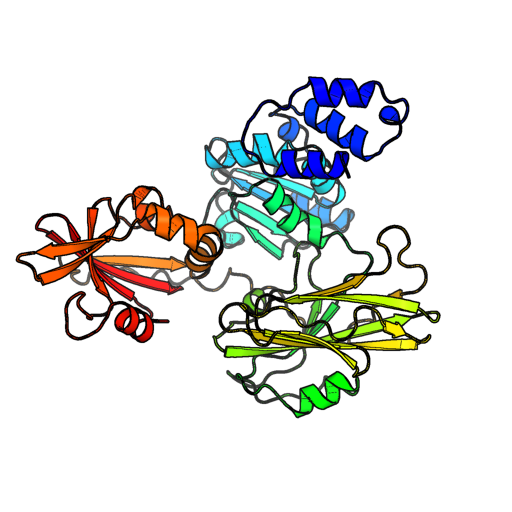SN A C 1
ATOM 3206 O O . ASN A 1 400 ? 12.479 26.115 10.614 1.00 73.38 400 ASN A O 1
ATOM 3210 N N . VAL A 1 401 ? 11.342 27.758 11.629 1.00 72.00 401 VAL A N 1
ATOM 3211 C CA . VAL A 1 401 ? 10.008 27.358 11.156 1.00 72.00 401 VAL A CA 1
ATOM 3212 C C . VAL A 1 401 ? 9.961 27.209 9.633 1.00 72.00 401 VAL A C 1
ATOM 3214 O O . VAL A 1 401 ? 9.307 26.319 9.103 1.00 72.00 401 VAL A O 1
ATOM 3217 N N . GLU A 1 402 ? 10.724 28.035 8.926 1.00 70.25 402 GLU A N 1
ATOM 3218 C CA . GLU A 1 402 ? 10.876 28.025 7.477 1.00 70.25 402 GLU A CA 1
ATOM 3219 C C . GLU A 1 402 ? 11.501 26.745 6.903 1.00 70.25 402 GLU A C 1
ATOM 3221 O O . GLU A 1 402 ? 11.408 26.506 5.701 1.00 70.25 402 GLU A O 1
ATOM 3226 N N . LYS A 1 403 ? 12.138 25.916 7.739 1.00 66.81 403 LYS A N 1
ATOM 3227 C CA . LYS A 1 403 ? 12.668 24.605 7.333 1.00 66.81 403 LYS A CA 1
ATOM 3228 C C . LYS A 1 403 ? 11.592 23.523 7.289 1.00 66.81 403 LYS A C 1
ATOM 3230 O O . LYS A 1 403 ? 11.871 22.429 6.807 1.00 66.81 403 LYS A O 1
ATOM 3235 N N . ILE A 1 404 ? 10.395 23.818 7.790 1.00 66.69 404 ILE A N 1
ATOM 3236 C CA . ILE A 1 404 ? 9.261 22.898 7.828 1.00 66.69 404 ILE A CA 1
ATOM 3237 C C . ILE A 1 404 ? 8.245 23.405 6.826 1.00 66.69 404 ILE A C 1
ATOM 3239 O O . ILE A 1 404 ? 7.659 24.477 6.998 1.00 66.69 404 ILE A O 1
ATOM 3243 N N . ALA A 1 405 ? 8.087 22.641 5.749 1.00 65.38 405 ALA A N 1
ATOM 3244 C CA . ALA A 1 405 ? 7.328 23.054 4.581 1.00 65.38 405 ALA A CA 1
ATOM 3245 C C . ALA A 1 405 ? 5.879 23.380 4.955 1.00 65.38 405 ALA A C 1
ATOM 3247 O O . ALA A 1 405 ? 5.371 24.421 4.536 1.00 65.38 405 ALA A O 1
ATOM 3248 N N . LEU A 1 406 ? 5.253 22.568 5.817 1.00 68.50 406 LEU A N 1
ATOM 3249 C CA . LEU A 1 406 ? 3.898 22.828 6.301 1.00 68.50 406 LEU A CA 1
ATOM 3250 C C . LEU A 1 406 ? 3.781 24.205 6.963 1.00 68.50 406 LEU A C 1
ATOM 3252 O O . LEU A 1 406 ? 2.896 24.991 6.639 1.00 68.50 406 LEU A O 1
ATOM 3256 N N . LEU A 1 407 ? 4.687 24.520 7.888 1.00 74.50 407 LEU A N 1
ATOM 3257 C CA . LEU A 1 407 ? 4.601 25.737 8.691 1.00 74.50 407 LEU A CA 1
ATOM 3258 C C . LEU A 1 407 ? 4.944 26.989 7.873 1.00 74.50 407 LEU A C 1
ATOM 3260 O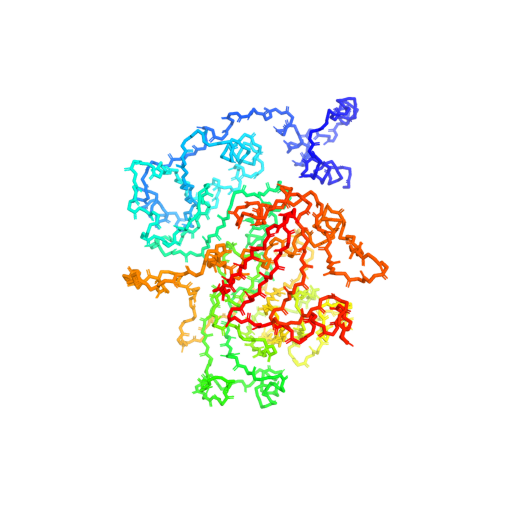 O . LEU A 1 407 ? 4.258 28.006 7.998 1.00 74.50 407 LEU A O 1
ATOM 3264 N N . ALA A 1 408 ? 5.949 26.900 6.995 1.00 69.81 408 ALA A N 1
ATOM 3265 C CA . ALA A 1 408 ? 6.285 27.960 6.044 1.00 69.81 408 ALA A CA 1
ATOM 3266 C C . ALA A 1 408 ? 5.110 28.295 5.116 1.00 69.81 408 ALA A C 1
ATOM 3268 O O . ALA A 1 408 ? 4.769 29.469 4.952 1.00 69.81 408 ALA A O 1
ATOM 3269 N N . ASN A 1 409 ? 4.475 27.272 4.537 1.00 69.12 409 ASN A N 1
ATOM 3270 C CA . ASN A 1 409 ? 3.379 27.446 3.583 1.00 69.12 409 ASN A CA 1
ATOM 3271 C C . ASN A 1 409 ? 2.164 28.134 4.210 1.00 69.12 409 ASN A C 1
ATOM 3273 O O . ASN A 1 409 ? 1.469 28.896 3.540 1.00 69.12 409 ASN A O 1
ATOM 3277 N N . TYR A 1 410 ? 1.940 27.915 5.506 1.00 71.31 410 TYR A N 1
ATOM 3278 C CA . TYR A 1 410 ? 0.801 28.469 6.229 1.00 71.31 410 TYR A CA 1
ATOM 3279 C C . TYR A 1 410 ? 1.104 29.757 7.008 1.00 71.31 410 TYR A C 1
ATOM 3281 O O . TYR A 1 410 ? 0.278 30.221 7.791 1.00 71.31 410 TYR A O 1
ATOM 3289 N N . GLY A 1 411 ? 2.251 30.392 6.748 1.00 74.69 411 GLY A N 1
ATOM 3290 C CA . GLY A 1 411 ? 2.525 31.762 7.189 1.00 74.69 411 GLY A CA 1
ATOM 3291 C C . GLY A 1 411 ? 3.094 31.900 8.603 1.00 74.69 411 GLY A C 1
ATOM 3292 O O . GLY A 1 411 ? 3.190 33.029 9.113 1.00 74.69 411 GLY A O 1
ATOM 3293 N N . PHE A 1 412 ? 3.516 30.793 9.219 1.00 83.75 412 PHE A N 1
ATOM 3294 C CA . PHE A 1 412 ? 4.375 30.847 10.398 1.00 83.75 412 PHE A CA 1
ATOM 3295 C C . PHE A 1 412 ? 5.782 31.316 9.998 1.00 83.75 412 PHE A C 1
ATOM 3297 O O . PHE A 1 412 ? 6.246 31.098 8.877 1.00 83.75 412 PHE A O 1
ATOM 3304 N N . LYS A 1 413 ? 6.461 32.011 10.907 1.00 84.31 413 LYS A N 1
ATOM 3305 C CA . LYS A 1 413 ? 7.768 32.634 10.681 1.00 84.31 413 LYS A CA 1
ATOM 3306 C C . LYS A 1 413 ? 8.727 32.309 11.813 1.00 84.31 413 LYS A C 1
ATOM 3308 O O . LYS A 1 413 ? 8.319 32.018 12.936 1.00 84.31 413 LYS A O 1
ATOM 3313 N N . ASN A 1 414 ? 10.018 32.411 11.509 1.00 83.25 414 ASN A N 1
ATOM 3314 C CA . ASN A 1 414 ? 11.055 32.247 12.511 1.00 83.25 414 ASN A CA 1
ATOM 3315 C C . ASN A 1 414 ? 10.860 33.205 13.695 1.00 83.25 414 ASN A C 1
ATOM 3317 O O . ASN A 1 414 ? 10.683 34.409 13.491 1.00 83.25 414 ASN A O 1
ATOM 3321 N N . GLY A 1 415 ? 10.947 32.679 14.918 1.00 83.69 415 GLY A N 1
ATOM 3322 C CA . GLY A 1 415 ? 10.817 33.460 16.146 1.00 83.69 415 GLY A CA 1
ATOM 3323 C C . GLY A 1 415 ? 9.376 33.715 16.591 1.00 83.69 415 GLY A C 1
ATOM 3324 O O . GLY A 1 415 ? 9.178 34.423 17.582 1.00 83.69 415 GLY A O 1
ATOM 3325 N N . ASP A 1 416 ? 8.383 33.144 15.904 1.00 90.56 416 ASP A N 1
ATOM 3326 C CA . ASP A 1 416 ? 6.999 33.143 16.373 1.00 90.56 416 ASP A CA 1
ATOM 3327 C C . ASP A 1 416 ? 6.890 32.432 17.730 1.00 90.56 416 ASP A C 1
ATOM 3329 O O . ASP A 1 416 ? 7.524 31.402 17.987 1.00 90.56 416 ASP A O 1
ATOM 3333 N N . ILE A 1 417 ? 6.075 33.001 18.617 1.00 92.56 417 ILE A N 1
ATOM 3334 C CA . ILE A 1 417 ? 5.888 32.511 19.982 1.00 92.56 417 ILE A CA 1
ATOM 3335 C C . ILE A 1 417 ? 4.466 31.997 20.098 1.00 92.56 417 ILE A C 1
ATOM 3337 O O . ILE A 1 417 ? 3.528 32.788 20.105 1.00 92.56 417 ILE A O 1
ATOM 3341 N N . VAL A 1 418 ? 4.292 30.684 20.195 1.00 91.44 418 VAL A N 1
ATOM 3342 C CA . VAL A 1 418 ? 2.975 30.087 20.407 1.00 91.44 418 VAL A CA 1
ATOM 3343 C C . VAL A 1 418 ? 2.567 30.326 21.852 1.00 91.44 418 VAL A C 1
ATOM 3345 O O . VAL A 1 418 ? 3.247 29.868 22.770 1.00 91.44 418 VAL A O 1
ATOM 3348 N N . THR A 1 419 ? 1.476 31.059 22.057 1.00 91.62 419 THR A N 1
ATOM 3349 C CA . THR A 1 419 ? 1.002 31.466 23.388 1.00 91.62 419 THR A CA 1
ATOM 3350 C C . THR A 1 419 ? -0.181 30.630 23.847 1.00 91.62 419 THR A C 1
ATOM 3352 O O . THR A 1 419 ? -0.268 30.294 25.027 1.00 91.62 419 THR A O 1
ATOM 3355 N N . THR A 1 420 ? -1.067 30.236 22.923 1.00 87.88 420 THR A N 1
ATOM 3356 C CA . THR A 1 420 ? -2.236 29.410 23.258 1.00 87.88 420 THR A CA 1
ATOM 3357 C C . THR A 1 420 ? -2.553 28.372 22.191 1.00 87.88 420 THR A C 1
ATOM 3359 O O . THR A 1 420 ? -2.379 28.638 20.999 1.00 87.88 420 THR A O 1
ATOM 3362 N N . VAL A 1 421 ? -3.097 27.233 22.622 1.00 84.81 421 VAL A N 1
ATOM 3363 C CA . VAL A 1 421 ? -3.716 26.222 21.751 1.00 84.81 421 VAL A CA 1
ATOM 3364 C C . VAL A 1 421 ? -5.104 25.893 22.297 1.00 84.81 421 VAL A C 1
ATOM 3366 O O . VAL A 1 421 ? -5.249 25.546 23.466 1.00 84.81 421 VAL A O 1
ATOM 3369 N N . ASN A 1 422 ? -6.136 26.048 21.468 1.00 81.31 422 ASN A N 1
ATOM 3370 C CA . ASN A 1 422 ? -7.557 25.853 21.794 1.00 81.31 422 ASN A CA 1
ATOM 3371 C C . ASN A 1 422 ? -8.001 26.562 23.083 1.00 81.31 422 ASN A C 1
ATOM 3373 O O . ASN A 1 422 ? -8.812 26.048 23.850 1.00 81.31 422 ASN A O 1
ATOM 3377 N N . GLY A 1 423 ? -7.460 27.758 23.323 1.00 78.88 423 GLY A N 1
ATOM 3378 C CA . GLY A 1 423 ? -7.776 28.564 24.503 1.00 78.88 423 GLY A CA 1
ATOM 3379 C C . GLY A 1 423 ? -7.013 28.178 25.773 1.00 78.88 423 GLY A C 1
ATOM 3380 O O . GLY A 1 423 ? -7.215 28.822 26.799 1.00 78.88 423 GLY A O 1
ATOM 3381 N N . TYR A 1 424 ? -6.120 27.186 25.722 1.00 83.12 424 TYR A N 1
ATOM 3382 C CA . TYR A 1 424 ? -5.204 26.895 26.821 1.00 83.12 424 TYR A CA 1
ATOM 3383 C C . TYR A 1 424 ? -3.906 27.688 26.667 1.00 83.12 424 TYR A C 1
ATOM 3385 O O . TYR A 1 424 ? -3.218 27.568 25.653 1.00 83.12 424 TYR A O 1
ATOM 3393 N N . GLU A 1 425 ? -3.583 28.497 27.676 1.00 83.94 425 GLU A N 1
ATOM 3394 C CA . GLU A 1 425 ? -2.382 29.335 27.722 1.00 83.94 425 GLU A CA 1
ATOM 3395 C C . GLU A 1 425 ? -1.154 28.550 28.196 1.00 83.94 425 GLU A C 1
ATOM 3397 O O . GLU A 1 425 ? -1.181 27.878 29.233 1.00 83.94 425 GLU A O 1
ATOM 3402 N N . PHE A 1 426 ? -0.041 28.695 27.478 1.00 80.19 426 PHE A N 1
ATOM 3403 C CA . PHE A 1 426 ? 1.256 28.221 27.944 1.00 80.19 426 PHE A CA 1
ATOM 3404 C C . PHE A 1 426 ? 1.738 29.083 29.120 1.00 80.19 426 PHE A C 1
ATOM 3406 O O . PHE A 1 426 ? 1.807 30.303 29.019 1.00 80.19 426 PHE A O 1
ATOM 3413 N N . GLY A 1 427 ? 2.058 28.443 30.251 1.00 74.31 427 GLY A N 1
ATOM 3414 C CA . GLY A 1 427 ? 2.359 29.137 31.514 1.00 74.31 427 GLY A CA 1
ATOM 3415 C C . GLY A 1 427 ? 1.134 29.450 32.383 1.00 74.31 427 GLY A C 1
ATOM 3416 O O . GLY A 1 427 ? 1.267 30.152 33.390 1.00 74.31 427 GLY A O 1
ATOM 3417 N N . GLY A 1 428 ? -0.041 28.935 32.001 1.00 79.12 428 GLY A N 1
ATOM 3418 C CA . GLY A 1 428 ? -1.231 28.856 32.848 1.00 79.12 428 GLY A CA 1
ATOM 3419 C C . GLY A 1 428 ? -1.190 27.677 33.832 1.00 79.12 428 GLY A C 1
ATOM 3420 O O . GLY A 1 428 ? -0.130 27.151 34.160 1.00 79.12 428 GLY A O 1
ATOM 3421 N N . GLU A 1 429 ? -2.361 27.247 34.307 1.00 76.12 429 GLU A N 1
ATOM 3422 C CA . GLU A 1 429 ? -2.484 26.168 35.306 1.00 76.12 429 GLU A CA 1
ATOM 3423 C C . GLU A 1 429 ? -2.156 24.767 34.760 1.00 76.12 429 GLU A C 1
ATOM 3425 O O . GLU A 1 429 ? -1.889 23.852 35.537 1.00 76.12 429 GLU A O 1
ATOM 3430 N N . LYS A 1 430 ? -2.190 24.589 33.434 1.00 74.06 430 LYS A N 1
ATOM 3431 C CA . LYS A 1 430 ? -1.984 23.299 32.764 1.00 74.06 430 LYS A CA 1
ATOM 3432 C C . LYS A 1 430 ? -0.567 23.189 32.214 1.00 74.06 430 LYS A C 1
ATOM 3434 O O . LYS A 1 430 ? -0.033 24.158 31.672 1.00 74.06 430 LYS A O 1
ATOM 3439 N N . SER A 1 431 ? 0.034 22.005 32.320 1.00 77.12 431 SER A N 1
ATOM 3440 C CA . SER A 1 431 ? 1.333 21.747 31.699 1.00 77.12 431 SER A CA 1
ATOM 3441 C C . SER A 1 431 ? 1.205 21.645 30.175 1.00 77.12 431 SER A C 1
ATOM 3443 O O . SER A 1 431 ? 0.124 21.415 29.637 1.00 77.12 431 SER A O 1
ATOM 3445 N N . VAL A 1 432 ? 2.325 21.774 29.458 1.00 69.38 432 VAL A N 1
ATOM 3446 C CA . VAL A 1 432 ? 2.372 21.599 27.991 1.00 69.38 432 VAL A CA 1
ATOM 3447 C C . VAL A 1 432 ? 1.831 20.227 27.570 1.00 69.38 432 VAL A C 1
ATOM 3449 O O . VAL A 1 432 ? 1.140 20.127 26.560 1.00 69.38 432 VAL A O 1
ATOM 3452 N N . LEU A 1 433 ? 2.120 19.182 28.355 1.00 71.00 433 LEU A N 1
ATOM 3453 C CA . LEU A 1 433 ? 1.653 17.822 28.085 1.00 71.00 433 LEU A CA 1
ATOM 3454 C C . LEU A 1 433 ? 0.137 17.698 28.282 1.00 71.00 433 LEU A C 1
ATOM 3456 O O . LEU A 1 433 ? -0.529 17.127 27.424 1.00 71.00 433 LEU A O 1
ATOM 3460 N N . ASP A 1 434 ? -0.416 18.311 29.334 1.00 70.50 434 ASP A N 1
ATOM 3461 C CA . ASP A 1 434 ? -1.868 18.317 29.570 1.00 70.50 434 ASP A CA 1
ATOM 3462 C C . ASP A 1 434 ? -2.608 19.053 28.446 1.00 70.50 434 ASP A C 1
ATOM 3464 O O . ASP A 1 434 ? -3.679 18.638 28.009 1.00 70.50 434 ASP A O 1
ATOM 3468 N N . ILE A 1 435 ? -2.037 20.160 27.960 1.00 70.56 435 ILE A N 1
ATOM 3469 C CA . ILE A 1 435 ? -2.595 20.908 26.828 1.00 70.56 435 ILE A CA 1
ATOM 3470 C C . ILE A 1 435 ? -2.573 20.046 25.560 1.00 70.56 435 ILE A C 1
ATOM 3472 O O . ILE A 1 435 ? -3.568 20.010 24.839 1.00 70.56 435 ILE A O 1
ATOM 3476 N N . ALA A 1 436 ? -1.478 19.330 25.291 1.00 67.56 436 ALA A N 1
ATOM 3477 C CA . ALA A 1 436 ? -1.383 18.435 24.139 1.00 67.56 436 ALA A CA 1
ATOM 3478 C C . ALA A 1 436 ? -2.437 17.314 24.189 1.00 67.56 436 ALA A C 1
ATOM 3480 O O . ALA A 1 436 ? -3.104 17.066 23.189 1.00 67.56 436 ALA A O 1
ATOM 3481 N N . GLU A 1 437 ? -2.643 16.696 25.354 1.00 61.53 437 GLU A N 1
ATOM 3482 C CA . GLU A 1 437 ? -3.647 15.641 25.545 1.00 61.53 437 GLU A CA 1
ATOM 3483 C C . GLU A 1 437 ? -5.080 16.168 25.368 1.00 61.53 437 GLU A C 1
ATOM 3485 O O . GLU A 1 437 ? -5.889 15.576 24.659 1.00 61.53 437 GLU A O 1
ATOM 3490 N N . LEU A 1 438 ? -5.393 17.330 25.947 1.00 65.12 438 LEU A N 1
ATOM 3491 C CA . LEU A 1 438 ? -6.737 17.921 25.892 1.00 65.12 438 LEU A CA 1
ATOM 3492 C C . LEU A 1 438 ? -7.128 18.469 24.522 1.00 65.12 438 LEU A C 1
ATOM 3494 O O . LEU A 1 438 ? -8.310 18.696 24.263 1.00 65.12 438 LEU A O 1
ATOM 3498 N N . THR A 1 439 ? -6.144 18.749 23.673 1.00 62.31 439 THR A N 1
ATOM 3499 C CA . THR A 1 439 ? -6.371 19.314 22.340 1.00 62.31 439 THR A CA 1
ATOM 3500 C C . THR A 1 439 ? -6.235 18.269 21.239 1.00 62.31 439 THR A C 1
ATOM 3502 O O . THR A 1 439 ? -6.531 18.562 20.079 1.00 62.31 439 THR A O 1
ATOM 3505 N N . GLU A 1 440 ? -5.860 17.035 21.574 1.00 60.00 440 GLU A N 1
ATOM 3506 C CA . GLU A 1 440 ? -5.708 15.941 20.623 1.00 60.00 440 GLU A CA 1
ATOM 3507 C C . GLU A 1 440 ? -7.027 15.635 19.885 1.00 60.00 440 GLU A C 1
ATOM 3509 O O . GLU A 1 440 ? -8.081 15.459 20.491 1.00 60.00 440 GLU A O 1
ATOM 3514 N N . GLY A 1 441 ? -6.981 15.581 18.548 1.00 57.41 441 GLY A N 1
ATOM 3515 C CA . GLY A 1 441 ? -8.149 15.295 17.707 1.00 57.41 441 GLY A CA 1
ATOM 3516 C C . GLY A 1 441 ? -9.116 16.467 17.502 1.00 57.41 441 GLY A C 1
ATOM 3517 O O . GLY A 1 441 ? -10.182 16.267 16.921 1.00 57.41 441 GLY A O 1
ATOM 3518 N N . SER A 1 442 ? -8.767 17.676 17.948 1.00 61.69 442 SER A N 1
ATOM 3519 C CA . SER A 1 442 ? -9.602 18.863 17.735 1.00 61.69 442 SER A CA 1
ATOM 3520 C C . SER A 1 442 ? -9.702 19.229 16.252 1.00 61.69 442 SER A C 1
ATOM 3522 O O . SER A 1 442 ? -8.726 19.158 15.513 1.00 61.69 442 SER A O 1
ATOM 3524 N N . ASN A 1 443 ? -10.881 19.666 15.814 1.00 69.50 443 ASN A N 1
ATOM 3525 C CA . ASN A 1 443 ? -11.078 20.268 14.499 1.00 69.50 443 ASN A CA 1
ATOM 3526 C C . ASN A 1 443 ? -12.163 21.356 14.612 1.00 69.50 443 ASN A C 1
ATOM 3528 O O . ASN A 1 443 ? -13.335 21.014 14.790 1.00 69.50 443 ASN A O 1
ATOM 3532 N N . PRO A 1 444 ? -11.807 22.651 14.551 1.00 66.12 444 PRO A N 1
ATOM 3533 C CA . PRO A 1 444 ? -10.471 23.180 14.268 1.00 66.12 444 PRO A CA 1
ATOM 3534 C C . PRO A 1 444 ? -9.517 23.160 15.475 1.00 66.12 444 PRO A C 1
ATOM 3536 O O . PRO A 1 444 ? -9.945 23.165 16.630 1.00 66.12 444 PRO A O 1
ATOM 3539 N N . TYR A 1 445 ? -8.215 23.231 15.197 1.00 78.12 445 TYR A N 1
ATOM 3540 C CA . TYR A 1 445 ? -7.216 23.733 16.140 1.00 78.12 445 TYR A CA 1
ATOM 3541 C C . TYR A 1 445 ? -7.155 25.261 16.062 1.00 78.12 445 TYR A C 1
ATOM 3543 O O . TYR A 1 445 ? -7.005 25.825 14.987 1.00 78.12 445 TYR A O 1
ATOM 3551 N N . VAL A 1 446 ? -7.227 25.951 17.193 1.00 81.62 446 VAL A N 1
ATOM 3552 C CA . VAL A 1 446 ? -7.092 27.406 17.295 1.00 81.62 446 VAL A CA 1
ATOM 3553 C C . VAL A 1 446 ? -5.769 27.721 17.976 1.00 81.62 446 VAL A C 1
ATOM 3555 O O . VAL A 1 446 ? -5.630 27.564 19.188 1.00 81.62 446 VAL A O 1
ATOM 3558 N N . ILE A 1 447 ? -4.790 28.165 17.197 1.00 89.69 447 ILE A N 1
ATOM 3559 C CA . ILE A 1 447 ? -3.434 28.456 17.658 1.00 89.69 447 ILE A CA 1
ATOM 3560 C C . ILE A 1 447 ? -3.256 29.970 17.685 1.00 89.69 447 ILE A C 1
ATOM 3562 O O . ILE A 1 447 ? -3.425 30.632 16.663 1.00 89.69 447 ILE A O 1
ATOM 3566 N N . LYS A 1 448 ? -2.887 30.531 18.838 1.00 91.38 448 LYS A N 1
ATOM 3567 C CA . LYS A 1 448 ? -2.477 31.939 18.914 1.00 91.38 448 LYS A CA 1
ATOM 3568 C C . LYS A 1 448 ? -0.972 32.041 19.002 1.00 91.38 448 LYS A C 1
ATOM 3570 O O . LYS A 1 448 ? -0.343 31.318 19.780 1.00 91.38 448 LYS A O 1
ATOM 3575 N N . ILE A 1 449 ? -0.423 32.967 18.229 1.00 93.12 449 ILE A N 1
ATOM 3576 C CA . ILE A 1 449 ? 0.994 33.294 18.266 1.00 93.12 449 ILE A CA 1
ATOM 3577 C C . ILE A 1 449 ? 1.202 34.786 18.514 1.00 93.12 449 ILE A C 1
ATOM 3579 O O . ILE A 1 449 ? 0.390 35.620 18.110 1.00 93.12 449 ILE A O 1
ATOM 3583 N N . LYS A 1 450 ? 2.341 35.112 19.118 1.00 92.19 450 LYS A N 1
ATOM 3584 C CA . LYS A 1 450 ? 2.880 36.462 19.236 1.00 92.19 450 LYS A CA 1
ATOM 3585 C C . LYS A 1 450 ? 4.075 36.603 18.296 1.00 92.19 450 LYS A C 1
ATOM 3587 O O . LYS A 1 450 ? 5.001 35.791 18.333 1.00 92.19 450 LYS A O 1
ATOM 3592 N N . ARG A 1 451 ? 4.061 37.653 17.475 1.00 89.62 451 ARG A N 1
ATOM 3593 C CA . ARG A 1 451 ? 5.142 38.029 16.556 1.00 89.62 451 ARG A CA 1
ATOM 3594 C C . ARG A 1 451 ? 5.502 39.487 16.815 1.00 89.62 451 ARG A C 1
ATOM 3596 O O . ARG A 1 451 ? 4.801 40.408 16.401 1.00 89.62 451 ARG A O 1
ATOM 3603 N N . GLY A 1 452 ? 6.589 39.710 17.549 1.00 85.31 452 GLY A N 1
ATOM 3604 C CA . GLY A 1 452 ? 6.914 41.043 18.056 1.00 85.31 452 GLY A CA 1
ATOM 3605 C C . GLY A 1 452 ? 5.852 41.535 19.047 1.00 85.31 452 GLY A C 1
ATOM 3606 O O . GLY A 1 452 ? 5.677 40.932 20.103 1.00 85.31 452 GLY A O 1
ATOM 3607 N N . GLN A 1 453 ? 5.167 42.634 18.716 1.00 83.06 453 GLN A N 1
ATOM 3608 C CA . GLN A 1 453 ? 4.080 43.211 19.527 1.00 83.06 453 GLN A CA 1
ATOM 3609 C C . GLN A 1 453 ? 2.681 42.843 19.007 1.00 83.06 453 GLN A C 1
ATOM 3611 O O . GLN A 1 453 ? 1.685 43.245 19.599 1.00 83.06 453 GLN A O 1
ATOM 3616 N N . GLU A 1 454 ? 2.599 42.102 17.901 1.00 86.56 454 GLU A N 1
ATOM 3617 C CA . GLU A 1 454 ? 1.334 41.725 17.276 1.00 86.56 454 GLU A CA 1
ATOM 3618 C C . GLU A 1 454 ? 0.949 40.289 17.625 1.00 86.56 454 GLU A C 1
ATOM 3620 O O . GLU A 1 454 ? 1.802 39.401 17.724 1.00 86.56 454 GLU A O 1
ATOM 3625 N N . GLU A 1 455 ? -0.354 40.061 17.762 1.00 88.62 455 GLU A N 1
ATOM 3626 C CA . GLU A 1 455 ? -0.935 38.733 17.922 1.00 88.62 455 GLU A CA 1
ATOM 3627 C C . GLU A 1 455 ? -1.624 38.293 16.633 1.00 88.62 455 GLU A C 1
ATOM 3629 O O . GLU A 1 455 ? -2.278 39.089 15.951 1.00 88.62 455 GLU A O 1
ATOM 3634 N N . TYR A 1 456 ? -1.480 37.007 16.324 1.00 89.25 456 TYR A N 1
ATOM 3635 C CA . TYR A 1 456 ? -2.114 36.345 15.190 1.00 89.25 456 TYR A CA 1
ATOM 3636 C C . TYR A 1 456 ? -2.866 35.113 15.686 1.00 89.25 456 TYR A C 1
ATOM 3638 O O . TYR A 1 456 ? -2.391 34.398 16.572 1.00 89.25 456 TYR A O 1
ATOM 3646 N N . THR A 1 457 ? -4.035 34.854 15.101 1.00 88.62 457 THR A N 1
ATOM 3647 C CA . THR A 1 457 ? -4.841 33.663 15.399 1.00 88.62 457 THR A CA 1
ATOM 3648 C C . THR A 1 457 ? -4.934 32.787 14.160 1.00 88.62 457 THR A C 1
ATOM 3650 O O . THR A 1 457 ? -5.425 33.231 13.130 1.00 88.62 457 THR A O 1
ATOM 3653 N N . PHE A 1 458 ? -4.502 31.537 14.265 1.00 86.06 458 PHE A N 1
ATOM 3654 C CA . PHE A 1 458 ? -4.608 30.528 13.220 1.00 86.06 458 PHE A CA 1
ATOM 3655 C C . PHE A 1 458 ? -5.715 29.542 13.579 1.00 86.06 458 PHE A C 1
ATOM 3657 O O . PHE A 1 458 ? -5.635 28.867 14.604 1.00 86.06 458 PHE A O 1
ATOM 3664 N N . VAL A 1 459 ? -6.749 29.465 12.747 1.00 80.88 459 VAL A N 1
ATOM 3665 C CA . VAL A 1 459 ? -7.842 28.496 12.872 1.00 80.88 459 VAL A CA 1
ATOM 3666 C C . VAL A 1 459 ? -7.605 27.400 11.842 1.00 80.88 459 VAL A C 1
ATOM 3668 O O . VAL A 1 459 ? -7.809 27.614 10.653 1.00 80.88 459 VAL A O 1
ATOM 3671 N N . VAL A 1 460 ? -7.124 26.251 12.298 1.00 80.75 460 VAL A N 1
ATOM 3672 C CA . VAL A 1 460 ? -6.649 25.138 11.477 1.00 80.75 460 VAL A CA 1
ATOM 3673 C C . VAL A 1 460 ? -7.696 24.036 11.443 1.00 80.75 460 VAL A C 1
ATOM 3675 O O . VAL A 1 460 ? -7.887 23.311 12.418 1.00 80.75 460 VAL A O 1
ATOM 3678 N N . HIS A 1 461 ? -8.367 23.901 10.311 1.00 76.19 461 HIS A N 1
ATOM 3679 C CA . HIS A 1 461 ? -9.245 22.785 10.007 1.00 76.19 461 HIS A CA 1
ATOM 3680 C C . HIS A 1 461 ? -8.420 21.620 9.470 1.00 76.19 461 HIS A C 1
ATOM 3682 O O . HIS A 1 461 ? -7.600 21.808 8.574 1.00 76.19 461 HIS A O 1
ATOM 3688 N N . VAL A 1 462 ? -8.620 20.430 10.030 1.00 69.88 462 VAL A N 1
ATOM 3689 C CA . VAL A 1 462 ? -7.923 19.213 9.594 1.00 69.88 462 VAL A CA 1
ATOM 3690 C C . VAL A 1 462 ? -8.914 18.332 8.845 1.00 69.88 462 VAL A C 1
ATOM 3692 O O . VAL A 1 462 ? -9.876 17.860 9.451 1.00 69.88 462 VAL A O 1
ATOM 3695 N N . GLU A 1 463 ? -8.694 18.138 7.546 1.00 70.88 463 GLU A N 1
ATOM 3696 C CA . GLU A 1 463 ? -9.577 17.361 6.654 1.00 70.88 463 GLU A CA 1
ATOM 3697 C C . GLU A 1 463 ? -9.022 15.978 6.319 1.00 70.88 463 GLU A C 1
ATOM 3699 O O . GLU A 1 463 ? -7.834 15.886 5.928 1.00 70.88 463 GLU A O 1
#

pLDDT: mean 78.49, std 16.12, range [22.62, 97.62]

Foldseek 3Di:
DVLVVVVVCLQPDDDDDDPVVVLVVVVPDPCLVVDPSSVLVVVQVVQFLQQLVVQQADADPVVQLVVCVVVVAKAWEWEAAPDDPLVSCLRRPQCSRPVNVVQCNVHHRYYYYYCVVCVVVCLVQVNDDPRKTFIAGSVGHTQDIDYRDDGNVRCCLQAPLLPLPQFWDFKKWKKDWAALVPDVVCVVCQLQVNDDQVDWDQHDVGIIGTAIGGNPSSGNWDWVVQQDVDAFRTKMKIKWKKFFQAKDKWQKDKDWQFWKWKHKNNDTAWTDHTNPDDIDGPDRMDIDGGTMMMIMMMFTGGPIRIMIMGGDDPSVDDDPTMGIDDDPPGHHTGRPRSSPDDPDPDDPDDDDDDPQEAEAEAEQVVVCVLCVPCVVVLCVQQVWDFDDDPNAGQFTFGANLVVRVVSVVRDHDGGKGWQDKPPDGDRPPDHPVRRCVVCPPDAFIWIWIDDPPDIHIYTYGYD

Radius of gyration: 25.6 Å; chains: 1; bounding box: 64×74×61 Å

Sequence (463 aa):
MVCDILMNYYGNYRGNEFPREAVDLLRRSPHWATMKEARMVERFLLMDRNDWKRLPWHDSPDTALKEAKTRNCPVFLLLAIPDSGALRFLREVILSNPSISEFLTEHFVLVQVDAMEQQEIGPRLGISDLPALVLLDAEGNVLRQENYNFSISEFCWEFLSGFDKATRLNDWCIIGLFGPEGCAEIETSGKSGNLDFSQTWPGKEGKVQWRAYSCPPVFPNVCLPKLYSWSPQSVAYAYGCFDTTQEITIEPELELWEGGELWIDGVLLAKREFRNEILSINHKTMTLRKGRHHVFVKVAGRWDGSFRVELVRDARTALAGFTPCPLPELPRLSVANSVGANTGMPNLSEDRVAPNTVHLTVNKNDILREWREHYGDILAALNPQPFFEDGKLVGIRAENVEKIALLANYGFKNGDIVTTVNGYEFGGEKSVLDIAELTEGSNPYVIKIKRGQEEYTFVVHVE

Secondary structure (DSSP, 8-state):
-HHHHHHHHHHH--S----HHHHHHHHTSTTGGG-HHHHHHHHHHT--TTGGGGS-EES-HHHHHHHHHHHT--EEEEEE-TT-HHHHHIIIIIIT-HHHHHHHHHH-EEEEEETTT-TTHHHHHT--SSSEEEEE-TT--EEEEE-S---HHHHIIIIIGGG--SSB--EEEEEEEE-TT--HHHHHHHHHT---TT--EE-SSSEE--EEEE--TT-SSEEGGGTS---SSEEEEEEEEEEESS-EEEEEEEEESSEEEEEETTEEEEEESSTTS--EES-S-EEE-SEEEEEEEEEEESS--EEEEEEES-TTS--SSEEEPPPPS-PBP-PPPSTTS-----------PPTTEEEEEE-HHHHHHHHHHHHHHHHHHH--EEEEETTEEEEEE--SGGGSHHHHHTT--TT-EEEEETTEETTSSS-HHHHHHHHTT-SSEEEEEEETTEEEEEEEEE-